Protein AF-A0AA35QZK9-F1 (afdb_monomer_lite)

Secondary structure (DSSP, 8-state):
-HHHHHHHHHHHHHHHHHHHHT-HHHHHHHHHH-HHHHHHHHT--TT-HHHHHHHHHHHHHHHHHT-HHHHHHHHHTT--TT--BTTB-HHHHHHHHT-HHHHHHHHHTT------GGG-HHHHHHHHT-HHHHHHHHHTT--TTS--SS-HHHHHHHHT-HHHHHHHHHHTT--TTB-TTS-BTTSS-STTSHHHHHHHTT-HHHHHHHHHTT--B-HHHHHH-HHHHHHHHGGGEEEESS--SS-EEEEE--SS-BSS--HHHHGGGGGGEEEEE--SS------GGGGG-TT--EEE--SS--SBS--TT-----TT--EEE--SS---B--HHHHT-TT--EEE--SS-----TT-TT-GGGG-SS---S------TT--EEE--SS--S---GGGGG-TT--EEE--SS--S-PPPTTT---TT--EEE--SS----PPTTHHHHTSTT--EEE--SS--SS--HHHHT-TT--EEE-TTS---------S---

Structure (mmCIF, N/CA/C/O backbone):
data_AF-A0AA35QZK9-F1
#
_entry.id   AF-A0AA35QZK9-F1
#
loop_
_atom_site.group_PDB
_atom_site.id
_atom_site.type_symbol
_atom_site.label_atom_id
_atom_site.label_alt_id
_atom_site.label_comp_id
_atom_site.label_asym_id
_atom_site.label_entity_id
_atom_site.label_seq_id
_atom_site.pdbx_PDB_ins_code
_atom_site.Cartn_x
_atom_site.Cartn_y
_atom_site.Cartn_z
_atom_site.occupancy
_atom_site.B_iso_or_equiv
_atom_site.auth_seq_id
_atom_site.auth_comp_id
_atom_site.auth_asym_id
_atom_site.auth_atom_id
_atom_site.pdbx_PDB_model_num
ATOM 1 N N . MET A 1 1 ? -34.628 12.213 67.372 1.00 40.22 1 MET A N 1
ATOM 2 C CA . MET A 1 1 ? -34.391 12.246 65.917 1.00 40.22 1 MET A CA 1
ATOM 3 C C . MET A 1 1 ? -33.050 11.589 65.581 1.00 40.22 1 MET A C 1
ATOM 5 O O . MET A 1 1 ? -33.020 10.824 64.638 1.00 40.22 1 MET A O 1
ATOM 9 N N . ASP A 1 2 ? -32.044 11.666 66.455 1.00 34.19 2 ASP A N 1
ATOM 10 C CA . ASP A 1 2 ? -30.686 11.111 66.240 1.00 34.19 2 ASP A CA 1
ATOM 11 C C . ASP A 1 2 ? -30.519 9.571 66.215 1.00 34.19 2 ASP A C 1
ATOM 13 O O . ASP A 1 2 ? -29.446 9.079 65.889 1.00 34.19 2 ASP A O 1
ATOM 17 N N . ARG A 1 3 ? -31.536 8.763 66.566 1.00 34.34 3 ARG A N 1
ATOM 18 C CA . ARG A 1 3 ? -31.438 7.280 66.511 1.00 34.34 3 ARG A CA 1
ATOM 19 C C . ARG A 1 3 ? -31.816 6.667 65.158 1.00 34.34 3 ARG A C 1
ATOM 21 O O . ARG A 1 3 ? -31.554 5.487 64.962 1.00 34.34 3 ARG A O 1
ATOM 28 N N . MET A 1 4 ? -32.455 7.428 64.268 1.00 43.56 4 MET A N 1
ATOM 29 C CA . MET A 1 4 ? -32.778 6.960 62.910 1.00 43.56 4 MET A CA 1
ATOM 30 C C . MET A 1 4 ? -31.578 7.124 61.963 1.00 43.56 4 MET A C 1
ATOM 32 O O . MET A 1 4 ? -31.347 6.254 61.132 1.00 43.56 4 MET A O 1
ATOM 36 N N . GLU A 1 5 ? -30.744 8.149 62.174 1.00 49.31 5 GLU A N 1
ATOM 37 C CA . GLU A 1 5 ? -29.619 8.488 61.286 1.00 49.31 5 GLU A CA 1
ATOM 38 C C . GLU A 1 5 ? -28.526 7.405 61.213 1.00 49.31 5 GLU A C 1
ATOM 40 O O . GLU A 1 5 ? -27.978 7.167 60.142 1.00 49.31 5 GLU A O 1
ATOM 45 N N . SER A 1 6 ? -28.224 6.691 62.307 1.00 56.25 6 SER A N 1
ATOM 46 C CA . SER A 1 6 ? -27.197 5.632 62.273 1.00 56.25 6 SER A CA 1
ATOM 47 C C . SER A 1 6 ? -27.682 4.327 61.632 1.00 56.25 6 SER A C 1
ATOM 49 O O . SER A 1 6 ? -26.875 3.562 61.118 1.00 56.25 6 SER A O 1
ATOM 51 N N . GLY A 1 7 ? -28.987 4.043 61.694 1.00 60.66 7 GLY A N 1
ATOM 52 C CA . GLY A 1 7 ? -29.567 2.812 61.147 1.00 60.66 7 GLY A CA 1
ATOM 53 C C . GLY A 1 7 ? -29.734 2.863 59.628 1.00 60.66 7 GLY A C 1
ATOM 54 O O . GLY A 1 7 ? -29.505 1.864 58.948 1.00 60.66 7 GLY A O 1
ATOM 55 N N . ASP A 1 8 ? -30.069 4.035 59.093 1.00 67.62 8 ASP A N 1
ATOM 56 C CA . ASP A 1 8 ? -30.299 4.235 57.660 1.00 67.62 8 ASP A CA 1
ATOM 57 C C . ASP A 1 8 ? -28.996 4.125 56.839 1.00 67.62 8 ASP A C 1
ATOM 59 O O . ASP A 1 8 ? -28.987 3.509 55.766 1.00 67.62 8 ASP A O 1
ATOM 63 N N . ASP A 1 9 ? -27.865 4.601 57.376 1.00 71.31 9 ASP A N 1
ATOM 64 C CA . ASP A 1 9 ? -26.536 4.446 56.759 1.00 71.31 9 ASP A CA 1
ATOM 65 C C . ASP A 1 9 ? -26.040 2.982 56.768 1.00 71.31 9 ASP A C 1
ATOM 67 O O . ASP A 1 9 ? -25.416 2.523 55.798 1.00 71.31 9 ASP A O 1
ATOM 71 N N . ASP A 1 10 ? -26.369 2.208 57.809 1.00 79.56 10 ASP A N 1
ATOM 72 C CA . ASP A 1 10 ? -26.064 0.771 57.895 1.00 79.56 10 ASP A CA 1
ATOM 73 C C . ASP A 1 10 ? -26.893 -0.048 56.891 1.00 79.56 10 ASP A C 1
ATOM 75 O O . ASP A 1 10 ? -26.375 -0.963 56.232 1.00 79.56 10 ASP A O 1
ATOM 79 N N . VAL A 1 11 ? -28.173 0.300 56.710 1.00 82.88 11 VAL A N 1
ATOM 80 C CA . VAL A 1 11 ? -29.045 -0.323 55.701 1.00 82.88 11 VAL A CA 1
ATOM 81 C C . VAL A 1 11 ? -28.548 0.009 54.296 1.00 82.88 11 VAL A C 1
ATOM 83 O O . VAL A 1 11 ? -28.400 -0.896 53.471 1.00 82.88 11 VAL A O 1
ATOM 86 N N . ALA A 1 12 ? -28.216 1.270 54.017 1.00 79.62 12 ALA A N 1
ATOM 87 C CA . ALA A 1 12 ? -27.690 1.683 52.719 1.00 79.62 12 ALA A CA 1
ATOM 88 C C . ALA A 1 12 ? -26.350 0.994 52.389 1.00 79.62 12 ALA A C 1
ATOM 90 O O . ALA A 1 12 ? -26.149 0.511 51.268 1.00 79.62 12 ALA A O 1
ATOM 91 N N . SER A 1 13 ? -25.462 0.860 53.378 1.00 83.25 13 SER A N 1
ATOM 92 C CA . SER A 1 13 ? -24.200 0.119 53.254 1.00 83.25 13 SER A CA 1
ATOM 93 C C . SER A 1 13 ? -24.423 -1.375 53.015 1.00 83.25 13 SER A C 1
ATOM 95 O O . SER A 1 13 ? -23.745 -1.983 52.180 1.00 83.25 13 SER A O 1
ATOM 97 N N . SER A 1 14 ? -25.415 -1.967 53.682 1.00 87.81 14 SER A N 1
ATOM 98 C CA . SER A 1 14 ? -25.808 -3.366 53.487 1.00 87.81 14 SER A CA 1
ATOM 99 C C . SER A 1 14 ? -26.350 -3.610 52.078 1.00 87.81 14 SER A C 1
ATOM 101 O O . SER A 1 14 ? -25.913 -4.548 51.410 1.00 87.81 14 SER A O 1
ATOM 103 N N . VAL A 1 15 ? -27.225 -2.730 51.575 1.00 86.88 15 VAL A N 1
ATOM 104 C CA . VAL A 1 15 ? -27.720 -2.775 50.189 1.00 86.88 15 VAL A CA 1
ATOM 105 C C . VAL A 1 15 ? -26.552 -2.662 49.207 1.00 86.88 15 VAL A C 1
ATOM 107 O O . VAL A 1 15 ? -26.469 -3.451 48.262 1.00 86.88 15 VAL A O 1
ATOM 110 N N . PHE A 1 16 ? -25.604 -1.748 49.447 1.00 87.38 16 PHE A N 1
ATOM 111 C CA . PHE A 1 16 ? -24.401 -1.623 48.623 1.00 87.38 16 PHE A CA 1
ATOM 112 C C . PHE A 1 16 ? -23.548 -2.888 48.606 1.00 87.38 16 PHE A C 1
ATOM 114 O O . PHE A 1 16 ? -23.165 -3.356 47.530 1.00 87.38 16 PHE A O 1
ATOM 121 N N . SER A 1 17 ? -23.303 -3.476 49.774 1.00 89.81 17 SER A N 1
ATOM 122 C CA . SER A 1 17 ? -22.554 -4.722 49.917 1.00 89.81 17 SER A CA 1
ATOM 123 C C . SER A 1 17 ? -23.228 -5.877 49.171 1.00 89.81 17 SER A C 1
ATOM 125 O O . SER A 1 17 ? -22.582 -6.520 48.346 1.00 89.81 17 SER A O 1
ATOM 127 N N . MET A 1 18 ? -24.539 -6.074 49.357 1.00 91.50 18 MET A N 1
ATOM 128 C CA . MET A 1 18 ? -25.313 -7.129 48.684 1.00 91.50 18 MET A CA 1
ATOM 129 C C . MET A 1 18 ? -25.338 -6.951 47.161 1.00 91.50 18 MET A C 1
ATOM 131 O O . MET A 1 18 ? -25.179 -7.918 46.416 1.00 91.50 18 MET A O 1
ATOM 135 N N . CYS A 1 19 ? -25.475 -5.712 46.677 1.00 89.38 19 CYS A N 1
ATOM 136 C CA . CYS A 1 19 ? -25.428 -5.433 45.241 1.00 89.38 19 CYS A CA 1
ATOM 137 C C . CYS A 1 19 ? -24.038 -5.683 44.646 1.00 89.38 19 CYS A C 1
ATOM 139 O O . CYS A 1 19 ? -23.912 -6.103 43.497 1.00 89.38 19 CYS A O 1
ATOM 141 N N . THR A 1 20 ? -22.993 -5.431 45.434 1.00 89.75 20 THR A N 1
ATOM 142 C CA . THR A 1 20 ? -21.595 -5.636 45.048 1.00 89.75 20 THR A CA 1
ATOM 143 C C . THR A 1 20 ? -21.213 -7.119 45.078 1.00 89.75 20 THR A C 1
ATOM 145 O O . THR A 1 20 ? -20.460 -7.574 44.216 1.00 89.75 20 THR A O 1
ATOM 148 N N . SER A 1 21 ? -21.732 -7.894 46.031 1.00 92.88 21 SER A N 1
ATOM 149 C CA . SER A 1 21 ? -21.484 -9.337 46.143 1.00 92.88 21 SER A CA 1
ATOM 150 C C . SER A 1 21 ? -22.364 -10.181 45.219 1.00 92.88 21 SER A C 1
ATOM 152 O O . SER A 1 21 ? -22.016 -11.327 44.951 1.00 92.88 21 SER A O 1
ATOM 154 N N . GLY A 1 22 ? -23.461 -9.620 44.702 1.00 90.81 22 GLY A N 1
ATOM 155 C CA . GLY A 1 22 ? -24.409 -10.340 43.851 1.00 90.81 22 GLY A CA 1
ATOM 156 C C . GLY A 1 22 ? -25.434 -11.158 44.640 1.00 90.81 22 GLY A C 1
ATOM 157 O O . GLY A 1 22 ? -26.096 -12.021 44.069 1.00 90.81 22 GLY A O 1
ATOM 158 N N . ASP A 1 23 ? -25.598 -10.896 45.940 1.00 94.06 23 ASP A N 1
ATOM 159 C CA . ASP A 1 23 ? -26.541 -11.618 46.795 1.00 94.06 23 ASP A CA 1
ATOM 160 C C . ASP A 1 23 ? -27.988 -11.129 46.601 1.00 94.06 23 ASP A C 1
ATOM 162 O O . ASP A 1 23 ? -28.584 -10.445 47.440 1.00 94.06 23 ASP A O 1
ATOM 166 N N . ALA A 1 24 ? -28.575 -11.512 45.466 1.00 92.31 24 ALA A N 1
ATOM 167 C CA . ALA A 1 24 ? -29.956 -11.186 45.126 1.00 92.31 24 ALA A CA 1
ATOM 168 C C . ALA A 1 24 ? -30.965 -11.753 46.140 1.00 92.31 24 ALA A C 1
ATOM 170 O O . ALA A 1 24 ? -32.050 -11.193 46.301 1.00 92.31 24 ALA A O 1
ATOM 171 N N . LYS A 1 25 ? -30.646 -12.866 46.822 1.00 92.88 25 LYS A N 1
ATOM 172 C CA . LYS A 1 25 ? -31.546 -13.492 47.804 1.00 92.88 25 LYS A CA 1
ATOM 173 C C . LYS A 1 25 ? -31.657 -12.630 49.055 1.00 92.88 25 LYS A C 1
ATOM 175 O O . LYS A 1 25 ? -32.773 -12.294 49.451 1.00 92.88 25 LYS A O 1
ATOM 180 N N . SER A 1 26 ? -30.524 -12.240 49.636 1.00 92.38 26 SER A N 1
ATOM 181 C CA . SER A 1 26 ? -30.512 -11.372 50.816 1.00 92.38 26 SER A CA 1
ATOM 182 C C . SER A 1 26 ? -31.036 -9.979 50.491 1.00 92.38 26 SER A C 1
ATOM 184 O O . SER A 1 26 ? -31.798 -9.433 51.283 1.00 92.38 26 SER A O 1
ATOM 186 N N . LEU A 1 27 ? -30.743 -9.445 49.299 1.00 91.62 27 LEU A N 1
ATOM 187 C CA . LEU A 1 27 ? -31.293 -8.162 48.856 1.00 91.62 27 LEU A CA 1
ATOM 188 C C . LEU A 1 27 ? -32.828 -8.194 48.777 1.00 91.62 27 LEU A C 1
ATOM 190 O O . LEU A 1 27 ? -33.492 -7.288 49.278 1.00 91.62 27 LEU A O 1
ATOM 194 N N . LYS A 1 28 ? -33.406 -9.260 48.204 1.00 92.88 28 LYS A N 1
ATOM 195 C CA . LYS A 1 28 ? -34.865 -9.467 48.158 1.00 92.88 28 LYS A CA 1
ATOM 196 C C . LYS A 1 28 ? -35.468 -9.606 49.555 1.00 92.88 28 LYS A C 1
ATOM 198 O O . LYS A 1 28 ? -36.536 -9.059 49.813 1.00 92.88 28 LYS A O 1
ATOM 203 N N . ALA A 1 29 ? -34.792 -10.322 50.454 1.00 92.06 29 ALA A N 1
ATOM 204 C CA . ALA A 1 29 ? -35.240 -10.481 51.833 1.00 92.06 29 ALA A CA 1
ATOM 205 C C . ALA A 1 29 ? -35.202 -9.154 52.610 1.00 92.06 29 ALA A C 1
ATOM 207 O O . ALA A 1 29 ? -36.149 -8.853 53.333 1.00 92.06 29 ALA A O 1
ATOM 208 N N . LEU A 1 30 ? -34.147 -8.353 52.432 1.00 90.19 30 LEU A N 1
ATOM 209 C CA . LEU A 1 30 ? -34.002 -7.038 53.056 1.00 90.19 30 LEU A CA 1
ATOM 210 C C . LEU A 1 30 ? -35.055 -6.057 52.525 1.00 90.19 30 LEU A C 1
ATOM 212 O O . LEU A 1 30 ? -35.702 -5.377 53.312 1.00 90.19 30 LEU A O 1
ATOM 216 N N . TYR A 1 31 ? -35.306 -6.066 51.212 1.00 88.94 31 TYR A N 1
ATOM 217 C CA . TYR A 1 31 ? -36.340 -5.247 50.572 1.00 88.94 31 TYR A CA 1
ATOM 218 C C . TYR A 1 31 ? -37.746 -5.473 51.154 1.00 88.94 31 TYR A C 1
ATOM 220 O O . TYR A 1 31 ? -38.525 -4.533 51.267 1.00 88.94 31 TYR A O 1
ATOM 228 N N . LEU A 1 32 ? -38.084 -6.712 51.532 1.00 89.44 32 LEU A N 1
ATOM 229 C CA . LEU A 1 32 ? -39.383 -7.039 52.137 1.00 89.44 32 LEU A CA 1
ATOM 230 C C . LEU A 1 32 ? -39.493 -6.627 53.611 1.00 89.44 32 LEU A C 1
ATOM 232 O O . LEU A 1 32 ? -40.605 -6.496 54.117 1.00 89.44 32 LEU A O 1
ATOM 236 N N . ARG A 1 33 ? -38.361 -6.486 54.309 1.00 91.12 33 ARG A N 1
ATOM 237 C CA . ARG A 1 33 ? -38.312 -6.197 55.749 1.00 91.12 33 ARG A CA 1
ATOM 238 C C . ARG A 1 33 ? -38.172 -4.708 56.045 1.00 91.12 33 ARG A C 1
ATOM 240 O O . ARG A 1 33 ? -38.749 -4.248 57.020 1.00 91.12 33 ARG A O 1
ATOM 247 N N . GLU A 1 34 ? -37.447 -3.980 55.199 1.00 87.12 34 GLU A N 1
ATOM 248 C CA . GLU A 1 34 ? -37.050 -2.591 55.438 1.00 87.12 34 GLU A CA 1
ATOM 249 C C . GLU A 1 34 ? -37.643 -1.645 54.374 1.00 87.12 34 GLU A C 1
ATOM 251 O O . GLU A 1 34 ? -37.147 -1.597 53.242 1.00 87.12 34 GLU A O 1
ATOM 256 N N . PRO A 1 35 ? -38.676 -0.841 54.706 1.00 82.38 35 PRO A N 1
ATOM 257 C CA . PRO A 1 35 ? -39.305 0.092 53.764 1.00 82.38 35 PRO A CA 1
ATOM 258 C C . PRO A 1 35 ? -38.329 1.115 53.168 1.00 82.38 35 PRO A C 1
ATOM 260 O O . PRO A 1 35 ? -38.471 1.499 52.005 1.00 82.38 35 PRO A O 1
ATOM 263 N N . TYR A 1 36 ? -37.306 1.509 53.937 1.00 81.81 36 TYR A N 1
ATOM 264 C CA . TYR A 1 36 ? -36.271 2.460 53.523 1.00 81.81 36 TYR A CA 1
ATOM 265 C C . TYR A 1 36 ? -35.498 1.996 52.274 1.00 81.81 36 TYR A C 1
ATOM 267 O O . TYR A 1 36 ? -35.119 2.816 51.437 1.00 81.81 36 TYR A O 1
ATOM 275 N N . VAL A 1 37 ? -35.360 0.680 52.058 1.00 84.25 37 VAL A N 1
ATOM 276 C CA . VAL A 1 37 ? -34.708 0.112 50.862 1.00 84.25 37 VAL A CA 1
ATOM 277 C C . VAL A 1 37 ? -35.442 0.507 49.582 1.00 84.25 37 VAL A C 1
ATOM 279 O O . VAL A 1 37 ? -34.801 0.762 48.563 1.00 84.25 37 VAL A O 1
ATOM 282 N N . THR A 1 38 ? -36.774 0.614 49.619 1.00 83.81 38 THR A N 1
ATOM 283 C CA . THR A 1 38 ? -37.551 1.082 48.461 1.00 83.81 38 THR A CA 1
ATOM 284 C C . THR A 1 38 ? -37.190 2.521 48.118 1.00 83.81 38 THR A C 1
ATOM 286 O O . THR A 1 38 ? -36.958 2.829 46.949 1.00 83.81 38 THR A O 1
ATOM 289 N N . SER A 1 39 ? -37.069 3.382 49.129 1.00 80.81 39 SER A N 1
ATOM 290 C CA . SER A 1 39 ? -36.683 4.778 48.935 1.00 80.81 39 SER A CA 1
ATOM 291 C C . SER A 1 39 ? -35.250 4.930 48.419 1.00 80.81 39 SER A C 1
ATOM 293 O O . SER A 1 39 ? -35.008 5.800 47.579 1.00 80.81 39 SER A O 1
ATOM 295 N N . ILE A 1 40 ? -34.319 4.069 48.861 1.00 79.62 40 ILE A N 1
ATOM 296 C CA . ILE A 1 40 ? -32.956 3.995 48.309 1.00 79.62 40 ILE A CA 1
ATOM 297 C C . ILE A 1 40 ? -33.023 3.624 46.823 1.00 79.62 40 ILE A C 1
ATOM 299 O O . ILE A 1 40 ? -32.491 4.348 45.988 1.00 79.62 40 ILE A O 1
ATOM 303 N N . ILE A 1 41 ? -33.698 2.522 46.475 1.00 83.06 41 ILE A N 1
ATOM 304 C CA . ILE A 1 41 ? -33.740 2.011 45.096 1.00 83.06 41 ILE A CA 1
ATOM 305 C C . ILE A 1 41 ? -34.400 3.016 44.142 1.00 83.06 41 ILE A C 1
ATOM 307 O O . ILE A 1 41 ? -33.854 3.296 43.077 1.00 83.06 41 ILE A O 1
ATOM 311 N N . GLN A 1 42 ? -35.554 3.570 44.518 1.00 81.19 42 GLN A N 1
ATOM 312 C CA . GLN A 1 42 ? -36.356 4.443 43.652 1.00 81.19 42 GLN A CA 1
ATOM 313 C C . GLN A 1 42 ? -35.887 5.899 43.634 1.00 81.19 42 GLN A C 1
ATOM 315 O O . GLN A 1 42 ? -36.418 6.700 42.867 1.00 81.19 42 GLN A O 1
ATOM 320 N N . GLN A 1 43 ? -34.915 6.265 44.474 1.00 69.94 43 GLN A N 1
ATOM 321 C CA . GLN A 1 43 ? -34.415 7.639 44.587 1.00 69.94 43 GLN A CA 1
ATOM 322 C C . GLN A 1 43 ? -35.525 8.663 44.924 1.00 69.94 43 GLN A C 1
ATOM 324 O O . GLN A 1 43 ? -35.475 9.818 44.500 1.00 69.94 43 GLN A O 1
ATOM 329 N N . THR A 1 44 ? -36.548 8.253 45.683 1.00 55.28 44 THR A N 1
ATOM 330 C CA . THR A 1 44 ? -37.736 9.075 45.992 1.00 55.28 44 THR A CA 1
ATOM 331 C C . THR A 1 44 ? -37.546 10.008 47.192 1.00 55.28 44 THR A C 1
ATOM 333 O O . THR A 1 44 ? -38.278 10.993 47.319 1.00 55.28 44 THR A O 1
ATOM 336 N N . HIS A 1 45 ? -36.536 9.781 48.041 1.00 51.78 45 HIS A N 1
ATOM 337 C CA . HIS A 1 45 ? -36.171 10.731 49.095 1.00 51.78 45 HIS A CA 1
ATOM 338 C C . HIS A 1 45 ? -35.387 11.917 48.515 1.00 51.78 45 HIS A C 1
ATOM 340 O O . HIS A 1 45 ? -34.189 11.843 48.259 1.00 51.78 45 HIS A O 1
ATOM 346 N N . LYS A 1 46 ? -36.064 13.061 48.369 1.00 44.28 46 LYS A N 1
ATOM 347 C CA . LYS A 1 46 ? -35.475 14.352 47.956 1.00 44.28 46 LYS A CA 1
ATOM 348 C C . LYS A 1 46 ? -34.518 14.988 48.993 1.00 44.28 46 LYS A C 1
ATOM 350 O O . LYS A 1 46 ? -34.107 16.125 48.788 1.00 44.28 46 LYS A O 1
ATOM 355 N N . GLY A 1 47 ? -34.194 14.308 50.098 1.00 42.06 47 GLY A N 1
ATOM 356 C CA . GLY A 1 47 ? -33.590 14.924 51.289 1.00 42.06 47 GLY A CA 1
ATOM 357 C C . GLY A 1 47 ? -32.087 14.722 51.505 1.00 42.06 47 GLY A C 1
ATOM 358 O O . GLY A 1 47 ? -31.460 15.613 52.068 1.00 42.06 47 GLY A O 1
ATOM 359 N N . GLU A 1 48 ? -31.480 13.615 51.057 1.00 52.09 48 GLU A N 1
ATOM 360 C CA . GLU A 1 48 ? -30.118 13.256 51.494 1.00 52.09 48 GLU A CA 1
ATOM 361 C C . GLU A 1 48 ? -29.131 12.991 50.339 1.00 52.09 48 GLU A C 1
ATOM 363 O O . GLU A 1 48 ? -29.356 12.114 49.499 1.00 52.09 48 GLU A O 1
ATOM 368 N N . PRO A 1 49 ? -27.989 13.708 50.287 1.00 55.06 49 PRO A N 1
ATOM 369 C CA . PRO A 1 49 ? -26.941 13.489 49.285 1.00 55.06 49 PRO A CA 1
ATOM 370 C C . PRO A 1 49 ? -26.271 12.103 49.351 1.00 55.06 49 PRO A C 1
ATOM 372 O O . PRO A 1 49 ? -25.732 11.638 48.344 1.00 55.06 49 PRO A O 1
ATOM 375 N N . SER A 1 50 ? -26.265 11.454 50.520 1.00 62.09 50 SER A N 1
ATOM 376 C CA . SER A 1 50 ? -25.627 10.154 50.780 1.00 62.09 50 SER A CA 1
ATOM 377 C C . SER A 1 50 ? -26.398 8.996 50.139 1.00 62.09 50 SER A C 1
ATOM 379 O O . SER A 1 50 ? -25.828 8.252 49.336 1.00 62.09 50 SER A O 1
ATOM 381 N N . SER A 1 51 ? -27.701 8.891 50.407 1.00 59.81 51 SER A N 1
ATOM 382 C CA . SER A 1 51 ? -28.573 7.811 49.918 1.00 59.81 51 SER A CA 1
ATOM 383 C C . SER A 1 51 ? -28.722 7.807 48.391 1.00 59.81 51 SER A C 1
ATOM 385 O O . SER A 1 51 ? -28.586 6.754 47.760 1.00 59.81 51 SER A O 1
ATOM 387 N N . LYS A 1 52 ? -28.856 8.985 47.761 1.00 62.09 52 LYS A N 1
ATOM 388 C CA . LYS A 1 52 ? -28.834 9.129 46.291 1.00 62.09 52 LYS A CA 1
ATOM 389 C C . LYS A 1 52 ? -27.545 8.566 45.683 1.00 62.09 52 LYS A C 1
ATOM 391 O O . LYS A 1 52 ? -27.577 7.794 44.725 1.00 62.09 52 LYS A O 1
ATOM 396 N N . ARG A 1 53 ? -26.399 8.908 46.275 1.00 69.19 53 ARG A N 1
ATOM 397 C CA . ARG A 1 53 ? -25.078 8.482 45.798 1.00 69.19 53 ARG A CA 1
ATOM 398 C C . ARG A 1 53 ? -24.865 6.976 45.966 1.00 69.19 53 ARG A C 1
ATOM 400 O O . ARG A 1 53 ? -24.134 6.381 45.177 1.00 69.19 53 ARG A O 1
ATOM 407 N N . ILE A 1 54 ? -25.482 6.355 46.970 1.00 74.06 54 ILE A N 1
ATOM 408 C CA . ILE A 1 54 ? -25.428 4.904 47.201 1.00 74.06 54 ILE A CA 1
ATOM 409 C C . ILE A 1 54 ? -26.305 4.153 46.189 1.00 74.06 54 ILE A C 1
ATOM 411 O O . ILE A 1 54 ? -25.862 3.147 45.631 1.00 74.06 54 ILE A O 1
ATOM 415 N N . ALA A 1 55 ? -27.499 4.661 45.880 1.00 70.50 55 ALA A N 1
ATOM 416 C CA . ALA A 1 55 ? -28.402 4.086 44.879 1.00 70.50 55 ALA A CA 1
ATOM 417 C C . ALA A 1 55 ? -27.803 4.086 43.456 1.00 70.50 55 ALA A C 1
ATOM 419 O O . ALA A 1 55 ? -27.838 3.092 42.734 1.00 70.50 55 ALA A O 1
ATOM 420 N N . GLU A 1 56 ? -27.181 5.193 43.046 1.00 76.56 56 GLU A N 1
ATOM 421 C CA . GLU A 1 56 ? -26.513 5.278 41.738 1.00 76.56 56 GLU A CA 1
ATOM 422 C C . GLU A 1 56 ? -25.299 4.332 41.671 1.00 76.56 56 GLU A C 1
ATOM 424 O O . GLU A 1 56 ? -25.076 3.644 40.671 1.00 76.56 56 GLU A O 1
ATOM 429 N N . LYS A 1 57 ? -24.535 4.233 42.769 1.00 83.75 57 LYS A N 1
ATOM 430 C CA . LYS A 1 57 ? -23.384 3.325 42.882 1.00 83.75 57 LYS A CA 1
ATOM 431 C C . LYS A 1 57 ? -23.776 1.848 42.932 1.00 83.75 57 LYS A C 1
ATOM 433 O O . LYS A 1 57 ? -23.001 1.026 42.455 1.00 83.75 57 LYS A O 1
ATOM 438 N N . THR A 1 58 ? -24.928 1.493 43.500 1.00 88.44 58 THR A N 1
ATOM 439 C CA . THR A 1 58 ? -25.382 0.095 43.623 1.00 88.44 58 THR A CA 1
ATOM 440 C C . THR A 1 58 ? -25.730 -0.513 42.279 1.00 88.44 58 THR A C 1
ATOM 442 O O . THR A 1 58 ? -25.222 -1.588 41.942 1.00 88.44 58 THR A O 1
ATOM 445 N N . LEU A 1 59 ? -26.539 0.189 41.480 1.00 91.06 59 LEU A N 1
ATOM 446 C CA . LEU A 1 59 ? -26.883 -0.277 40.140 1.00 91.06 59 LEU A CA 1
ATOM 447 C C . LEU A 1 59 ? -25.630 -0.364 39.259 1.00 91.06 59 LEU A C 1
ATOM 449 O O . LEU A 1 59 ? -25.393 -1.395 38.633 1.00 91.06 59 LEU A O 1
ATOM 453 N N . TYR A 1 60 ? -24.772 0.661 39.300 1.00 92.25 60 TYR A N 1
ATOM 454 C CA . TYR A 1 60 ? -23.483 0.649 38.605 1.00 92.25 60 TYR A CA 1
ATOM 455 C C . TYR A 1 60 ? -22.596 -0.538 39.031 1.00 92.25 60 TYR A C 1
ATOM 457 O O . TYR A 1 60 ? -22.064 -1.247 38.179 1.00 92.25 60 TYR A O 1
ATOM 465 N N . ALA A 1 61 ? -22.440 -0.789 40.336 1.00 91.38 61 ALA A N 1
ATOM 466 C CA . ALA A 1 61 ? -21.579 -1.855 40.854 1.00 91.38 61 ALA A CA 1
ATOM 467 C C . ALA A 1 61 ? -22.084 -3.256 40.483 1.00 91.38 61 ALA A C 1
ATOM 469 O O . ALA A 1 61 ? -21.278 -4.103 40.094 1.00 91.38 61 ALA A O 1
ATOM 470 N N . SER A 1 62 ? -23.399 -3.491 40.567 1.00 93.88 62 SER A N 1
ATOM 471 C CA . SER A 1 62 ? -23.999 -4.768 40.156 1.00 93.88 62 SER A CA 1
ATOM 472 C C . SER A 1 62 ? -23.815 -5.022 38.652 1.00 93.88 62 SER A C 1
ATOM 474 O O . SER A 1 62 ? -23.366 -6.104 38.269 1.00 93.88 62 SER A O 1
ATOM 476 N N . ALA A 1 63 ? -24.025 -4.000 37.810 1.00 94.81 63 ALA A N 1
ATOM 477 C CA . ALA A 1 63 ? -23.814 -4.082 36.364 1.00 94.81 63 ALA A CA 1
ATOM 478 C C . ALA A 1 63 ? -22.336 -4.317 35.994 1.00 94.81 63 ALA A C 1
ATOM 4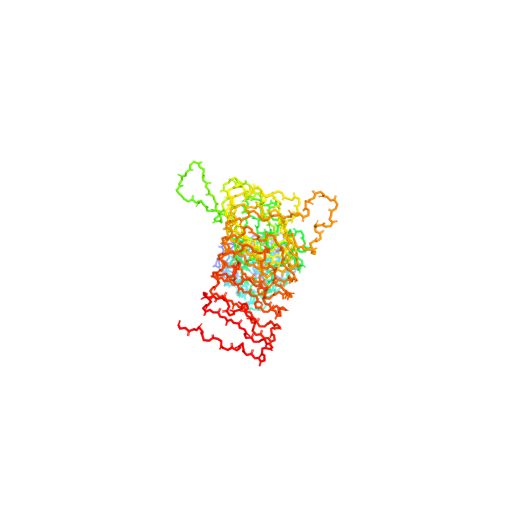80 O O . ALA A 1 63 ? -22.029 -5.160 35.147 1.00 94.81 63 ALA A O 1
ATOM 481 N N . LEU A 1 64 ? -21.407 -3.624 36.667 1.00 94.19 64 LEU A N 1
ATOM 482 C CA . LEU A 1 64 ? -19.961 -3.756 36.441 1.00 94.19 64 LEU A CA 1
ATOM 483 C C . LEU A 1 64 ? -19.444 -5.155 36.791 1.00 94.19 64 LEU A C 1
ATOM 485 O O . LEU A 1 64 ? -18.498 -5.640 36.178 1.00 94.19 64 LEU A O 1
ATOM 489 N N . ARG A 1 65 ? -20.043 -5.798 37.794 1.00 92.81 65 ARG A N 1
ATOM 490 C CA . ARG A 1 65 ? -19.663 -7.147 38.231 1.00 92.81 65 ARG A CA 1
ATOM 491 C C . ARG A 1 65 ? -20.432 -8.254 37.510 1.00 92.81 65 ARG A C 1
ATOM 493 O O . ARG A 1 65 ? -20.126 -9.419 37.723 1.00 92.81 65 ARG A O 1
ATOM 500 N N . GLY A 1 66 ? -21.383 -7.896 36.645 1.00 91.94 66 GLY A N 1
ATOM 501 C CA . GLY A 1 66 ? -22.166 -8.852 35.864 1.00 91.94 66 GLY A CA 1
ATOM 502 C C . GLY A 1 66 ? -23.256 -9.576 36.661 1.00 91.94 66 GLY A C 1
ATOM 503 O O . GLY A 1 66 ? -23.719 -10.622 36.216 1.00 91.94 66 GLY A O 1
ATOM 504 N N . HIS A 1 67 ? -23.686 -9.037 37.806 1.00 95.12 67 HIS A N 1
ATOM 505 C CA . HIS A 1 67 ? -24.675 -9.663 38.695 1.00 95.12 67 HIS A CA 1
ATOM 506 C C . HIS A 1 67 ? -26.104 -9.499 38.164 1.00 95.12 67 HIS A C 1
ATOM 508 O O . HIS A 1 67 ? -26.865 -8.660 38.649 1.00 95.12 67 HIS A O 1
ATOM 514 N N . TYR A 1 68 ? -26.455 -10.282 37.143 1.00 95.19 68 TYR A N 1
ATOM 515 C CA . TYR A 1 68 ? -27.688 -10.136 36.364 1.00 95.19 68 TYR A CA 1
ATOM 516 C C . TYR A 1 68 ? -28.958 -10.136 37.222 1.00 95.19 68 TYR A C 1
ATOM 518 O O . TYR A 1 68 ? -29.762 -9.214 37.111 1.00 95.19 68 TYR A O 1
ATOM 526 N N . GLU A 1 69 ? -29.133 -11.109 38.118 1.00 95.69 69 GLU A N 1
ATOM 527 C CA . GLU A 1 69 ? -30.343 -11.244 38.940 1.00 95.69 69 GLU A CA 1
ATOM 528 C C . GLU A 1 69 ? -30.525 -10.065 39.900 1.00 95.69 69 GLU A C 1
ATOM 530 O O . GLU A 1 69 ? -31.647 -9.618 40.150 1.00 95.69 69 GLU A O 1
ATOM 535 N N . THR A 1 70 ? -29.417 -9.556 40.438 1.00 94.25 70 THR A N 1
ATOM 536 C CA . THR A 1 70 ? -29.393 -8.388 41.319 1.00 94.25 70 THR A CA 1
ATOM 537 C C . THR A 1 70 ? -29.745 -7.127 40.539 1.00 94.25 70 THR A C 1
ATOM 539 O O . THR A 1 70 ? -30.622 -6.376 40.959 1.00 94.25 70 THR A O 1
ATOM 542 N N . THR A 1 71 ? -29.107 -6.901 39.387 1.00 95.38 71 THR A N 1
ATOM 543 C CA . THR A 1 71 ? -29.394 -5.745 38.529 1.00 95.38 71 THR A CA 1
ATOM 544 C C . THR A 1 71 ? -30.835 -5.776 38.026 1.00 95.38 71 THR A C 1
ATOM 546 O O . THR A 1 71 ? -31.526 -4.762 38.095 1.00 95.38 71 THR A O 1
ATOM 549 N N . GLN A 1 72 ? -31.323 -6.941 37.593 1.00 96.44 72 GLN A N 1
ATOM 550 C CA . GLN A 1 72 ? -32.710 -7.134 37.180 1.00 96.44 72 GLN A CA 1
ATOM 551 C C . GLN A 1 72 ? -33.672 -6.773 38.312 1.00 96.44 72 GLN A C 1
ATOM 553 O O . GLN A 1 72 ? -34.612 -6.017 38.085 1.00 96.44 72 GLN A O 1
ATOM 558 N N . PHE A 1 73 ? -33.417 -7.259 39.529 1.00 94.75 73 PHE A N 1
ATOM 559 C CA . PHE A 1 73 ? -34.252 -6.935 40.680 1.00 94.75 73 PHE A CA 1
ATOM 560 C C . PHE A 1 73 ? -34.280 -5.429 40.971 1.00 94.75 73 PHE A C 1
ATOM 562 O O . PHE A 1 73 ? -35.352 -4.873 41.188 1.00 94.75 73 PHE A O 1
ATOM 569 N N . LEU A 1 74 ? -33.128 -4.750 40.937 1.00 92.62 74 LEU A N 1
ATOM 570 C CA . LEU A 1 74 ? -33.062 -3.298 41.135 1.00 92.62 74 LEU A CA 1
ATOM 571 C C . LEU A 1 74 ? -33.903 -2.545 40.089 1.00 92.62 74 LEU A C 1
ATOM 573 O O . LEU A 1 74 ? -34.683 -1.665 40.454 1.00 92.62 74 LEU A O 1
ATOM 577 N N . LEU A 1 75 ? -33.790 -2.914 38.808 1.00 94.31 75 LEU A N 1
ATOM 578 C CA . LEU A 1 75 ? -34.551 -2.302 37.710 1.00 94.31 75 LEU A CA 1
ATOM 579 C C . LEU A 1 75 ? -36.060 -2.558 37.843 1.00 94.31 75 LEU A C 1
ATOM 581 O O . LEU A 1 75 ? -36.851 -1.624 37.740 1.00 94.31 75 LEU A O 1
ATOM 585 N N . GLU A 1 76 ? -36.465 -3.790 38.171 1.00 94.94 76 GLU A N 1
ATOM 586 C CA . GLU A 1 76 ? -37.867 -4.155 38.437 1.00 94.94 76 GLU A CA 1
ATOM 587 C C . GLU A 1 76 ? -38.479 -3.355 39.595 1.00 94.94 76 GLU A C 1
ATOM 589 O O . GLU A 1 76 ? -39.691 -3.139 39.634 1.00 94.94 76 GLU A O 1
ATOM 594 N N . LYS A 1 77 ? -37.654 -2.918 40.555 1.00 92.38 77 LYS A N 1
ATOM 595 C CA . LYS A 1 77 ? -38.076 -2.092 41.695 1.00 92.38 77 LYS A CA 1
ATOM 596 C C . LYS A 1 77 ? -37.996 -0.587 41.444 1.00 92.38 77 LYS A C 1
ATOM 598 O O . LYS A 1 77 ? -38.335 0.179 42.347 1.00 92.38 77 LYS A O 1
ATOM 603 N N . GLY A 1 78 ? -37.650 -0.166 40.228 1.00 89.75 78 GLY A N 1
ATOM 604 C CA . GLY A 1 78 ? -37.663 1.234 39.809 1.00 89.75 78 GLY A CA 1
ATOM 605 C C . GLY A 1 78 ? -36.328 1.958 39.973 1.00 89.75 78 GLY A C 1
ATOM 606 O O . GLY A 1 78 ? -36.322 3.185 40.034 1.00 89.75 78 GLY A O 1
ATOM 607 N N . ALA A 1 79 ? -35.202 1.236 40.050 1.00 90.06 79 ALA A N 1
ATOM 608 C CA . ALA A 1 79 ? -33.887 1.869 39.969 1.00 90.06 79 ALA A CA 1
ATOM 609 C C . ALA A 1 79 ? -33.728 2.609 38.635 1.00 90.06 79 ALA A C 1
ATOM 611 O O . ALA A 1 79 ? -34.043 2.064 37.578 1.00 90.06 79 ALA A O 1
ATOM 612 N N . ASN A 1 80 ? -33.192 3.832 38.676 1.00 90.19 80 ASN A N 1
ATOM 613 C CA . ASN A 1 80 ? -32.968 4.622 37.470 1.00 90.19 80 ASN A CA 1
ATOM 614 C C . ASN A 1 80 ? -31.872 3.974 36.584 1.00 90.19 80 ASN A C 1
ATOM 616 O O . ASN A 1 80 ? -30.694 4.035 36.950 1.00 90.19 80 ASN A O 1
ATOM 620 N N . PRO A 1 81 ? -32.208 3.427 35.399 1.00 92.25 81 PRO A N 1
ATOM 621 C CA . PRO A 1 81 ? -31.259 2.791 34.468 1.00 92.25 81 PRO A CA 1
ATOM 622 C C . PRO A 1 81 ? -30.195 3.770 33.937 1.00 92.25 81 PRO A C 1
ATOM 624 O O . PRO A 1 81 ? -29.116 3.363 33.506 1.00 92.25 81 PRO A O 1
ATOM 627 N N . ASN A 1 82 ? -30.500 5.070 33.993 1.00 92.19 82 ASN A N 1
ATOM 628 C CA . ASN A 1 82 ? -29.686 6.185 33.522 1.00 92.19 82 ASN A CA 1
ATOM 629 C C . ASN A 1 82 ? -28.986 6.931 34.663 1.00 92.19 82 ASN A C 1
ATOM 631 O O . ASN A 1 82 ? -28.483 8.037 34.458 1.00 92.19 82 ASN A O 1
ATOM 635 N N . ALA A 1 83 ? -28.949 6.346 35.865 1.00 87.44 83 ALA A N 1
ATOM 636 C CA . ALA A 1 83 ? -28.135 6.845 36.965 1.00 87.44 83 ALA A CA 1
ATOM 637 C C . ALA A 1 83 ? -26.696 7.092 36.481 1.00 87.44 83 ALA A C 1
ATOM 639 O O . ALA A 1 83 ? -26.099 6.235 35.836 1.00 87.44 83 ALA A O 1
ATOM 640 N N . SER A 1 84 ? -26.127 8.259 36.770 1.00 83.88 84 SER A N 1
ATOM 641 C CA . SER A 1 84 ? -24.763 8.588 36.352 1.00 83.88 84 SER A CA 1
ATOM 642 C C . SER A 1 84 ? -23.889 8.782 37.576 1.00 83.88 84 SER A C 1
ATOM 644 O O . SER A 1 84 ? -24.220 9.552 38.472 1.00 83.88 84 SER A O 1
ATOM 646 N N . THR A 1 85 ? -22.766 8.076 37.614 1.00 84.75 85 THR A N 1
ATOM 647 C CA . THR A 1 85 ? -21.743 8.240 38.646 1.00 84.75 85 THR A CA 1
ATOM 648 C C . THR A 1 85 ? -20.528 8.959 38.063 1.00 84.75 85 THR A C 1
ATOM 650 O O . THR A 1 85 ? -20.390 9.086 36.849 1.00 84.75 85 THR A O 1
ATOM 653 N N . ALA A 1 86 ? -19.569 9.340 38.912 1.00 84.44 86 ALA A N 1
ATOM 654 C CA . ALA A 1 86 ? -18.267 9.833 38.448 1.00 84.44 86 ALA A CA 1
ATOM 655 C C . ALA A 1 86 ? -17.496 8.820 37.568 1.00 84.44 86 ALA A C 1
ATOM 657 O O . ALA A 1 86 ? -16.529 9.196 36.913 1.00 84.44 86 ALA A O 1
ATOM 658 N N . LEU A 1 87 ? -17.902 7.544 37.565 1.00 83.69 87 LEU A N 1
ATOM 659 C CA . LEU A 1 87 ? -17.304 6.475 36.764 1.00 83.69 87 LEU A CA 1
ATOM 660 C C . LEU A 1 87 ? -18.094 6.163 35.479 1.00 83.69 87 LEU A C 1
ATOM 662 O O . LEU A 1 87 ? -17.618 5.371 34.669 1.00 83.69 87 LEU A O 1
ATOM 666 N N . GLY A 1 88 ? -19.281 6.752 35.298 1.00 87.38 88 GLY A N 1
ATOM 667 C CA . GLY A 1 88 ? -20.180 6.501 34.169 1.00 87.38 88 GLY A CA 1
ATOM 668 C C . GLY A 1 88 ? -21.548 5.943 34.579 1.00 87.38 88 GLY A C 1
ATOM 669 O O . GLY A 1 88 ? -21.921 5.947 35.758 1.00 87.38 88 GLY A O 1
ATOM 670 N N . THR A 1 89 ? -22.299 5.473 33.583 1.00 92.75 89 THR A N 1
ATOM 671 C CA . THR A 1 89 ? -23.661 4.925 33.714 1.00 92.75 89 THR A CA 1
ATOM 672 C C . THR A 1 89 ? -23.667 3.399 33.909 1.00 92.75 89 THR A C 1
ATOM 674 O O . THR A 1 89 ? -22.673 2.733 33.610 1.00 92.75 89 THR A O 1
ATOM 677 N N . PRO A 1 90 ? -24.779 2.794 34.373 1.00 94.75 90 PRO A N 1
ATOM 678 C CA . PRO A 1 90 ? -24.937 1.343 34.438 1.00 94.75 90 PRO A CA 1
ATOM 679 C C . PRO A 1 90 ? -24.650 0.635 33.113 1.00 94.75 90 PRO A C 1
ATOM 681 O O . PRO A 1 90 ? -23.995 -0.405 33.109 1.00 94.75 90 PRO A O 1
ATOM 684 N N . ILE A 1 91 ? -25.077 1.204 31.978 1.00 96.00 91 ILE A N 1
ATOM 685 C CA . ILE A 1 91 ? -24.795 0.610 30.665 1.00 96.00 91 ILE A CA 1
ATOM 686 C C . ILE A 1 91 ? -23.301 0.661 30.337 1.00 96.00 91 ILE A C 1
ATOM 688 O O . ILE A 1 91 ? -22.758 -0.334 29.873 1.00 96.00 91 ILE A O 1
ATOM 692 N N . TYR A 1 92 ? -22.602 1.750 30.673 1.00 94.69 92 TYR A N 1
ATOM 693 C CA . TYR A 1 92 ? -21.145 1.825 30.548 1.00 94.69 92 TYR A CA 1
ATOM 694 C C . TYR A 1 92 ? -20.450 0.732 31.379 1.00 94.69 92 TYR A C 1
ATOM 696 O O . TYR A 1 92 ? -19.568 0.032 30.881 1.00 94.69 92 TYR A O 1
ATOM 704 N N . ALA A 1 93 ? -20.895 0.522 32.623 1.00 94.81 93 ALA A N 1
ATOM 705 C CA . ALA A 1 93 ? -20.416 -0.560 33.482 1.00 94.81 93 ALA A CA 1
ATOM 706 C C . ALA A 1 93 ? -20.675 -1.960 32.893 1.00 94.81 93 ALA A C 1
ATOM 708 O O . ALA A 1 93 ? -19.783 -2.808 32.926 1.00 94.81 93 ALA A O 1
ATOM 709 N N . ALA A 1 94 ? -21.860 -2.194 32.325 1.00 96.75 94 ALA A N 1
ATOM 710 C CA . ALA A 1 94 ? -22.219 -3.458 31.684 1.00 96.75 94 ALA A CA 1
ATOM 711 C C . ALA A 1 94 ? -21.376 -3.750 30.432 1.00 96.75 94 ALA A C 1
ATOM 713 O O . ALA A 1 94 ? -20.946 -4.883 30.214 1.00 96.75 94 ALA A O 1
ATOM 714 N N . VAL A 1 95 ? -21.083 -2.728 29.621 1.00 96.75 95 VAL A N 1
ATOM 715 C CA . VAL A 1 95 ? -20.171 -2.888 28.482 1.00 96.75 95 VAL A CA 1
ATOM 716 C C . VAL A 1 95 ? -18.760 -3.191 28.979 1.00 96.75 95 VAL A C 1
ATOM 718 O O . VAL A 1 95 ? -18.135 -4.136 28.499 1.00 96.75 95 VAL A O 1
ATOM 721 N N . LYS A 1 96 ? -18.272 -2.452 29.983 1.00 94.88 96 LYS A N 1
ATOM 722 C CA . LYS A 1 96 ? -16.945 -2.672 30.572 1.00 94.88 96 LYS A CA 1
ATOM 723 C C . LYS A 1 96 ? -16.783 -4.089 31.133 1.00 94.88 96 LYS A C 1
ATOM 725 O O . LYS A 1 96 ? -15.740 -4.711 30.934 1.00 94.88 96 LYS A O 1
ATOM 730 N N . SER A 1 97 ? -17.821 -4.632 31.770 1.00 94.12 97 SER A N 1
ATOM 731 C CA . SER A 1 97 ? -17.827 -6.017 32.263 1.00 94.12 97 SER A CA 1
ATOM 732 C C . SER A 1 97 ? -17.844 -7.057 31.137 1.00 94.12 97 SER A C 1
ATOM 734 O O . SER A 1 97 ? -17.398 -8.186 31.325 1.00 94.12 97 SER A O 1
ATOM 736 N N . GLY A 1 98 ? -18.286 -6.673 29.936 1.00 95.44 98 GLY A N 1
ATOM 737 C CA . GLY A 1 98 ? -18.392 -7.553 28.775 1.00 95.44 98 GLY A CA 1
ATOM 738 C C . GLY A 1 98 ? -19.663 -8.402 28.755 1.00 95.44 98 GLY A C 1
ATOM 739 O O . GLY A 1 98 ? -19.736 -9.345 27.970 1.00 95.44 98 GLY A O 1
ATOM 740 N N . SER A 1 99 ? -20.664 -8.079 29.580 1.00 96.00 99 SER A N 1
ATOM 741 C CA . SER A 1 99 ? -21.923 -8.824 29.631 1.00 96.00 99 SER A CA 1
ATOM 742 C C . SER A 1 99 ? -22.946 -8.270 28.636 1.00 96.00 99 SER A C 1
ATOM 744 O O . SER A 1 99 ? -23.654 -7.301 28.913 1.00 96.00 99 SER A O 1
ATOM 746 N N . LEU A 1 100 ? -23.054 -8.912 27.467 1.00 97.62 100 LEU A N 1
ATOM 747 C CA . LEU A 1 100 ? -24.050 -8.556 26.447 1.00 97.62 100 LEU A CA 1
ATOM 748 C C . LEU A 1 100 ? -25.486 -8.672 26.980 1.00 97.62 100 LEU A C 1
ATOM 750 O O . LEU A 1 100 ? -26.317 -7.810 26.702 1.00 97.62 100 LEU A O 1
ATOM 754 N N . GLU A 1 101 ? -25.774 -9.699 27.776 1.00 97.88 101 GLU A N 1
ATOM 755 C CA . GLU A 1 101 ? -27.102 -9.883 28.368 1.00 97.88 101 GLU A CA 1
ATOM 756 C C . GLU A 1 101 ? -27.433 -8.780 29.380 1.00 97.88 101 GLU A C 1
ATOM 758 O O . GLU A 1 101 ? -28.563 -8.300 29.412 1.00 97.88 101 GLU A O 1
ATOM 763 N N . MET A 1 102 ? -26.442 -8.285 30.131 1.00 97.62 102 MET A N 1
ATOM 764 C CA . MET A 1 102 ? -26.625 -7.119 31.002 1.00 97.62 102 MET A CA 1
ATOM 765 C C . MET A 1 102 ? -26.912 -5.844 30.197 1.00 97.62 102 MET A C 1
ATOM 767 O O . MET A 1 102 ? -27.773 -5.052 30.576 1.00 97.62 102 MET A O 1
ATOM 771 N N . VAL A 1 103 ? -26.226 -5.646 29.066 1.00 98.06 103 VAL A N 1
ATOM 772 C CA . VAL A 1 103 ? -26.484 -4.513 28.160 1.00 98.06 103 VAL A CA 1
ATOM 773 C C . VAL A 1 103 ? -27.910 -4.579 27.604 1.00 98.06 103 VAL A C 1
ATOM 775 O O . VAL A 1 103 ? -28.632 -3.582 27.655 1.00 98.06 103 VAL A O 1
ATOM 778 N N . LYS A 1 104 ? -28.352 -5.754 27.137 1.00 98.31 104 LYS A N 1
ATOM 779 C CA . LYS A 1 104 ? -29.729 -5.982 26.669 1.00 98.31 104 LYS A CA 1
ATOM 780 C C . LYS A 1 104 ? -30.758 -5.733 27.770 1.00 98.31 104 LYS A C 1
ATOM 782 O O . LYS A 1 104 ? -31.768 -5.084 27.510 1.00 98.31 104 LYS A O 1
ATOM 787 N N . LEU A 1 105 ? -30.498 -6.209 28.990 1.00 98.19 105 LEU A N 1
ATOM 788 C CA . LEU A 1 105 ? -31.356 -5.979 30.152 1.00 98.19 105 LEU A CA 1
ATOM 789 C C . LEU A 1 105 ? -31.511 -4.483 30.430 1.00 98.19 105 LEU A C 1
ATOM 791 O O . LEU A 1 105 ? -32.630 -4.001 30.541 1.00 98.19 105 LEU A O 1
ATOM 795 N N . LEU A 1 106 ? -30.411 -3.737 30.503 1.00 97.50 106 LEU A N 1
ATOM 796 C CA . LEU A 1 106 ? -30.458 -2.299 30.764 1.00 97.50 106 LEU A CA 1
ATOM 797 C C . LEU A 1 106 ? -31.219 -1.543 29.668 1.00 97.50 106 LEU A C 1
ATOM 799 O O . LEU A 1 106 ? -32.041 -0.690 29.982 1.00 97.50 106 LEU A O 1
ATOM 803 N N . ILE A 1 107 ? -31.012 -1.890 28.395 1.00 97.69 107 ILE A N 1
ATOM 804 C CA . ILE A 1 107 ? -31.741 -1.280 27.270 1.00 97.69 107 ILE A CA 1
ATOM 805 C C . ILE A 1 107 ? -33.233 -1.627 27.300 1.00 97.69 107 ILE A C 1
ATOM 807 O O . ILE A 1 107 ? -34.054 -0.771 26.990 1.00 97.69 107 ILE A O 1
ATOM 811 N N . LYS A 1 108 ? -33.603 -2.847 27.715 1.00 97.88 108 LYS A N 1
ATOM 812 C CA . LYS A 1 108 ? -35.008 -3.238 27.926 1.00 97.88 108 LYS A CA 1
ATOM 813 C C . LYS A 1 108 ? -35.707 -2.340 28.954 1.00 97.88 108 LYS A C 1
ATOM 815 O O . LYS A 1 108 ? -36.912 -2.145 28.858 1.00 97.88 108 LYS A O 1
ATOM 820 N N . TYR A 1 109 ? -34.956 -1.820 29.921 1.00 97.25 109 TYR A N 1
ATOM 821 C CA . TYR A 1 109 ? -35.419 -0.845 30.904 1.00 97.25 109 TYR A CA 1
ATOM 822 C C . TYR A 1 109 ? -35.015 0.588 30.518 1.00 97.25 109 TYR A C 1
ATOM 824 O O . TYR A 1 109 ? -34.711 1.376 31.396 1.00 97.25 109 TYR A O 1
ATOM 832 N N . ASP A 1 110 ? -34.971 0.939 29.230 1.00 96.44 110 ASP A N 1
ATOM 833 C CA . ASP A 1 110 ? -34.762 2.312 28.736 1.00 96.44 110 ASP A CA 1
ATOM 834 C C . ASP A 1 110 ? -33.422 2.977 29.132 1.00 96.44 110 ASP A C 1
ATOM 836 O O . ASP A 1 110 ? -33.313 4.206 29.249 1.00 96.44 110 ASP A O 1
ATOM 840 N N . ALA A 1 111 ? -32.354 2.190 29.313 1.00 96.06 111 ALA A N 1
ATOM 841 C CA . ALA A 1 111 ? -31.008 2.751 29.425 1.00 96.06 111 ALA A CA 1
ATOM 842 C C . ALA A 1 111 ? -30.590 3.450 28.119 1.00 96.06 111 ALA A C 1
ATOM 844 O O . ALA A 1 111 ? -30.619 2.877 27.027 1.00 96.06 111 ALA A O 1
ATOM 845 N N . ASN A 1 112 ? -30.132 4.693 28.241 1.00 94.38 112 ASN A N 1
ATOM 846 C CA . ASN A 1 112 ? -29.648 5.509 27.145 1.00 94.38 112 ASN A CA 1
ATOM 847 C C . ASN A 1 112 ? -28.291 4.989 26.664 1.00 94.38 112 ASN A C 1
ATOM 849 O O . ASN A 1 112 ? -27.275 5.128 27.347 1.00 94.38 112 ASN A O 1
ATOM 853 N N . TYR A 1 113 ? -28.271 4.430 25.457 1.00 93.94 113 TYR A N 1
ATOM 854 C CA . TYR A 1 113 ? -27.058 3.935 24.814 1.00 93.94 113 TYR A CA 1
ATOM 855 C C . TYR A 1 113 ? -26.410 4.936 23.843 1.00 93.94 113 TYR A C 1
ATOM 857 O O . TYR A 1 113 ? -25.319 4.678 23.343 1.00 93.94 113 TYR A O 1
ATOM 865 N N . ARG A 1 114 ? -27.046 6.089 23.589 1.00 91.88 114 ARG A N 1
ATOM 866 C CA . ARG A 1 114 ? -26.561 7.157 22.692 1.00 91.88 114 ARG A CA 1
ATOM 867 C C . ARG A 1 114 ? -25.857 8.281 23.460 1.00 91.88 114 ARG A C 1
ATOM 869 O O . ARG A 1 114 ? -25.962 9.458 23.116 1.00 91.88 114 ARG A O 1
ATOM 876 N N . ILE A 1 115 ? -25.171 7.923 24.543 1.00 89.12 115 ILE A N 1
ATOM 877 C CA . ILE A 1 115 ? -24.375 8.863 25.337 1.00 89.12 115 ILE A CA 1
ATOM 878 C C . ILE A 1 115 ? -23.182 9.309 24.483 1.00 89.12 115 ILE A C 1
ATOM 880 O O . ILE A 1 115 ? -22.497 8.471 23.907 1.00 89.12 115 ILE A O 1
ATOM 884 N N . LYS A 1 116 ? -22.933 10.620 24.405 1.00 85.94 116 LYS A N 1
ATOM 885 C CA . LYS A 1 116 ? -21.788 11.194 23.681 1.00 85.94 116 LYS A CA 1
ATOM 886 C C . LYS A 1 116 ? -20.548 11.293 24.577 1.00 85.94 116 LYS A C 1
ATOM 888 O O . LYS A 1 116 ? -20.662 11.350 25.802 1.00 85.94 116 LYS A O 1
ATOM 893 N N . GLY A 1 117 ? -19.364 11.381 23.971 1.00 82.88 117 GLY A N 1
ATOM 894 C CA . GLY A 1 117 ? -18.107 11.580 24.702 1.00 82.88 117 GLY A CA 1
ATOM 895 C C . GLY A 1 117 ? -17.555 10.308 25.367 1.00 82.88 117 GLY A C 1
ATOM 896 O O . GLY A 1 117 ? -17.947 9.192 25.038 1.00 82.88 117 GLY A O 1
ATOM 897 N N . GLY A 1 118 ? -16.628 10.472 26.317 1.00 82.62 118 GLY A N 1
ATOM 898 C CA . GLY A 1 118 ? -15.850 9.365 26.907 1.00 82.62 118 GLY A CA 1
ATOM 899 C C . GLY A 1 118 ? -16.635 8.351 27.755 1.00 82.62 118 GLY A C 1
ATOM 900 O O . GLY A 1 118 ? -16.085 7.325 28.140 1.00 82.62 118 GLY A O 1
ATOM 901 N N . PHE A 1 119 ? -17.919 8.601 28.031 1.00 86.12 119 PHE A N 1
ATOM 902 C CA . PHE A 1 119 ? -18.822 7.647 28.694 1.00 86.12 119 PHE A CA 1
ATOM 903 C C . PHE A 1 119 ? -19.769 6.936 27.714 1.00 86.12 119 PHE A C 1
ATOM 905 O O . PHE A 1 119 ? -20.723 6.278 28.134 1.00 86.12 119 PHE A O 1
ATOM 912 N N . SER A 1 120 ? -19.522 7.065 26.410 1.00 90.19 120 SER A N 1
ATOM 913 C CA . SER A 1 120 ? -20.289 6.387 25.370 1.00 90.19 120 SER A CA 1
ATOM 914 C C . SER A 1 120 ? -20.136 4.856 25.455 1.00 90.19 120 SER A C 1
ATOM 916 O O . SER A 1 120 ? -19.009 4.358 25.542 1.00 90.19 120 SER A O 1
ATOM 918 N N . PRO A 1 121 ? -21.236 4.078 25.390 1.00 94.00 121 PRO A N 1
ATOM 919 C CA . PRO A 1 121 ? -21.193 2.618 25.307 1.00 94.00 121 PRO A CA 1
ATOM 920 C C . PRO A 1 121 ? -20.388 2.085 24.118 1.00 94.00 121 PRO A C 1
ATOM 922 O O . PRO A 1 121 ? -19.670 1.099 24.275 1.00 94.00 121 PRO A O 1
ATOM 925 N N . VAL A 1 122 ? -20.462 2.738 22.950 1.00 95.00 122 VAL A N 1
ATOM 926 C CA . VAL A 1 122 ? -19.666 2.325 21.780 1.00 95.00 122 VAL A CA 1
ATOM 927 C C . VAL A 1 122 ? -18.180 2.603 22.002 1.00 95.00 122 VAL A C 1
ATOM 929 O O . VAL A 1 122 ? -17.358 1.733 21.736 1.00 95.00 122 VAL A O 1
ATOM 932 N N . TYR A 1 123 ? -17.831 3.743 22.605 1.00 93.69 123 TYR A N 1
ATOM 933 C CA . TYR A 1 123 ? -16.446 4.086 22.943 1.00 93.69 123 TYR A CA 1
ATOM 934 C C . TYR A 1 123 ? -15.796 3.050 23.869 1.00 93.69 123 TYR A C 1
ATOM 936 O O . TYR A 1 123 ? -14.719 2.530 23.568 1.00 93.69 123 TYR A O 1
ATOM 944 N N . ILE A 1 124 ? -16.462 2.692 24.972 1.00 93.62 124 ILE A N 1
ATOM 945 C CA . ILE A 1 124 ? -15.914 1.703 25.907 1.00 93.62 124 ILE A CA 1
ATOM 946 C C . ILE A 1 124 ? -15.898 0.291 25.308 1.00 93.62 124 ILE A C 1
ATOM 948 O O . ILE A 1 124 ? -14.958 -0.459 25.566 1.00 93.62 124 ILE A O 1
ATOM 952 N N . ALA A 1 125 ? -16.866 -0.062 24.451 1.00 95.94 125 ALA A N 1
ATOM 953 C CA . ALA A 1 125 ? -16.816 -1.316 23.701 1.00 95.94 125 ALA A CA 1
ATOM 954 C C . ALA A 1 125 ? -15.564 -1.383 22.812 1.00 95.94 125 ALA A C 1
ATOM 956 O O . ALA A 1 125 ? -14.930 -2.438 22.740 1.00 95.94 125 ALA A O 1
ATOM 957 N N . CYS A 1 126 ? -15.172 -0.261 22.199 1.00 95.00 126 CYS A N 1
ATOM 958 C CA . CYS A 1 126 ? -13.973 -0.186 21.374 1.00 95.00 126 CYS A CA 1
ATOM 959 C C . CYS A 1 126 ? -12.683 -0.343 22.185 1.00 95.00 126 CYS A C 1
ATOM 961 O O . CYS A 1 126 ? -11.815 -1.122 21.801 1.00 95.00 126 CYS A O 1
ATOM 963 N N . ILE A 1 127 ? -12.566 0.345 23.326 1.00 93.50 127 ILE A N 1
ATOM 964 C CA . ILE A 1 127 ? -11.374 0.270 24.192 1.00 93.50 127 ILE A CA 1
ATOM 965 C C . ILE A 1 127 ? -11.208 -1.118 24.802 1.00 93.50 127 ILE A C 1
ATOM 967 O O . ILE A 1 127 ? -10.107 -1.670 24.830 1.00 93.50 127 ILE A O 1
ATOM 971 N N . GLU A 1 128 ? -12.299 -1.695 25.298 1.00 95.62 128 GLU A N 1
ATOM 972 C CA . GLU A 1 128 ? -12.277 -2.976 26.003 1.00 95.62 128 GLU A CA 1
ATOM 973 C C . GLU A 1 128 ? -12.310 -4.175 25.038 1.00 95.62 128 GLU A C 1
ATOM 975 O O . GLU A 1 128 ? -12.135 -5.321 25.459 1.00 95.62 128 GLU A O 1
ATOM 980 N N . GLY A 1 129 ? -12.487 -3.935 23.733 1.00 96.56 129 GLY A N 1
ATOM 981 C CA . GLY A 1 129 ? -12.501 -4.977 22.705 1.00 96.56 129 GLY A CA 1
ATOM 982 C C . GLY A 1 129 ? -13.776 -5.822 22.702 1.00 96.56 129 GLY A C 1
ATOM 983 O O . GLY A 1 129 ? -13.731 -7.010 22.393 1.00 96.56 129 GLY A O 1
ATOM 984 N N . LYS A 1 130 ? -14.919 -5.257 23.103 1.00 97.44 130 LYS A N 1
ATOM 985 C CA . LYS A 1 130 ? -16.188 -5.987 23.255 1.00 97.44 130 LYS A CA 1
ATOM 986 C C . LYS A 1 130 ? -16.964 -6.046 21.938 1.00 97.44 130 LYS A C 1
ATOM 988 O O . LYS A 1 130 ? -18.073 -5.521 21.847 1.00 97.44 130 LYS A O 1
ATOM 993 N N . LEU A 1 131 ? -16.401 -6.710 20.925 1.00 98.06 131 LEU A N 1
ATOM 994 C CA . LEU A 1 131 ? -16.986 -6.772 19.578 1.00 98.06 131 LEU A CA 1
ATOM 995 C C . LEU A 1 131 ? -18.465 -7.226 19.544 1.00 98.06 131 LEU A C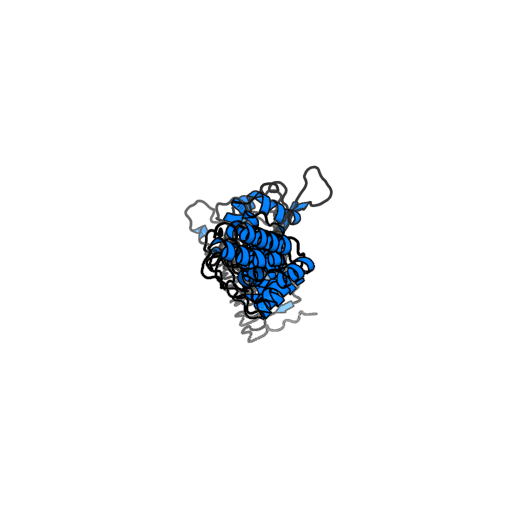 1
ATOM 997 O O . LEU A 1 131 ? -19.249 -6.561 18.869 1.00 98.06 131 LEU A O 1
ATOM 1001 N N . PRO A 1 132 ? -18.910 -8.276 20.272 1.00 98.44 132 PRO A N 1
ATOM 1002 C CA . PRO A 1 132 ? -20.322 -8.676 20.252 1.00 98.44 132 PRO A CA 1
ATOM 1003 C C . PRO A 1 132 ? -21.270 -7.589 20.773 1.00 98.44 132 PRO A C 1
ATOM 1005 O O . PRO A 1 132 ? -22.381 -7.434 20.271 1.00 98.44 132 PRO A O 1
ATOM 1008 N N . ILE A 1 133 ? -20.821 -6.819 21.768 1.00 98.38 133 ILE A N 1
ATOM 1009 C CA . ILE A 1 133 ? -21.585 -5.700 22.323 1.00 98.38 133 ILE A CA 1
ATOM 1010 C C . ILE A 1 133 ? -21.594 -4.532 21.343 1.00 98.38 133 ILE A C 1
ATOM 1012 O O . ILE A 1 133 ? -22.654 -3.962 21.109 1.00 98.38 133 ILE A O 1
ATOM 1016 N N . LEU A 1 134 ? -20.450 -4.211 20.734 1.00 97.94 134 LEU A N 1
ATOM 1017 C CA . LEU A 1 134 ? -20.363 -3.164 19.719 1.00 97.94 134 LEU A CA 1
ATOM 1018 C C . LEU A 1 134 ? -21.312 -3.446 18.545 1.00 97.94 134 LEU A C 1
ATOM 1020 O O . LEU A 1 134 ? -22.125 -2.589 18.219 1.00 97.94 134 LEU A O 1
ATOM 1024 N N . LYS A 1 135 ? -21.288 -4.666 17.990 1.00 98.31 135 LYS A N 1
ATOM 1025 C CA . LYS A 1 135 ? -22.206 -5.094 16.919 1.00 98.31 135 LYS A CA 1
ATOM 1026 C C . LYS A 1 135 ? -23.671 -4.940 17.316 1.00 98.31 135 LYS A C 1
ATOM 1028 O O . LYS A 1 135 ? -24.478 -4.441 16.539 1.00 98.31 135 LYS A O 1
ATOM 1033 N N . TYR A 1 136 ? -24.021 -5.346 18.538 1.00 98.44 136 TYR A N 1
ATOM 1034 C CA . TYR A 1 136 ? -25.381 -5.183 19.044 1.00 98.44 136 TYR A CA 1
ATOM 1035 C C . TYR A 1 136 ? -25.785 -3.704 19.144 1.00 98.44 136 TYR A C 1
ATOM 1037 O O . TYR A 1 136 ? -26.871 -3.348 18.695 1.00 98.44 136 TYR A O 1
ATOM 1045 N N . LEU A 1 137 ? -24.912 -2.847 19.686 1.00 97.25 137 LEU A N 1
ATOM 1046 C CA . LEU A 1 137 ? -25.149 -1.407 19.804 1.00 97.25 137 LEU A CA 1
ATOM 1047 C C . LEU A 1 137 ? -25.331 -0.744 18.429 1.00 97.25 137 LEU A C 1
ATOM 1049 O O . LEU A 1 137 ? -26.274 0.022 18.250 1.00 97.25 137 LEU A O 1
ATOM 1053 N N . VAL A 1 138 ? -24.480 -1.064 17.451 1.00 96.50 138 VAL A N 1
ATOM 1054 C CA . VAL A 1 138 ? -24.606 -0.556 16.073 1.00 96.50 138 VAL A CA 1
ATOM 1055 C C . VAL A 1 138 ? -25.927 -1.008 15.449 1.00 96.50 138 VAL A C 1
ATOM 1057 O O . VAL A 1 138 ? -26.668 -0.180 14.927 1.00 96.50 138 VAL A O 1
ATOM 1060 N N . ASN A 1 139 ? -26.296 -2.283 15.604 1.00 97.25 139 ASN A N 1
ATOM 1061 C CA . ASN A 1 139 ? -27.541 -2.832 15.059 1.00 97.25 139 ASN A CA 1
ATOM 1062 C C . ASN A 1 139 ? -28.813 -2.170 15.626 1.00 97.25 139 ASN A C 1
ATOM 1064 O O . ASN A 1 139 ? -29.821 -2.075 14.932 1.00 97.25 139 ASN A O 1
ATOM 1068 N N . ILE A 1 140 ? -28.789 -1.694 16.876 1.00 96.62 140 ILE A N 1
ATOM 1069 C CA . ILE A 1 140 ? -29.907 -0.925 17.459 1.00 96.62 140 ILE A CA 1
ATOM 1070 C C . ILE A 1 140 ? -29.823 0.586 17.161 1.00 96.62 140 ILE A C 1
ATOM 1072 O O . ILE A 1 140 ? -30.640 1.364 17.656 1.00 96.62 140 ILE A O 1
ATOM 1076 N N . GLY A 1 141 ? -28.853 1.019 16.351 1.00 94.06 141 GLY A N 1
ATOM 1077 C CA . GLY A 1 141 ? -28.691 2.399 15.902 1.00 94.06 141 GLY A CA 1
ATOM 1078 C C . GLY A 1 141 ? -27.901 3.284 16.866 1.00 94.06 141 GLY A C 1
ATOM 1079 O O . GLY A 1 141 ? -28.273 4.447 17.069 1.00 94.06 141 GLY A O 1
ATOM 1080 N N . ALA A 1 142 ? -26.867 2.748 17.520 1.00 93.69 142 ALA A N 1
ATOM 1081 C CA . ALA A 1 142 ? -25.861 3.567 18.192 1.00 93.69 142 ALA A CA 1
ATOM 1082 C C . ALA A 1 142 ? -25.007 4.324 17.163 1.00 93.69 142 ALA A C 1
ATOM 1084 O O . ALA A 1 142 ? -24.666 3.794 16.111 1.00 93.69 142 ALA A O 1
ATOM 1085 N N . ASP A 1 143 ? -24.658 5.566 17.488 1.00 88.94 143 ASP A N 1
ATOM 1086 C CA . ASP A 1 143 ? -23.911 6.452 16.599 1.00 88.94 143 ASP A CA 1
ATOM 1087 C C . ASP A 1 143 ? -22.394 6.262 16.772 1.00 88.94 143 ASP A C 1
ATOM 1089 O O . ASP A 1 143 ? -21.833 6.581 17.828 1.00 88.94 143 ASP A O 1
ATOM 1093 N N . LEU A 1 144 ? -21.729 5.753 15.731 1.00 91.12 144 LEU A N 1
ATOM 1094 C CA . LEU A 1 144 ? -20.273 5.568 15.688 1.00 91.12 144 LEU A CA 1
ATOM 1095 C C . LEU A 1 144 ? -19.499 6.894 15.582 1.00 91.12 144 LEU A C 1
ATOM 1097 O O . LEU A 1 144 ? -18.314 6.932 15.909 1.00 91.12 144 LEU A O 1
ATOM 1101 N N . PHE A 1 145 ? -20.170 7.986 15.213 1.00 85.75 145 PHE A N 1
ATOM 1102 C CA . PHE A 1 145 ? -19.614 9.340 15.152 1.00 85.75 145 PHE A CA 1
ATOM 1103 C C . PHE A 1 145 ? -19.913 10.146 16.425 1.00 85.75 145 PHE A C 1
ATOM 1105 O O . PHE A 1 145 ? -19.642 11.335 16.508 1.00 85.75 145 PHE A O 1
ATOM 1112 N N . SER A 1 146 ? -20.431 9.506 17.480 1.00 76.25 146 SER A N 1
ATOM 1113 C CA . SER A 1 146 ? -20.694 10.174 18.767 1.00 76.25 146 SER A CA 1
ATOM 1114 C C . SER A 1 146 ? -19.430 10.610 19.530 1.00 76.25 146 SER A C 1
ATOM 1116 O O . SER A 1 146 ? -19.534 11.217 20.607 1.00 76.25 146 SER A O 1
ATOM 1118 N N . PHE A 1 147 ? -18.246 10.287 19.003 1.00 76.06 147 PHE A N 1
ATOM 1119 C CA . PHE A 1 147 ? -16.945 10.567 19.592 1.00 76.06 147 PHE A CA 1
ATOM 1120 C C . PHE A 1 147 ? -15.948 11.005 18.506 1.00 76.06 147 PHE A C 1
ATOM 1122 O O . PHE A 1 147 ? -15.377 10.172 17.803 1.00 76.06 147 PHE A O 1
ATOM 1129 N N . ASP A 1 148 ? -15.744 12.319 18.388 1.00 69.94 148 ASP A N 1
ATOM 1130 C CA . ASP A 1 148 ? -15.024 12.918 17.254 1.00 69.94 148 ASP A CA 1
ATOM 1131 C C . ASP A 1 148 ? -13.500 13.025 17.439 1.00 69.94 148 ASP A C 1
ATOM 1133 O O . ASP A 1 148 ? -12.787 13.258 16.466 1.00 69.94 148 ASP A O 1
ATOM 1137 N N . ASN A 1 149 ? -12.959 12.884 18.659 1.00 78.00 149 ASN A N 1
ATOM 1138 C CA . ASN A 1 149 ? -11.532 13.140 18.889 1.00 78.00 149 ASN A CA 1
ATOM 1139 C C . ASN A 1 149 ? -10.903 12.269 20.001 1.00 78.00 149 ASN A C 1
ATOM 1141 O O . ASN A 1 149 ? -11.066 12.589 21.185 1.00 78.00 149 ASN A O 1
ATOM 1145 N N . PRO A 1 150 ? -10.138 11.212 19.655 1.00 84.69 150 PRO A N 1
ATOM 1146 C CA . PRO A 1 150 ? -9.924 10.661 18.305 1.00 84.69 150 PRO A CA 1
ATOM 1147 C C . PRO A 1 150 ? -11.116 9.806 17.812 1.00 84.69 150 PRO A C 1
ATOM 1149 O O . PRO A 1 150 ? -11.779 9.197 18.651 1.00 84.69 150 PRO A O 1
ATOM 1152 N N . PRO A 1 151 ? -11.357 9.658 16.490 1.00 89.88 151 PRO A N 1
ATOM 1153 C CA . PRO A 1 151 ? -12.388 8.762 15.949 1.00 89.88 151 PRO A CA 1
ATOM 1154 C C . PRO A 1 151 ? -12.312 7.333 16.515 1.00 89.88 151 PRO A C 1
ATOM 1156 O O . PRO A 1 151 ? -11.238 6.851 16.899 1.00 89.88 151 PRO A O 1
ATOM 1159 N N . LEU A 1 152 ? -13.436 6.606 16.538 1.00 92.81 152 LEU A N 1
ATOM 1160 C CA . LEU A 1 152 ? -13.494 5.266 17.146 1.00 92.81 152 LEU A CA 1
ATOM 1161 C C . LEU A 1 152 ? -12.497 4.269 16.530 1.00 92.81 152 LEU A C 1
ATOM 1163 O O . LEU A 1 152 ? -11.933 3.461 17.269 1.00 92.81 152 LEU A O 1
ATOM 1167 N N . VAL A 1 153 ? -12.212 4.365 15.226 1.00 94.62 153 VAL A N 1
ATOM 1168 C CA . VAL A 1 153 ? -11.174 3.557 14.555 1.00 94.62 153 VAL A CA 1
ATOM 1169 C C . VAL A 1 153 ? -9.789 3.764 15.182 1.00 94.62 153 VAL A C 1
ATOM 1171 O O . VAL A 1 153 ? -9.104 2.796 15.512 1.00 94.62 153 VAL A O 1
ATOM 1174 N N . PHE A 1 154 ? -9.403 5.010 15.476 1.00 94.19 154 PHE A N 1
ATOM 1175 C CA . PHE A 1 154 ? -8.148 5.324 16.170 1.00 94.19 154 PHE A CA 1
ATOM 1176 C C . PHE A 1 154 ? -8.165 4.855 17.618 1.00 94.19 154 PHE A C 1
ATOM 1178 O O . PHE A 1 154 ? -7.139 4.413 18.137 1.00 94.19 154 PHE A O 1
ATOM 1185 N N . THR A 1 155 ? -9.325 4.910 18.270 1.00 93.75 155 THR A N 1
ATOM 1186 C CA . THR A 1 155 ? -9.489 4.390 19.630 1.00 93.75 155 THR A CA 1
ATOM 1187 C C . THR A 1 155 ? -9.244 2.878 19.670 1.00 93.75 155 THR A C 1
ATOM 1189 O O . THR A 1 155 ? -8.445 2.410 20.483 1.00 93.75 155 THR A O 1
ATOM 1192 N N . ALA A 1 156 ? -9.859 2.115 18.760 1.00 96.00 156 ALA A N 1
ATOM 1193 C CA . ALA A 1 156 ? -9.656 0.670 18.645 1.00 96.00 156 ALA A CA 1
ATOM 1194 C C . ALA A 1 156 ? -8.201 0.320 18.291 1.00 96.00 156 ALA A C 1
ATOM 1196 O O . ALA A 1 156 ? -7.603 -0.562 18.914 1.00 96.00 156 ALA A O 1
ATOM 1197 N N . CYS A 1 157 ? -7.603 1.070 17.359 1.00 97.00 157 CYS A N 1
ATOM 1198 C CA . CYS A 1 157 ? -6.196 0.948 16.982 1.00 97.00 157 CYS A CA 1
ATOM 1199 C C . CYS A 1 157 ? -5.262 1.189 18.178 1.00 97.00 157 CYS A C 1
ATOM 1201 O O . CYS A 1 157 ? -4.424 0.348 18.501 1.00 97.00 157 CYS A O 1
ATOM 1203 N N . SER A 1 158 ? -5.440 2.300 18.899 1.00 95.88 158 SER A N 1
ATOM 1204 C CA . SER A 1 158 ? -4.631 2.644 20.074 1.00 95.88 158 SER A CA 1
ATOM 1205 C C . SER A 1 158 ? -4.785 1.623 21.206 1.00 95.88 158 SER A C 1
ATOM 1207 O O . SER A 1 158 ? -3.828 1.349 21.937 1.00 95.88 158 SER A O 1
ATOM 1209 N N . ALA A 1 159 ? -5.982 1.055 21.369 1.00 95.81 159 ALA A N 1
ATOM 1210 C CA . ALA A 1 159 ? -6.259 0.013 22.352 1.00 95.81 159 ALA A CA 1
ATOM 1211 C C . ALA A 1 159 ? -5.706 -1.367 21.941 1.00 95.81 159 ALA A C 1
ATOM 1213 O O . ALA A 1 159 ? -5.582 -2.252 22.792 1.00 95.81 159 ALA A O 1
ATOM 1214 N N . GLY A 1 160 ? -5.315 -1.551 20.674 1.00 97.31 160 GLY A N 1
ATOM 1215 C CA . GLY A 1 160 ? -4.842 -2.830 20.144 1.00 97.31 160 GLY A CA 1
ATOM 1216 C C . GLY A 1 160 ? -5.962 -3.854 19.975 1.00 97.31 160 GLY A C 1
ATOM 1217 O O . GLY A 1 160 ? -5.754 -5.034 20.235 1.00 97.31 160 GLY A O 1
ATOM 1218 N N . LYS A 1 161 ? -7.181 -3.411 19.652 1.00 97.44 161 LYS A N 1
ATOM 1219 C CA . LYS A 1 161 ? -8.347 -4.291 19.490 1.00 97.44 161 LYS A CA 1
ATOM 1220 C C . LYS A 1 161 ? -8.582 -4.557 18.008 1.00 97.44 161 LYS A C 1
ATOM 1222 O O . LYS A 1 161 ? -9.436 -3.917 17.406 1.00 97.44 161 LYS A O 1
ATOM 1227 N N . LEU A 1 162 ? -7.814 -5.485 17.433 1.00 97.75 162 LEU A N 1
ATOM 1228 C CA . LEU A 1 162 ? -7.823 -5.765 15.993 1.00 97.75 162 LEU A CA 1
ATOM 1229 C C . LEU A 1 162 ? -9.222 -6.113 15.454 1.00 97.75 162 LEU A C 1
ATOM 1231 O O . LEU A 1 162 ? -9.678 -5.487 14.507 1.00 97.75 162 LEU A O 1
ATOM 1235 N N . ASP A 1 163 ? -9.951 -7.025 16.101 1.00 97.81 163 ASP A N 1
ATOM 1236 C CA . ASP A 1 163 ? -11.282 -7.438 15.624 1.00 97.81 163 ASP A CA 1
ATOM 1237 C C . ASP A 1 163 ? -12.299 -6.283 15.621 1.00 97.81 163 ASP A C 1
ATOM 1239 O O . ASP A 1 163 ? -13.192 -6.217 14.777 1.00 97.81 163 ASP A O 1
ATOM 1243 N N . VAL A 1 164 ? -12.163 -5.361 16.580 1.00 97.94 164 VAL A N 1
ATOM 1244 C CA . VAL A 1 164 ? -12.967 -4.135 16.648 1.00 97.94 164 VAL A CA 1
ATOM 1245 C C . VAL A 1 164 ? -12.530 -3.152 15.572 1.00 97.94 164 VAL A C 1
ATOM 1247 O O . VAL A 1 164 ? -13.389 -2.566 14.925 1.00 97.94 164 VAL A O 1
ATOM 1250 N N . LEU A 1 165 ? -11.221 -2.960 15.389 1.00 97.62 165 LEU A N 1
ATOM 1251 C CA . LEU A 1 165 ? -10.682 -2.086 14.352 1.00 97.62 165 LEU A CA 1
ATOM 1252 C C . LEU A 1 165 ? -11.204 -2.508 12.977 1.00 97.62 165 LEU A C 1
ATOM 1254 O O . LEU A 1 165 ? -11.741 -1.665 12.273 1.00 97.62 165 LEU A O 1
ATOM 1258 N N . ASN A 1 166 ? -11.120 -3.798 12.646 1.00 96.62 166 ASN A N 1
ATOM 1259 C CA . ASN A 1 166 ? -11.596 -4.334 11.369 1.00 96.62 166 ASN A CA 1
ATOM 1260 C C . ASN A 1 166 ? -13.090 -4.071 11.186 1.00 96.62 166 ASN A C 1
ATOM 1262 O O . ASN A 1 166 ? -13.498 -3.505 10.182 1.00 96.62 166 ASN A O 1
ATOM 1266 N N . TYR A 1 167 ? -13.892 -4.391 12.205 1.00 97.56 167 TYR A N 1
ATOM 1267 C CA . TYR A 1 167 ? -15.328 -4.128 12.172 1.00 97.56 167 TYR A CA 1
ATOM 1268 C C . TYR A 1 167 ? -15.656 -2.643 11.955 1.00 97.56 167 TYR A C 1
ATOM 1270 O O . TYR A 1 167 ? -16.542 -2.320 11.176 1.00 97.56 167 TYR A O 1
ATOM 1278 N N . LEU A 1 168 ? -14.943 -1.732 12.623 1.00 95.75 168 LEU A N 1
ATOM 1279 C CA . LEU A 1 168 ? -15.159 -0.296 12.451 1.00 95.75 168 LEU A CA 1
ATOM 1280 C C . LEU A 1 168 ? -14.689 0.211 11.087 1.00 95.75 168 LEU A C 1
ATOM 1282 O O . LEU A 1 168 ? -15.336 1.093 10.537 1.00 95.75 168 LEU A O 1
ATOM 1286 N N . MET A 1 169 ? -13.580 -0.309 10.555 1.00 94.38 169 MET A N 1
ATOM 1287 C CA . MET A 1 169 ? -13.119 0.052 9.213 1.00 94.38 169 MET A CA 1
ATOM 1288 C C . MET A 1 169 ? -14.176 -0.298 8.163 1.00 94.38 169 MET A C 1
ATOM 1290 O O . MET A 1 169 ? -14.461 0.540 7.313 1.00 94.38 169 MET A O 1
ATOM 1294 N N . ASP A 1 170 ? -14.804 -1.470 8.287 1.00 94.69 170 ASP A N 1
ATOM 1295 C CA . ASP A 1 170 ? -15.859 -1.921 7.376 1.00 94.69 170 ASP A CA 1
ATOM 1296 C C . ASP A 1 170 ? -17.155 -1.105 7.541 1.00 94.69 170 ASP A C 1
ATOM 1298 O O . ASP A 1 170 ? -17.691 -0.578 6.570 1.00 94.69 170 ASP A O 1
ATOM 1302 N N . GLU A 1 171 ? -17.664 -0.961 8.769 1.00 95.06 171 GLU A N 1
ATOM 1303 C CA . GLU A 1 171 ? -18.944 -0.274 9.026 1.00 95.06 171 GLU A CA 1
ATOM 1304 C C . GLU A 1 171 ? -18.891 1.234 8.763 1.00 95.06 171 GLU A C 1
ATOM 1306 O O . GLU A 1 171 ? -19.917 1.852 8.480 1.00 95.06 171 GLU A O 1
ATOM 1311 N N . MET A 1 172 ? -17.712 1.847 8.895 1.00 91.00 172 MET A N 1
ATOM 1312 C CA . MET A 1 172 ? -17.523 3.280 8.666 1.00 91.00 172 MET A CA 1
ATOM 1313 C C . MET A 1 172 ? -17.015 3.603 7.254 1.00 91.00 172 MET A C 1
ATOM 1315 O O . MET A 1 172 ? -16.838 4.786 6.970 1.00 91.00 172 MET A O 1
ATOM 1319 N N . ASP A 1 173 ? -16.758 2.595 6.407 1.00 91.19 173 ASP A N 1
ATOM 1320 C CA . ASP A 1 173 ? -16.060 2.746 5.117 1.00 91.19 173 ASP A CA 1
ATOM 1321 C C . ASP A 1 173 ? -14.777 3.591 5.269 1.00 91.19 173 ASP A C 1
ATOM 1323 O O . ASP A 1 173 ? -14.551 4.599 4.593 1.00 91.19 173 ASP A O 1
ATOM 1327 N N . TYR A 1 174 ? -13.975 3.252 6.286 1.00 91.25 174 TYR A N 1
ATOM 1328 C CA . TYR A 1 174 ? -12.857 4.092 6.700 1.00 91.25 174 TYR A CA 1
ATOM 1329 C C . TYR A 1 174 ? -11.654 3.923 5.768 1.00 91.25 174 TYR A C 1
ATOM 1331 O O . TYR A 1 174 ? -11.031 2.862 5.707 1.00 91.25 174 TYR A O 1
ATOM 1339 N N . ASP A 1 175 ? -11.265 5.015 5.115 1.00 92.00 175 ASP A N 1
ATOM 1340 C CA . ASP A 1 175 ? -10.077 5.078 4.268 1.00 92.00 175 ASP A CA 1
ATOM 1341 C C . ASP A 1 175 ? -8.785 5.013 5.104 1.00 92.00 175 ASP A C 1
ATOM 1343 O O . ASP A 1 175 ? -8.437 5.947 5.831 1.00 92.00 175 ASP A O 1
ATOM 1347 N N . ILE A 1 176 ? -8.044 3.906 4.977 1.00 92.19 176 ILE A N 1
ATOM 1348 C CA . ILE A 1 176 ? -6.791 3.643 5.705 1.00 92.19 176 ILE A CA 1
ATOM 1349 C C . ILE A 1 176 ? -5.689 4.675 5.421 1.00 92.19 176 ILE A C 1
ATOM 1351 O O . ILE A 1 176 ? -4.756 4.824 6.215 1.00 92.19 176 ILE A O 1
ATOM 1355 N N . HIS A 1 177 ? -5.784 5.387 4.298 1.00 90.25 177 HIS A N 1
ATOM 1356 C CA . HIS A 1 177 ? -4.828 6.412 3.896 1.00 90.25 177 HIS A CA 1
ATOM 1357 C C . HIS A 1 177 ? -5.134 7.778 4.503 1.00 90.25 177 HIS A C 1
ATOM 1359 O O . HIS A 1 177 ? -4.365 8.721 4.300 1.00 90.25 177 HIS A O 1
ATOM 1365 N N . ARG A 1 178 ? -6.231 7.899 5.258 1.00 89.50 178 ARG A N 1
ATOM 1366 C CA . ARG A 1 178 ? -6.573 9.135 5.945 1.00 89.50 178 ARG A CA 1
ATOM 1367 C C . ARG A 1 178 ? -5.952 9.237 7.319 1.00 89.50 178 ARG A C 1
ATOM 1369 O O . ARG A 1 178 ? -5.734 8.260 8.038 1.00 89.50 178 ARG A O 1
ATOM 1376 N N . THR A 1 179 ? -5.695 10.477 7.689 1.00 90.00 179 THR A N 1
ATOM 1377 C CA . THR A 1 179 ? -5.286 10.827 9.034 1.00 90.00 179 THR A CA 1
ATOM 1378 C C . THR A 1 179 ? -6.478 10.942 9.982 1.00 90.00 179 THR A C 1
ATOM 1380 O O . THR A 1 179 ? -7.643 10.940 9.575 1.00 90.00 179 THR A O 1
ATOM 1383 N N . MET A 1 180 ? -6.188 11.103 11.272 1.00 87.56 180 MET A N 1
ATOM 1384 C CA . MET A 1 180 ? -7.181 11.373 12.315 1.00 87.56 180 MET A CA 1
ATOM 1385 C C . MET A 1 180 ? -8.056 12.595 12.010 1.00 87.56 180 MET A C 1
ATOM 1387 O O . MET A 1 180 ? -9.209 12.640 12.433 1.00 87.56 180 MET A O 1
ATOM 1391 N N . HIS A 1 181 ? -7.524 13.556 11.252 1.00 86.25 181 HIS A N 1
ATOM 1392 C CA . HIS A 1 181 ? -8.217 14.770 10.823 1.00 86.25 181 HIS A CA 1
ATOM 1393 C C . HIS A 1 181 ? -8.827 14.664 9.413 1.00 86.25 181 HIS A C 1
ATOM 1395 O O . HIS A 1 181 ? -9.434 15.618 8.932 1.00 86.25 181 HIS A O 1
ATOM 1401 N N . GLY A 1 182 ? -8.719 13.500 8.764 1.00 85.38 182 GLY A N 1
ATOM 1402 C CA . GLY A 1 182 ? -9.328 13.217 7.464 1.00 85.38 182 GLY A CA 1
ATOM 1403 C C . GLY A 1 182 ? -8.516 13.679 6.252 1.00 85.38 182 GLY A C 1
ATOM 1404 O O . GLY A 1 182 ? -9.047 13.640 5.138 1.00 85.38 182 GLY A O 1
ATOM 1405 N N . GLU A 1 183 ? -7.265 14.098 6.454 1.00 88.31 183 GLU A N 1
ATOM 1406 C CA . GLU A 1 183 ? -6.326 14.487 5.396 1.00 88.31 183 GLU A CA 1
ATOM 1407 C C . GLU A 1 183 ? -5.659 13.251 4.771 1.00 88.31 183 GLU A C 1
ATOM 1409 O O . GLU A 1 183 ? -5.614 12.191 5.389 1.00 88.31 183 GLU A O 1
ATOM 1414 N N . ASP A 1 184 ? -5.136 13.368 3.548 1.00 86.56 184 ASP A N 1
ATOM 1415 C CA . ASP A 1 184 ? -4.318 12.310 2.934 1.00 86.56 184 ASP A CA 1
ATOM 1416 C C . ASP A 1 184 ? -2.960 12.235 3.643 1.00 86.56 184 ASP A C 1
ATOM 1418 O O . ASP A 1 184 ? -2.220 13.221 3.689 1.00 86.56 184 ASP A O 1
ATOM 1422 N N . ALA A 1 185 ? -2.617 11.060 4.165 1.00 86.00 185 ALA A N 1
ATOM 1423 C CA . ALA A 1 185 ? -1.395 10.822 4.920 1.00 86.00 185 ALA A CA 1
ATOM 1424 C C . ALA A 1 185 ? -0.094 11.094 4.140 1.00 86.00 185 ALA A C 1
ATOM 1426 O O . ALA A 1 185 ? 0.932 11.350 4.767 1.00 86.00 185 ALA A O 1
ATOM 1427 N N . LEU A 1 186 ? -0.103 11.072 2.799 1.00 83.44 186 LEU A N 1
ATOM 1428 C CA . LEU A 1 186 ? 1.068 11.473 1.997 1.00 83.44 186 LEU A CA 1
ATOM 1429 C C . LEU A 1 186 ? 1.260 12.995 1.928 1.00 83.44 186 LEU A C 1
ATOM 1431 O O . LEU A 1 186 ? 2.304 13.458 1.472 1.00 83.44 186 LEU A O 1
ATOM 1435 N N . ARG A 1 187 ? 0.262 13.781 2.346 1.00 85.50 187 ARG A N 1
ATOM 1436 C CA . ARG A 1 187 ? 0.292 15.253 2.327 1.00 85.50 187 ARG A CA 1
ATOM 1437 C C . ARG A 1 187 ? 0.599 15.867 3.693 1.00 85.50 187 ARG A C 1
ATOM 1439 O O . ARG A 1 187 ? 0.744 17.085 3.774 1.00 85.50 187 ARG A O 1
ATOM 1446 N N . THR A 1 188 ? 0.691 15.049 4.739 1.00 86.38 188 THR A N 1
ATOM 1447 C CA . THR A 1 188 ? 0.983 15.471 6.115 1.00 86.38 188 THR A CA 1
ATOM 1448 C C . THR A 1 188 ? 2.317 14.889 6.587 1.00 86.38 188 THR A C 1
ATOM 1450 O O . THR A 1 188 ? 3.016 14.199 5.845 1.00 86.38 188 THR A O 1
ATOM 1453 N N . ASP A 1 189 ? 2.697 15.151 7.841 1.00 83.44 189 ASP A N 1
ATOM 1454 C CA . ASP A 1 189 ? 3.862 14.502 8.452 1.00 83.44 189 ASP A CA 1
ATOM 1455 C C . ASP A 1 189 ? 3.608 13.021 8.814 1.00 83.44 189 ASP A C 1
ATOM 1457 O O . ASP A 1 189 ? 4.525 12.321 9.250 1.00 83.44 189 ASP A O 1
ATOM 1461 N N . GLY A 1 190 ? 2.379 12.525 8.638 1.00 82.88 190 GLY A N 1
ATOM 1462 C CA . GLY A 1 190 ? 1.977 11.143 8.875 1.00 82.88 190 GLY A CA 1
ATOM 1463 C C . GLY A 1 190 ? 1.916 10.714 10.348 1.00 82.88 190 GLY A C 1
ATOM 1464 O O . GLY A 1 190 ? 1.749 9.516 10.611 1.00 82.88 190 GLY A O 1
ATOM 1465 N N . ARG A 1 191 ? 2.057 11.635 11.318 1.00 90.19 191 ARG A N 1
ATOM 1466 C CA . ARG A 1 191 ? 2.020 11.324 12.768 1.00 90.19 191 ARG A CA 1
ATOM 1467 C C . ARG A 1 191 ? 0.637 10.960 13.289 1.00 90.19 191 ARG A C 1
ATOM 1469 O O . ARG A 1 191 ? 0.500 10.381 14.361 1.00 90.19 191 ARG A O 1
ATOM 1476 N N . ASP A 1 192 ? -0.388 11.301 12.543 1.00 90.06 192 ASP A N 1
ATOM 1477 C CA . ASP A 1 192 ? -1.792 11.120 12.876 1.00 90.06 192 ASP A CA 1
ATOM 1478 C C . ASP A 1 192 ? -2.439 10.004 12.040 1.00 90.06 192 ASP A C 1
ATOM 1480 O O . ASP A 1 192 ? -3.658 9.935 11.918 1.00 90.06 192 ASP A O 1
ATOM 1484 N N . THR A 1 193 ? -1.631 9.094 11.488 1.00 94.00 193 THR A N 1
ATOM 1485 C CA . THR A 1 193 ? -2.097 7.894 10.776 1.00 94.00 193 THR A CA 1
ATOM 1486 C C . THR A 1 193 ? -2.389 6.733 11.729 1.00 94.00 193 THR A C 1
ATOM 1488 O O . THR A 1 193 ? -1.838 6.643 12.836 1.00 94.00 193 THR A O 1
ATOM 1491 N N . LEU A 1 194 ? -3.234 5.791 11.294 1.00 95.75 194 LEU A N 1
ATOM 1492 C CA . LEU A 1 194 ? -3.493 4.555 12.043 1.00 95.75 194 LEU A CA 1
ATOM 1493 C C . LEU A 1 194 ? -2.202 3.759 12.271 1.00 95.75 194 LEU A C 1
ATOM 1495 O O . LEU A 1 194 ? -1.947 3.310 13.389 1.00 95.75 194 LEU A O 1
ATOM 1499 N N . LEU A 1 195 ? -1.348 3.636 11.247 1.00 95.81 195 LEU A N 1
ATOM 1500 C CA . LEU A 1 195 ? -0.094 2.890 11.369 1.00 95.81 195 LEU A CA 1
ATOM 1501 C C . LEU A 1 195 ? 0.863 3.555 12.365 1.00 95.81 195 LEU A C 1
ATOM 1503 O O . LEU A 1 195 ? 1.441 2.862 13.206 1.00 95.81 195 LEU A O 1
ATOM 1507 N N . TYR A 1 196 ? 0.985 4.887 12.341 1.00 95.38 196 TYR A N 1
ATOM 1508 C CA . TYR A 1 196 ? 1.759 5.607 13.353 1.00 95.38 196 TYR A CA 1
ATOM 1509 C C . TYR A 1 196 ? 1.205 5.352 14.759 1.00 95.38 196 TYR A C 1
ATOM 1511 O O . TYR A 1 196 ? 1.968 5.037 15.670 1.00 95.38 196 TYR A O 1
ATOM 1519 N N . THR A 1 197 ? -0.118 5.424 14.935 1.00 95.88 197 THR A N 1
ATOM 1520 C CA . THR A 1 197 ? -0.786 5.193 16.227 1.00 95.88 197 THR A CA 1
ATOM 1521 C C . THR A 1 197 ? -0.529 3.777 16.750 1.00 95.88 197 THR A C 1
ATOM 1523 O O . THR A 1 197 ? -0.193 3.600 17.924 1.00 95.88 197 THR A O 1
ATOM 1526 N N . ALA A 1 198 ? -0.639 2.762 15.889 1.00 97.00 198 ALA A N 1
ATOM 1527 C CA . ALA A 1 198 ? -0.347 1.374 16.236 1.00 97.00 198 ALA A CA 1
ATOM 1528 C C . ALA A 1 198 ? 1.112 1.204 16.688 1.00 97.00 198 ALA A C 1
ATOM 1530 O O . ALA A 1 198 ? 1.368 0.637 17.754 1.00 97.00 198 ALA A O 1
ATOM 1531 N N . CYS A 1 199 ? 2.062 1.764 15.933 1.00 96.19 199 CYS A N 1
ATOM 1532 C CA . CYS A 1 199 ? 3.485 1.741 16.270 1.00 96.19 199 CYS A CA 1
ATOM 1533 C C . CYS A 1 199 ? 3.781 2.480 17.586 1.00 96.19 199 CYS A C 1
ATOM 1535 O O . CYS A 1 199 ? 4.440 1.922 18.462 1.00 96.19 199 CYS A O 1
ATOM 1537 N N . GLN A 1 200 ? 3.234 3.684 17.780 1.00 96.38 200 GLN A N 1
ATOM 1538 C CA . GLN A 1 200 ? 3.408 4.484 18.999 1.00 96.38 200 GLN A CA 1
ATOM 1539 C C . GLN A 1 200 ? 2.935 3.737 20.252 1.00 96.38 200 GLN A C 1
ATOM 1541 O O . GLN A 1 200 ? 3.532 3.852 21.322 1.00 96.38 200 GLN A O 1
ATOM 1546 N N . ARG A 1 201 ? 1.856 2.959 20.128 1.00 96.00 201 ARG A N 1
ATOM 1547 C CA . ARG A 1 201 ? 1.271 2.171 21.220 1.00 96.00 201 ARG A CA 1
ATOM 1548 C C . ARG A 1 201 ? 1.848 0.757 21.334 1.00 96.00 201 ARG A C 1
ATOM 1550 O O . ARG A 1 201 ? 1.391 -0.003 22.189 1.00 96.00 201 ARG A O 1
ATOM 1557 N N . GLY A 1 202 ? 2.818 0.399 20.490 1.00 95.44 202 GLY A N 1
ATOM 1558 C CA . GLY A 1 202 ? 3.440 -0.926 20.463 1.00 95.44 202 GLY A CA 1
ATOM 1559 C C . GLY A 1 202 ? 2.479 -2.055 20.073 1.00 95.44 202 GLY A C 1
ATOM 1560 O O . GLY A 1 202 ? 2.652 -3.183 20.526 1.00 95.44 202 GLY A O 1
ATOM 1561 N N . LYS A 1 203 ? 1.438 -1.764 19.284 1.00 96.31 203 LYS A N 1
ATOM 1562 C CA . LYS A 1 203 ? 0.431 -2.736 18.826 1.00 96.31 203 LYS A CA 1
ATOM 1563 C C . LYS A 1 203 ? 0.876 -3.363 17.508 1.00 96.31 203 LYS A C 1
ATOM 1565 O O . LYS A 1 203 ? 0.489 -2.918 16.431 1.00 96.31 203 LYS A O 1
ATOM 1570 N N . THR A 1 204 ? 1.768 -4.347 17.592 1.00 93.75 204 THR A N 1
ATOM 1571 C CA . THR A 1 204 ? 2.426 -4.945 16.419 1.00 93.75 204 THR A CA 1
ATOM 1572 C C . THR A 1 204 ? 1.481 -5.751 15.536 1.00 93.75 204 THR A C 1
ATOM 1574 O O . THR A 1 204 ? 1.635 -5.730 14.323 1.00 93.75 204 THR A O 1
ATOM 1577 N N . ASP A 1 205 ? 0.501 -6.433 16.127 1.00 95.12 205 ASP A N 1
ATOM 1578 C CA . ASP A 1 205 ? -0.562 -7.163 15.428 1.00 95.12 205 ASP A CA 1
ATOM 1579 C C . ASP A 1 205 ? -1.430 -6.222 14.582 1.00 95.12 205 ASP A C 1
ATOM 1581 O O . ASP A 1 205 ? -1.646 -6.462 13.395 1.00 95.12 205 ASP A O 1
ATOM 1585 N N . VAL A 1 206 ? -1.841 -5.097 15.169 1.00 97.19 206 VAL A N 1
ATOM 1586 C CA . VAL A 1 206 ? -2.565 -4.035 14.467 1.00 97.19 206 VAL A CA 1
ATOM 1587 C C . VAL A 1 206 ? -1.692 -3.399 13.387 1.00 97.19 206 VAL A C 1
ATOM 1589 O O . VAL A 1 206 ? -2.150 -3.234 12.262 1.00 97.19 206 VAL A O 1
ATOM 1592 N N . ALA A 1 207 ? -0.429 -3.079 13.681 1.00 96.12 207 ALA A N 1
ATOM 1593 C CA . ALA A 1 207 ? 0.484 -2.510 12.689 1.00 96.12 207 ALA A CA 1
ATOM 1594 C C . ALA A 1 207 ? 0.700 -3.457 11.495 1.00 96.12 207 ALA A C 1
ATOM 1596 O O . ALA A 1 207 ? 0.660 -3.023 10.346 1.00 96.12 207 ALA A O 1
ATOM 1597 N N . GLN A 1 208 ? 0.872 -4.756 11.755 1.00 93.50 208 GLN A N 1
ATOM 1598 C CA . GLN A 1 208 ? 1.025 -5.774 10.719 1.00 93.50 208 GLN A CA 1
ATOM 1599 C C . GLN A 1 208 ? -0.240 -5.909 9.868 1.00 93.50 208 GLN A C 1
ATOM 1601 O O . GLN A 1 208 ? -0.143 -5.997 8.642 1.00 93.50 208 GLN A O 1
ATOM 1606 N N . TYR A 1 209 ? -1.417 -5.876 10.499 1.00 94.69 209 TYR A N 1
ATOM 1607 C CA . TYR A 1 209 ? -2.686 -5.832 9.783 1.00 94.69 209 TYR A CA 1
ATOM 1608 C C . TYR A 1 209 ? -2.779 -4.591 8.889 1.00 94.69 209 TYR A C 1
ATOM 1610 O O . TYR A 1 209 ? -2.993 -4.732 7.689 1.00 94.69 209 TYR A O 1
ATOM 1618 N N . LEU A 1 210 ? -2.534 -3.394 9.425 1.00 95.56 210 LEU A N 1
ATOM 1619 C CA . LEU A 1 210 ? -2.598 -2.143 8.664 1.00 95.56 210 LEU A CA 1
ATOM 1620 C C . LEU A 1 210 ? -1.643 -2.155 7.460 1.00 95.56 210 LEU A C 1
ATOM 1622 O O . LEU A 1 210 ? -2.037 -1.779 6.360 1.00 95.56 210 LEU A O 1
ATOM 1626 N N . MET A 1 211 ? -0.419 -2.664 7.630 1.00 92.38 211 MET A N 1
ATOM 1627 C CA . MET A 1 211 ? 0.525 -2.850 6.520 1.00 92.38 211 MET A CA 1
ATOM 1628 C C . MET A 1 211 ? 0.004 -3.838 5.470 1.00 92.38 211 MET A C 1
ATOM 1630 O O . MET A 1 211 ? 0.185 -3.611 4.278 1.00 92.38 211 MET A O 1
ATOM 1634 N N . SER A 1 212 ? -0.661 -4.922 5.884 1.00 90.19 212 SER A N 1
ATOM 1635 C CA . SER A 1 212 ? -1.276 -5.878 4.948 1.00 90.19 212 SER A CA 1
ATOM 1636 C C . SER A 1 212 ? -2.444 -5.286 4.155 1.00 90.19 212 SER A C 1
ATOM 1638 O O . SER A 1 212 ? -2.724 -5.749 3.055 1.00 90.19 212 SER A O 1
ATOM 1640 N N . GLN A 1 213 ? -3.090 -4.254 4.703 1.00 91.38 213 GLN A N 1
ATOM 1641 C CA . GLN A 1 213 ? -4.149 -3.487 4.049 1.00 91.38 213 GLN A CA 1
ATOM 1642 C C . GLN A 1 213 ? -3.604 -2.311 3.215 1.00 91.38 213 GLN A C 1
ATOM 1644 O O . GLN A 1 213 ? -4.378 -1.510 2.705 1.00 91.38 213 GLN A O 1
ATOM 1649 N N . GLY A 1 214 ? -2.279 -2.184 3.071 1.00 90.06 214 GLY A N 1
ATOM 1650 C CA . GLY A 1 214 ? -1.656 -1.149 2.244 1.00 90.06 214 GLY A CA 1
ATOM 1651 C C . GLY A 1 214 ? -1.481 0.210 2.925 1.00 90.06 214 GLY A C 1
ATOM 1652 O O . GLY A 1 214 ? -1.225 1.191 2.229 1.00 90.06 214 GLY A O 1
ATOM 1653 N N . ALA A 1 215 ? -1.583 0.299 4.260 1.00 93.12 215 ALA A N 1
ATOM 1654 C CA . ALA A 1 215 ? -1.309 1.545 4.980 1.00 93.12 215 ALA A CA 1
ATOM 1655 C C . ALA A 1 215 ? 0.061 2.124 4.597 1.00 93.12 215 ALA A C 1
ATOM 1657 O O . ALA A 1 215 ? 1.058 1.399 4.532 1.00 93.12 215 ALA A O 1
ATOM 1658 N N . TYR A 1 216 ? 0.122 3.441 4.395 1.00 92.44 216 TYR A N 1
ATOM 1659 C CA . TYR A 1 216 ? 1.371 4.090 4.018 1.00 92.44 216 TYR A CA 1
ATOM 1660 C C . TYR A 1 216 ? 2.407 4.016 5.138 1.00 92.44 216 TYR A C 1
ATOM 1662 O O . TYR A 1 216 ? 2.159 4.400 6.283 1.00 92.44 216 TYR A O 1
ATOM 1670 N N . ILE A 1 217 ? 3.607 3.579 4.777 1.00 91.88 217 ILE A N 1
ATOM 1671 C CA . ILE A 1 217 ? 4.786 3.592 5.632 1.00 91.88 217 ILE A CA 1
ATOM 1672 C C . ILE A 1 217 ? 5.560 4.865 5.293 1.00 91.88 217 ILE A C 1
ATOM 1674 O O . ILE A 1 217 ? 6.362 4.902 4.356 1.00 91.88 217 ILE A O 1
ATOM 1678 N N . THR A 1 218 ? 5.262 5.932 6.031 1.00 89.56 218 THR A N 1
ATOM 1679 C CA . THR A 1 218 ? 5.881 7.247 5.838 1.00 89.56 218 THR A CA 1
ATOM 1680 C C . THR A 1 218 ? 7.272 7.317 6.467 1.00 89.56 218 THR A C 1
ATOM 1682 O O . THR A 1 218 ? 7.597 6.568 7.394 1.00 89.56 218 THR A O 1
ATOM 1685 N N . GLN A 1 219 ? 8.077 8.281 6.015 1.00 85.44 219 GLN A N 1
ATOM 1686 C CA . GLN A 1 219 ? 9.402 8.566 6.573 1.00 85.44 219 GLN A CA 1
ATOM 1687 C C . GLN A 1 219 ? 9.358 8.813 8.091 1.00 85.44 219 GLN A C 1
ATOM 1689 O O . GLN A 1 219 ? 10.218 8.367 8.853 1.00 85.44 219 GLN A O 1
ATOM 1694 N N . THR A 1 220 ? 8.319 9.500 8.564 1.00 89.81 220 THR A N 1
ATOM 1695 C CA . THR A 1 220 ? 8.133 9.760 9.991 1.00 89.81 220 THR A CA 1
ATOM 1696 C C . THR A 1 220 ? 7.992 8.465 10.782 1.00 89.81 220 THR A C 1
ATOM 1698 O O . THR A 1 220 ? 8.594 8.338 11.849 1.00 89.81 220 THR A O 1
ATOM 1701 N N . ILE A 1 221 ? 7.258 7.476 10.266 1.00 91.19 221 ILE A N 1
ATOM 1702 C CA . ILE A 1 221 ? 7.104 6.168 10.915 1.00 91.19 221 ILE A CA 1
ATOM 1703 C C . ILE A 1 221 ? 8.441 5.420 10.929 1.00 91.19 221 ILE A C 1
ATOM 1705 O O . ILE A 1 221 ? 8.842 4.919 11.983 1.00 91.19 221 ILE A O 1
ATOM 1709 N N . THR A 1 222 ? 9.159 5.376 9.801 1.00 87.94 222 THR A N 1
ATOM 1710 C CA . THR A 1 222 ? 10.449 4.671 9.708 1.00 87.94 222 THR A CA 1
ATOM 1711 C C . THR A 1 222 ? 11.507 5.278 10.626 1.00 87.94 222 THR A C 1
ATOM 1713 O O . THR A 1 222 ? 12.266 4.538 11.250 1.00 87.94 222 THR A O 1
ATOM 1716 N N . ASN A 1 223 ? 11.529 6.606 10.759 1.00 88.00 223 ASN A N 1
ATOM 1717 C CA . ASN A 1 223 ? 12.506 7.323 11.578 1.00 88.00 223 ASN A CA 1
ATOM 1718 C C . ASN A 1 223 ? 12.151 7.306 13.070 1.00 88.00 223 ASN A C 1
ATOM 1720 O O . ASN A 1 223 ? 13.044 7.213 13.910 1.00 88.00 223 ASN A O 1
ATOM 1724 N N . THR A 1 224 ? 10.861 7.375 13.412 1.00 92.94 224 THR A N 1
ATOM 1725 C CA . THR A 1 224 ? 10.410 7.385 14.814 1.00 92.94 224 THR A CA 1
ATOM 1726 C C . THR A 1 224 ? 10.425 5.982 15.422 1.00 92.94 224 THR A C 1
ATOM 1728 O O . THR A 1 224 ? 10.769 5.818 16.592 1.00 92.94 224 THR A O 1
ATOM 1731 N N . PHE A 1 225 ? 10.083 4.953 14.637 1.00 92.12 225 PHE A N 1
ATOM 1732 C CA . PHE A 1 225 ? 9.926 3.574 15.114 1.00 92.12 225 PHE A CA 1
ATOM 1733 C C . PHE A 1 225 ? 10.794 2.557 14.348 1.00 92.12 225 PHE A C 1
ATOM 1735 O O . PHE A 1 225 ? 10.288 1.507 13.934 1.00 92.12 225 PHE A O 1
ATOM 1742 N N . PRO A 1 226 ? 12.111 2.790 14.187 1.00 89.19 226 PRO A N 1
ATOM 1743 C CA . PRO A 1 226 ? 12.959 1.966 13.327 1.00 89.19 226 PRO A CA 1
ATOM 1744 C C . PRO A 1 226 ? 13.004 0.501 13.770 1.00 89.19 226 PRO A C 1
ATOM 1746 O O . PRO A 1 226 ? 13.013 -0.390 12.929 1.00 89.19 226 PRO A O 1
ATOM 1749 N N . GLN A 1 227 ? 12.969 0.225 15.079 1.00 89.81 227 GLN A N 1
ATOM 1750 C CA . GLN A 1 227 ? 12.991 -1.148 15.599 1.00 89.81 227 GLN A CA 1
ATOM 1751 C C . GLN A 1 227 ? 11.678 -1.898 15.348 1.00 89.81 227 GLN A C 1
ATOM 1753 O O . GLN A 1 227 ? 11.708 -3.083 15.024 1.00 89.81 227 GLN A O 1
ATOM 1758 N N . ILE A 1 228 ? 10.533 -1.212 15.455 1.00 91.12 228 ILE A N 1
ATOM 1759 C CA . ILE A 1 228 ? 9.220 -1.808 15.170 1.00 91.12 228 ILE A CA 1
ATOM 1760 C C . ILE A 1 228 ? 9.128 -2.123 13.680 1.00 91.12 228 ILE A C 1
ATOM 1762 O O . ILE A 1 228 ? 8.825 -3.254 13.316 1.00 91.12 228 ILE A O 1
ATOM 1766 N N . ILE A 1 229 ? 9.474 -1.162 12.817 1.00 89.75 229 ILE A N 1
ATOM 1767 C CA . ILE A 1 229 ? 9.479 -1.378 11.367 1.00 89.75 229 ILE A CA 1
ATOM 1768 C C . ILE A 1 229 ? 10.476 -2.471 10.983 1.00 89.75 229 ILE A C 1
ATOM 1770 O O . ILE A 1 229 ? 10.127 -3.372 10.231 1.00 89.75 229 ILE A O 1
ATOM 1774 N N . LYS A 1 230 ? 11.680 -2.489 11.561 1.00 88.25 230 LYS A N 1
ATOM 1775 C CA . LYS A 1 230 ? 12.649 -3.571 11.342 1.00 88.25 230 LYS A CA 1
ATOM 1776 C C . LYS A 1 230 ? 12.092 -4.943 11.732 1.00 88.25 230 LYS A C 1
ATOM 1778 O O . LYS A 1 230 ? 12.306 -5.905 10.998 1.00 88.25 230 LYS A O 1
ATOM 1783 N N . ALA A 1 231 ? 11.368 -5.045 12.847 1.00 89.38 231 ALA A N 1
ATOM 1784 C CA . ALA A 1 231 ? 10.716 -6.287 13.252 1.00 89.38 231 ALA A CA 1
ATOM 1785 C C . ALA A 1 231 ? 9.603 -6.697 12.271 1.00 89.38 231 ALA A C 1
ATOM 1787 O O . ALA A 1 231 ? 9.571 -7.850 11.849 1.00 89.38 231 ALA A O 1
ATOM 1788 N N . LEU A 1 232 ? 8.752 -5.754 11.852 1.00 89.38 232 LEU A N 1
ATOM 1789 C CA . LEU A 1 232 ? 7.660 -5.990 10.897 1.00 89.38 232 LEU A CA 1
ATOM 1790 C C . LEU A 1 232 ? 8.163 -6.350 9.489 1.00 89.38 232 LEU A C 1
ATOM 1792 O O . LEU A 1 232 ? 7.514 -7.105 8.768 1.00 89.38 232 LEU A O 1
ATOM 1796 N N . LEU A 1 233 ? 9.334 -5.841 9.097 1.00 88.69 233 LEU A N 1
ATOM 1797 C CA . LEU A 1 233 ? 9.961 -6.116 7.803 1.00 88.69 233 LEU A CA 1
ATOM 1798 C C . LEU A 1 233 ? 10.897 -7.328 7.821 1.00 88.69 233 LEU A C 1
ATOM 1800 O O . LEU A 1 233 ? 11.375 -7.724 6.761 1.00 88.69 233 LEU A O 1
ATOM 1804 N N . ARG A 1 234 ? 11.170 -7.937 8.981 1.00 87.00 234 ARG A N 1
ATOM 1805 C CA . ARG A 1 234 ? 12.204 -8.974 9.130 1.00 87.00 234 ARG A CA 1
ATOM 1806 C C . ARG A 1 234 ? 12.048 -10.122 8.132 1.00 87.00 234 ARG A C 1
ATOM 1808 O O . ARG A 1 234 ? 13.012 -10.488 7.468 1.00 87.00 234 ARG A O 1
ATOM 1815 N N . ASP A 1 235 ? 10.829 -10.621 7.961 1.00 87.62 235 ASP A N 1
ATOM 1816 C CA . ASP A 1 235 ? 10.532 -11.765 7.084 1.00 87.62 235 ASP A CA 1
ATOM 1817 C C . ASP A 1 235 ? 10.635 -11.432 5.584 1.00 87.62 235 ASP A C 1
ATOM 1819 O O . ASP A 1 235 ? 10.575 -12.315 4.717 1.00 87.62 235 ASP A O 1
ATOM 1823 N N . LYS A 1 236 ? 10.797 -10.144 5.255 1.00 90.94 236 LYS A N 1
ATOM 1824 C CA . LYS A 1 236 ? 11.040 -9.658 3.894 1.00 90.94 236 LYS A CA 1
ATOM 1825 C C . LYS A 1 236 ? 12.512 -9.760 3.493 1.00 90.94 236 LYS A C 1
ATOM 1827 O O . LYS A 1 236 ? 12.806 -9.681 2.301 1.00 90.94 236 LYS A O 1
ATOM 1832 N N . PHE A 1 237 ? 13.413 -9.985 4.450 1.00 91.31 237 PHE A N 1
ATOM 1833 C CA . PHE A 1 237 ? 14.836 -10.211 4.216 1.00 91.31 237 PHE A CA 1
ATOM 1834 C C . PHE A 1 237 ? 15.139 -11.707 4.249 1.00 91.31 237 PHE A C 1
ATOM 1836 O O . PHE A 1 237 ? 14.956 -12.375 5.264 1.00 91.31 237 PHE A O 1
ATOM 1843 N N . ARG A 1 238 ? 15.603 -12.254 3.123 1.00 90.88 238 ARG A N 1
ATOM 1844 C CA . ARG A 1 238 ? 15.875 -13.690 2.977 1.00 90.88 238 ARG A CA 1
ATOM 1845 C C . ARG A 1 238 ? 17.338 -13.942 2.670 1.00 90.88 238 ARG A C 1
ATOM 1847 O O . ARG A 1 238 ? 17.870 -13.375 1.720 1.00 90.88 238 ARG A O 1
ATOM 1854 N N . ALA A 1 239 ? 17.948 -14.829 3.447 1.00 88.88 239 ALA A N 1
ATOM 1855 C CA . ALA A 1 239 ? 19.270 -15.370 3.172 1.00 88.88 239 ALA A CA 1
ATOM 1856 C C . ALA A 1 239 ? 19.268 -16.168 1.854 1.00 88.88 239 ALA A C 1
ATOM 1858 O O . ALA A 1 239 ? 18.317 -16.895 1.553 1.00 88.88 239 ALA A O 1
ATOM 1859 N N . VAL A 1 240 ? 20.330 -16.025 1.064 1.00 84.88 240 VAL A N 1
ATOM 1860 C CA . VAL A 1 240 ? 20.544 -16.749 -0.195 1.00 84.88 240 VAL A CA 1
ATOM 1861 C C . VAL A 1 240 ? 21.561 -17.864 0.023 1.00 84.88 240 VAL A C 1
ATOM 1863 O O . VAL A 1 240 ? 22.647 -17.615 0.537 1.00 84.88 240 VAL A O 1
ATOM 1866 N N . GLY A 1 241 ? 21.237 -19.072 -0.441 1.00 76.38 241 GLY A N 1
ATOM 1867 C CA . GLY A 1 241 ? 22.162 -20.207 -0.434 1.00 76.38 241 GLY A CA 1
ATOM 1868 C C . GLY A 1 241 ? 22.319 -20.887 0.929 1.00 76.38 241 GLY A C 1
ATOM 1869 O O . GLY A 1 241 ? 21.518 -20.692 1.842 1.00 76.38 241 GLY A O 1
ATOM 1870 N N . LYS A 1 242 ? 23.336 -21.750 1.032 1.00 72.12 242 LYS A N 1
ATOM 1871 C CA . LYS A 1 242 ? 23.747 -22.373 2.299 1.00 72.12 242 LYS A CA 1
ATOM 1872 C C . LYS A 1 242 ? 24.514 -21.349 3.155 1.00 72.12 242 LYS A C 1
ATOM 1874 O O . LYS A 1 242 ? 25.031 -20.395 2.580 1.00 72.12 242 LYS A O 1
ATOM 1879 N N . PRO A 1 243 ? 24.619 -21.549 4.483 1.00 72.19 243 PRO A N 1
ATOM 1880 C CA . PRO A 1 243 ? 25.416 -20.676 5.341 1.00 72.19 243 PRO A CA 1
ATOM 1881 C C . PRO A 1 243 ? 26.873 -20.671 4.859 1.00 72.19 243 PRO A C 1
ATOM 1883 O O . PRO A 1 243 ? 27.550 -21.695 4.925 1.00 72.19 243 PRO A O 1
ATOM 1886 N N . ASP A 1 244 ? 27.310 -19.531 4.334 1.00 67.38 244 ASP A N 1
ATOM 1887 C CA . ASP A 1 244 ? 28.648 -19.257 3.798 1.00 67.38 244 ASP A CA 1
ATOM 1888 C C . ASP A 1 244 ? 29.265 -18.118 4.643 1.00 67.38 244 ASP A C 1
ATOM 1890 O O . ASP A 1 244 ? 28.507 -17.379 5.285 1.00 67.38 244 ASP A O 1
ATOM 1894 N N . PRO A 1 245 ? 30.597 -17.911 4.681 1.00 68.94 245 PRO A N 1
ATOM 1895 C CA . PRO A 1 245 ? 31.215 -16.851 5.482 1.00 68.94 245 PRO A CA 1
ATOM 1896 C C . PRO A 1 245 ? 30.684 -15.446 5.163 1.00 68.94 245 PRO A C 1
ATOM 1898 O O . PRO A 1 245 ? 30.705 -14.573 6.027 1.00 68.94 245 PRO A O 1
ATOM 1901 N N . ILE A 1 246 ? 30.190 -15.229 3.938 1.00 73.88 246 ILE A N 1
ATOM 1902 C CA . ILE A 1 246 ? 29.552 -13.986 3.494 1.00 73.88 246 ILE A CA 1
ATOM 1903 C C . ILE A 1 246 ? 28.095 -14.303 3.139 1.00 73.88 246 ILE A C 1
ATOM 1905 O O . ILE A 1 246 ? 27.772 -14.679 2.012 1.00 73.88 246 ILE A O 1
ATOM 1909 N N . GLN A 1 247 ? 27.196 -14.169 4.114 1.00 86.44 247 GLN A N 1
ATOM 1910 C CA . GLN A 1 247 ? 25.773 -14.425 3.906 1.00 86.44 247 GLN A CA 1
ATOM 1911 C C . GLN A 1 247 ? 25.155 -13.341 3.010 1.00 86.44 247 GLN A C 1
ATOM 1913 O O . GLN A 1 247 ? 25.040 -12.183 3.407 1.00 86.44 247 GLN A O 1
ATOM 1918 N N . LEU A 1 248 ? 24.717 -13.732 1.812 1.00 86.75 248 LEU A N 1
ATOM 1919 C CA . LEU A 1 248 ? 24.001 -12.862 0.876 1.00 86.75 248 LEU A CA 1
ATOM 1920 C C . LEU A 1 248 ? 22.512 -12.791 1.216 1.00 86.75 248 LEU A C 1
ATOM 1922 O O . LEU A 1 248 ? 21.938 -13.775 1.694 1.00 86.75 248 LEU A O 1
ATOM 1926 N N . TYR A 1 249 ? 21.884 -11.652 0.919 1.00 91.94 249 TYR A N 1
ATOM 1927 C CA . TYR A 1 249 ? 20.470 -11.404 1.209 1.00 91.94 249 TYR A CA 1
ATOM 1928 C C . TYR A 1 249 ? 19.683 -10.910 -0.008 1.00 91.94 249 TYR A C 1
ATOM 1930 O O . TYR A 1 249 ? 20.228 -10.327 -0.949 1.00 91.94 249 TYR A O 1
ATOM 1938 N N . GLN A 1 250 ? 18.371 -11.139 0.031 1.00 94.44 250 GLN A N 1
ATOM 1939 C CA . GLN A 1 250 ? 17.368 -10.519 -0.835 1.00 94.44 250 GLN A CA 1
ATOM 1940 C C . GLN A 1 250 ? 16.366 -9.766 0.035 1.00 94.44 250 GLN A C 1
ATOM 1942 O O . GLN A 1 250 ? 15.841 -10.344 0.987 1.00 94.44 250 GLN A O 1
ATOM 1947 N N . ALA A 1 251 ? 16.063 -8.522 -0.320 1.00 95.69 251 ALA A N 1
ATOM 1948 C CA . ALA A 1 251 ? 15.006 -7.726 0.289 1.00 95.69 251 ALA A CA 1
ATOM 1949 C C . ALA A 1 251 ? 13.797 -7.695 -0.652 1.00 95.69 251 ALA A C 1
ATOM 1951 O O . ALA A 1 251 ? 13.890 -7.213 -1.781 1.00 95.69 251 ALA A O 1
ATOM 1952 N N . ARG A 1 252 ? 12.664 -8.234 -0.191 1.00 94.94 252 ARG A N 1
ATOM 1953 C CA . ARG A 1 252 ? 11.401 -8.277 -0.941 1.00 94.94 252 ARG A CA 1
ATOM 1954 C C . ARG A 1 252 ? 10.385 -7.334 -0.316 1.00 94.94 252 ARG A C 1
ATOM 1956 O O . ARG A 1 252 ? 9.523 -7.762 0.447 1.00 94.94 252 ARG A O 1
ATOM 1963 N N . LEU A 1 253 ? 10.513 -6.055 -0.635 1.00 93.81 253 LEU A N 1
ATOM 1964 C CA . LEU A 1 253 ? 9.741 -4.948 -0.075 1.00 93.81 253 LEU A CA 1
ATOM 1965 C C . LEU A 1 253 ? 8.642 -4.463 -1.036 1.00 93.81 253 LEU A C 1
ATOM 1967 O O . LEU A 1 253 ? 8.362 -3.273 -1.125 1.00 93.81 253 LEU A O 1
ATOM 1971 N N . LYS A 1 254 ? 8.022 -5.387 -1.771 1.00 93.75 254 LYS A N 1
ATOM 1972 C CA . LYS A 1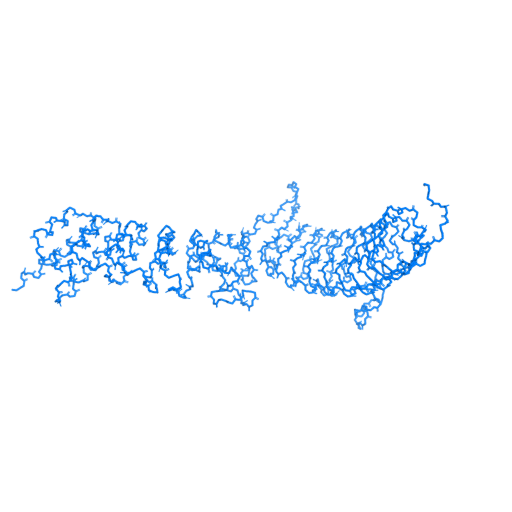 254 ? 6.952 -5.102 -2.735 1.00 93.75 254 LYS A CA 1
ATOM 1973 C C . LYS A 1 254 ? 5.582 -4.957 -2.076 1.00 93.75 254 LYS A C 1
ATOM 1975 O O . LYS A 1 254 ? 5.306 -5.689 -1.124 1.00 93.75 254 LYS A O 1
ATOM 1980 N N . GLU A 1 255 ? 4.729 -4.099 -2.636 1.00 92.50 255 GLU A N 1
ATOM 1981 C CA . GLU A 1 255 ? 3.308 -3.986 -2.251 1.00 92.50 255 GLU A CA 1
ATOM 1982 C C . GLU A 1 255 ? 3.139 -3.674 -0.748 1.00 92.50 255 GLU A C 1
ATOM 1984 O O . GLU A 1 255 ? 2.302 -4.251 -0.061 1.00 92.50 255 GLU A O 1
ATOM 1989 N N . MET A 1 256 ? 4.006 -2.808 -0.206 1.00 90.00 256 MET A N 1
ATOM 1990 C CA . MET A 1 256 ? 4.115 -2.560 1.238 1.00 90.00 256 MET A CA 1
ATOM 1991 C C . MET A 1 256 ? 3.592 -1.195 1.680 1.00 90.00 256 MET A C 1
ATOM 1993 O O . MET A 1 256 ? 3.612 -0.903 2.872 1.00 90.00 256 MET A O 1
ATOM 1997 N N . GLY A 1 257 ? 3.180 -0.340 0.746 1.00 90.62 257 GLY A N 1
ATOM 1998 C CA . GLY A 1 257 ? 2.797 1.028 1.079 1.00 90.62 257 GLY A CA 1
ATOM 1999 C C . GLY A 1 257 ? 3.988 1.946 1.373 1.00 90.62 257 GLY A C 1
ATOM 2000 O O . GLY A 1 257 ? 3.809 2.968 2.027 1.00 90.62 257 GLY A O 1
ATOM 2001 N N . LEU A 1 258 ? 5.207 1.608 0.935 1.00 91.88 258 LEU A N 1
ATOM 2002 C CA . LEU A 1 258 ? 6.388 2.440 1.198 1.00 91.88 258 LEU A CA 1
ATOM 2003 C C . LEU A 1 258 ? 6.274 3.787 0.477 1.00 91.88 258 LEU A C 1
ATOM 2005 O O . LEU A 1 258 ? 6.206 3.819 -0.751 1.00 91.88 258 LEU A O 1
ATOM 2009 N N . ALA A 1 259 ? 6.294 4.885 1.233 1.00 89.88 259 ALA A N 1
ATOM 2010 C CA . ALA A 1 259 ? 6.442 6.232 0.674 1.00 89.88 259 ALA A CA 1
ATOM 2011 C C . ALA A 1 259 ? 7.924 6.589 0.450 1.00 89.88 259 ALA A C 1
ATOM 2013 O O . ALA A 1 259 ? 8.263 7.340 -0.458 1.00 89.88 259 ALA A O 1
ATOM 2014 N N . GLU A 1 260 ? 8.814 6.000 1.252 1.00 88.88 260 GLU A N 1
ATOM 2015 C CA . GLU A 1 260 ? 10.264 6.093 1.105 1.00 88.88 260 GLU A CA 1
ATOM 2016 C C . GLU A 1 260 ? 10.901 4.737 1.422 1.00 88.88 260 GLU A C 1
ATOM 2018 O O . GLU A 1 260 ? 10.332 3.880 2.104 1.00 88.88 260 GLU A O 1
ATOM 2023 N N . ILE A 1 261 ? 12.117 4.542 0.931 1.00 89.38 261 ILE A N 1
ATOM 2024 C CA . ILE A 1 261 ? 12.924 3.368 1.218 1.00 89.38 261 ILE A CA 1
ATOM 2025 C C . ILE A 1 261 ? 13.415 3.436 2.674 1.00 89.38 261 ILE A C 1
ATOM 2027 O O . ILE A 1 261 ? 14.079 4.404 3.049 1.00 89.38 261 ILE A O 1
ATOM 2031 N N . PRO A 1 262 ? 13.166 2.407 3.509 1.00 87.69 262 PRO A N 1
ATOM 2032 C CA . PRO A 1 262 ? 13.545 2.414 4.919 1.00 87.69 262 PRO A CA 1
ATOM 2033 C C . PRO A 1 262 ? 15.051 2.152 5.070 1.00 87.69 262 PRO A C 1
ATOM 2035 O O . PRO A 1 262 ? 15.476 1.069 5.480 1.00 87.69 262 PRO A O 1
ATOM 2038 N N . TRP A 1 263 ? 15.884 3.140 4.727 1.00 86.81 263 TRP A N 1
ATOM 2039 C CA . TRP A 1 263 ? 17.337 2.968 4.638 1.00 86.81 263 TRP A CA 1
ATOM 2040 C C . TRP A 1 263 ? 17.964 2.513 5.957 1.00 86.81 263 TRP A C 1
ATOM 2042 O O . TRP A 1 263 ? 18.853 1.670 5.950 1.00 86.81 263 TRP A O 1
ATOM 2052 N N . GLY A 1 264 ? 17.456 2.990 7.099 1.00 82.44 264 GLY A N 1
ATOM 2053 C CA . GLY A 1 264 ? 17.910 2.536 8.419 1.00 82.44 264 GLY A CA 1
ATOM 2054 C C . GLY A 1 264 ? 17.715 1.032 8.660 1.00 82.44 264 GLY A C 1
ATOM 2055 O O . GLY A 1 264 ? 18.477 0.435 9.410 1.00 82.44 264 GLY A O 1
ATOM 2056 N N . VAL A 1 265 ? 16.734 0.406 8.000 1.00 83.19 265 VAL A N 1
ATOM 2057 C CA . VAL A 1 265 ? 16.504 -1.048 8.050 1.00 83.19 265 VAL A CA 1
ATOM 2058 C C . VAL A 1 265 ? 17.390 -1.779 7.039 1.00 83.19 265 VAL A C 1
ATOM 2060 O O . VAL A 1 265 ? 17.897 -2.860 7.328 1.00 83.19 265 VAL A O 1
ATOM 2063 N N . LEU A 1 266 ? 17.593 -1.190 5.857 1.00 86.50 266 LEU A N 1
ATOM 2064 C CA . LEU A 1 266 ? 18.429 -1.761 4.797 1.00 86.50 266 LEU A CA 1
ATOM 2065 C C . LEU A 1 266 ? 19.927 -1.687 5.103 1.00 86.50 266 LEU A C 1
ATOM 2067 O O . LEU A 1 266 ? 20.667 -2.536 4.613 1.00 86.50 266 LEU A O 1
ATOM 2071 N N . ALA A 1 267 ? 20.358 -0.712 5.911 1.00 86.19 267 ALA A N 1
ATOM 2072 C CA . ALA A 1 267 ? 21.755 -0.435 6.240 1.00 86.19 267 ALA A CA 1
ATOM 2073 C C . ALA A 1 267 ? 22.529 -1.684 6.692 1.00 86.19 267 ALA A C 1
ATOM 2075 O O . ALA A 1 267 ? 23.673 -1.863 6.281 1.00 86.19 267 ALA A O 1
ATOM 2076 N N . ASP A 1 268 ? 21.884 -2.576 7.448 1.00 84.38 268 ASP A N 1
ATOM 2077 C CA . ASP A 1 268 ? 22.490 -3.812 7.961 1.00 84.38 268 ASP A CA 1
ATOM 2078 C C . ASP A 1 268 ? 22.822 -4.842 6.865 1.00 84.38 268 ASP A C 1
ATOM 2080 O O . ASP A 1 268 ? 23.629 -5.743 7.081 1.00 84.38 268 ASP A O 1
ATOM 2084 N N . TYR A 1 269 ? 22.193 -4.725 5.694 1.00 87.19 269 TYR A N 1
ATOM 2085 C CA . TYR A 1 269 ? 22.291 -5.686 4.594 1.00 87.19 269 TYR A CA 1
ATOM 2086 C C . TYR A 1 269 ? 23.023 -5.124 3.372 1.00 87.19 269 TYR A C 1
ATOM 2088 O O . TYR A 1 269 ? 23.291 -5.873 2.435 1.00 87.19 269 TYR A O 1
ATOM 2096 N N . THR A 1 270 ? 23.354 -3.828 3.347 1.00 87.31 270 THR A N 1
ATOM 2097 C CA . THR A 1 270 ? 23.894 -3.151 2.153 1.00 87.31 270 THR A CA 1
ATOM 2098 C C . THR A 1 270 ? 25.124 -3.824 1.527 1.00 87.31 270 THR A C 1
ATOM 2100 O O . THR A 1 270 ? 25.145 -3.924 0.299 1.00 87.31 270 THR A O 1
ATOM 2103 N N . PRO A 1 271 ? 26.107 -4.379 2.275 1.00 88.44 271 PRO A N 1
ATOM 2104 C CA . PRO A 1 271 ? 27.290 -4.975 1.649 1.00 88.44 271 PRO A CA 1
ATOM 2105 C C . PRO A 1 271 ? 26.991 -6.299 0.932 1.00 88.44 271 PRO A C 1
ATOM 2107 O O . PRO A 1 271 ? 27.749 -6.721 0.062 1.00 88.44 271 PRO A O 1
ATOM 2110 N N . CYS A 1 272 ? 25.901 -6.975 1.304 1.00 91.50 272 CYS A N 1
ATOM 2111 C CA . CYS A 1 272 ? 25.573 -8.334 0.877 1.00 91.50 272 CYS A CA 1
ATOM 2112 C C . CYS A 1 272 ? 24.192 -8.455 0.207 1.00 91.50 272 CYS A C 1
ATOM 2114 O O . CYS A 1 272 ? 23.727 -9.566 -0.077 1.00 91.50 272 CYS A O 1
ATOM 2116 N N . LEU A 1 273 ? 23.530 -7.327 -0.066 1.00 94.50 273 LEU A N 1
ATOM 2117 C CA . LEU A 1 273 ? 22.222 -7.292 -0.705 1.00 94.50 273 LEU A CA 1
ATOM 2118 C C . LEU A 1 273 ? 22.358 -7.559 -2.206 1.00 94.50 273 LEU A C 1
ATOM 2120 O O . LEU A 1 273 ? 22.942 -6.777 -2.946 1.00 94.50 273 LEU A O 1
ATOM 2124 N N . THR A 1 274 ? 21.782 -8.670 -2.658 1.00 95.62 274 THR A N 1
ATOM 2125 C CA . THR A 1 274 ? 21.841 -9.109 -4.064 1.00 95.62 274 THR A CA 1
ATOM 2126 C C . THR A 1 274 ? 20.596 -8.760 -4.861 1.00 95.62 274 THR A C 1
ATOM 2128 O O . THR A 1 274 ? 20.638 -8.697 -6.087 1.00 95.62 274 THR A O 1
ATOM 2131 N N . ARG A 1 275 ? 19.476 -8.545 -4.176 1.00 97.25 275 ARG A N 1
ATOM 2132 C CA . ARG A 1 275 ? 18.183 -8.268 -4.792 1.00 97.25 275 ARG A CA 1
ATOM 2133 C C . ARG A 1 275 ? 17.399 -7.314 -3.915 1.00 97.25 275 ARG A C 1
ATOM 2135 O O . ARG A 1 275 ? 17.246 -7.586 -2.724 1.00 97.25 275 ARG A O 1
ATOM 2142 N N . LEU A 1 276 ? 16.883 -6.258 -4.525 1.00 97.31 276 LEU A N 1
ATOM 2143 C CA . LEU A 1 276 ? 16.011 -5.279 -3.899 1.00 97.31 276 LEU A CA 1
ATOM 2144 C C . LEU A 1 276 ? 14.748 -5.136 -4.752 1.00 97.31 276 LEU A C 1
ATOM 2146 O O . LEU A 1 276 ? 14.793 -4.579 -5.845 1.00 97.31 276 LEU A O 1
ATOM 2150 N N . GLU A 1 277 ? 13.639 -5.689 -4.262 1.00 97.19 277 GLU A N 1
ATOM 2151 C CA . GLU A 1 277 ? 12.320 -5.572 -4.894 1.00 97.19 277 GLU A CA 1
ATOM 2152 C C . GLU A 1 277 ? 11.503 -4.519 -4.145 1.00 97.19 277 GLU A C 1
ATOM 2154 O O . GLU A 1 277 ? 11.163 -4.711 -2.979 1.00 97.19 277 GLU A O 1
ATOM 2159 N N . LEU A 1 278 ? 11.195 -3.421 -4.821 1.00 97.06 278 LEU A N 1
ATOM 2160 C CA . LEU A 1 278 ? 10.452 -2.256 -4.339 1.00 97.06 278 LEU A CA 1
ATOM 2161 C C . LEU A 1 278 ? 9.209 -1.980 -5.191 1.00 97.06 278 LEU A C 1
ATOM 2163 O O . LEU A 1 278 ? 8.610 -0.907 -5.079 1.00 97.06 278 LEU A O 1
ATOM 2167 N N . ARG A 1 279 ? 8.804 -2.933 -6.035 1.00 97.19 279 ARG A N 1
ATOM 2168 C CA . ARG A 1 279 ? 7.667 -2.750 -6.932 1.00 97.19 279 ARG A CA 1
ATOM 2169 C C . ARG A 1 279 ? 6.353 -2.462 -6.207 1.00 97.19 279 ARG A C 1
ATOM 2171 O O . ARG A 1 279 ? 6.126 -2.980 -5.107 1.00 97.19 279 ARG A O 1
ATOM 2178 N N . SER A 1 280 ? 5.466 -1.722 -6.866 1.00 96.38 280 SER A N 1
ATOM 2179 C CA . SER A 1 280 ? 4.103 -1.446 -6.383 1.00 96.38 280 SER A CA 1
ATOM 2180 C C . SER A 1 280 ? 4.103 -0.796 -4.996 1.00 96.38 280 SER A C 1
ATOM 2182 O O . SER A 1 280 ? 3.427 -1.247 -4.073 1.00 96.38 280 SER A O 1
ATOM 2184 N N . ASN A 1 281 ? 4.909 0.249 -4.842 1.00 95.69 281 ASN A N 1
ATOM 2185 C CA . ASN A 1 281 ? 4.915 1.118 -3.670 1.00 95.69 281 ASN A CA 1
ATOM 2186 C C . ASN A 1 281 ? 4.557 2.554 -4.098 1.00 95.69 281 ASN A C 1
ATOM 2188 O O . ASN A 1 281 ? 4.056 2.791 -5.198 1.00 95.69 281 ASN A O 1
ATOM 2192 N N . TYR A 1 282 ? 4.776 3.519 -3.210 1.00 92.75 282 TYR A N 1
ATOM 2193 C CA . TYR A 1 282 ? 4.444 4.926 -3.413 1.00 92.75 282 TYR A CA 1
ATOM 2194 C C . TYR A 1 282 ? 5.704 5.800 -3.442 1.00 92.75 282 TYR A C 1
ATOM 2196 O O . TYR A 1 282 ? 5.647 6.965 -3.058 1.00 92.75 282 TYR A O 1
ATOM 2204 N N . LEU A 1 283 ? 6.838 5.244 -3.887 1.00 94.38 283 LEU A N 1
ATOM 2205 C CA . LEU A 1 283 ? 8.115 5.955 -3.915 1.00 94.38 283 LEU A CA 1
ATOM 2206 C C . LEU A 1 283 ? 8.067 7.113 -4.916 1.00 94.38 283 LEU A C 1
ATOM 2208 O O . LEU A 1 283 ? 7.700 6.922 -6.078 1.00 94.38 283 LEU A O 1
ATOM 2212 N N . THR A 1 284 ? 8.478 8.296 -4.465 1.00 92.69 284 THR A N 1
ATOM 2213 C CA . THR A 1 284 ? 8.588 9.515 -5.288 1.00 92.69 284 THR A CA 1
ATOM 2214 C C . THR A 1 284 ? 10.032 9.944 -5.535 1.00 92.69 284 THR A C 1
ATOM 2216 O O . THR A 1 284 ? 10.273 10.832 -6.344 1.00 92.69 284 THR A O 1
ATOM 2219 N N . SER A 1 285 ? 10.995 9.333 -4.845 1.00 92.69 285 SER A N 1
ATOM 2220 C CA . SER A 1 285 ? 12.429 9.546 -5.040 1.00 92.69 285 SER A CA 1
ATOM 2221 C C . SER A 1 285 ? 13.219 8.289 -4.674 1.00 92.69 285 SER A C 1
ATOM 2223 O O . SER A 1 285 ? 12.713 7.391 -3.989 1.00 92.69 285 SER A O 1
ATOM 2225 N N . LEU A 1 286 ? 14.470 8.228 -5.131 1.00 92.81 286 LEU A N 1
ATOM 2226 C CA . LEU A 1 286 ? 15.429 7.188 -4.773 1.00 92.81 286 LEU A CA 1
ATOM 2227 C C . LEU A 1 286 ? 16.683 7.820 -4.156 1.00 92.81 286 LEU A C 1
ATOM 2229 O O . LEU A 1 286 ? 17.175 8.815 -4.676 1.00 92.81 286 LEU A O 1
ATOM 2233 N N . PRO A 1 287 ? 17.232 7.256 -3.068 1.00 92.00 287 PRO A N 1
ATOM 2234 C CA . PRO A 1 287 ? 18.527 7.665 -2.553 1.00 92.00 287 PRO A CA 1
ATOM 2235 C C . PRO A 1 287 ? 19.669 7.097 -3.408 1.00 92.00 287 PRO A C 1
ATOM 2237 O O . PRO A 1 287 ? 19.737 5.887 -3.640 1.00 92.00 287 PRO A O 1
ATOM 2240 N N . ASP A 1 288 ? 20.642 7.945 -3.748 1.00 92.00 288 ASP A N 1
ATOM 2241 C CA . ASP A 1 288 ? 21.798 7.594 -4.596 1.00 92.00 288 ASP A CA 1
ATOM 2242 C C . ASP A 1 288 ? 22.610 6.401 -4.078 1.00 92.00 288 ASP A C 1
ATOM 2244 O O . ASP A 1 288 ? 23.203 5.637 -4.839 1.00 92.00 288 ASP A O 1
ATOM 2248 N N . LYS A 1 289 ? 22.591 6.186 -2.757 1.00 92.06 289 LYS A N 1
ATOM 2249 C CA . LYS A 1 289 ? 23.269 5.066 -2.090 1.00 92.06 289 LYS A CA 1
ATOM 2250 C C . LYS A 1 289 ? 22.843 3.693 -2.622 1.00 92.06 289 LYS A C 1
ATOM 2252 O O . LYS A 1 289 ? 23.587 2.731 -2.454 1.00 92.06 289 LYS A O 1
ATOM 2257 N N . ILE A 1 290 ? 21.674 3.569 -3.258 1.00 93.81 290 ILE A N 1
ATOM 2258 C CA . ILE A 1 290 ? 21.230 2.314 -3.890 1.00 93.81 290 ILE A CA 1
ATOM 2259 C C . ILE A 1 290 ? 22.162 1.913 -5.034 1.00 93.81 290 ILE A C 1
ATOM 2261 O O . ILE A 1 290 ? 22.475 0.732 -5.188 1.00 93.81 290 ILE A O 1
ATOM 2265 N N . PHE A 1 291 ? 22.658 2.886 -5.797 1.00 93.25 291 PHE A N 1
ATOM 2266 C CA . PHE A 1 291 ? 23.548 2.642 -6.934 1.00 93.25 291 PHE A CA 1
ATOM 2267 C C . PHE A 1 291 ? 24.987 2.335 -6.500 1.00 93.25 291 PHE A C 1
ATOM 2269 O O . PHE A 1 291 ? 25.801 1.925 -7.327 1.00 93.25 291 PHE A O 1
ATOM 2276 N N . GLN A 1 292 ? 25.280 2.456 -5.201 1.00 92.94 292 GLN A N 1
ATOM 2277 C CA . GLN A 1 292 ? 26.564 2.129 -4.575 1.00 92.94 292 GLN A CA 1
ATOM 2278 C C . GLN A 1 292 ? 26.599 0.710 -3.975 1.00 92.94 292 GLN A C 1
ATOM 2280 O O . GLN A 1 292 ? 27.590 0.308 -3.373 1.00 92.94 292 GLN A O 1
ATOM 2285 N N . LEU A 1 293 ? 25.522 -0.077 -4.108 1.00 94.19 293 LEU A N 1
ATOM 2286 C CA . LEU A 1 293 ? 25.437 -1.423 -3.533 1.00 94.19 293 LEU A CA 1
ATOM 2287 C C . LEU A 1 293 ? 26.268 -2.435 -4.355 1.00 94.19 293 LEU A C 1
ATOM 2289 O O . LEU A 1 293 ? 25.864 -2.801 -5.463 1.00 94.19 293 LEU A O 1
ATOM 2293 N N . PRO A 1 294 ? 27.397 -2.961 -3.836 1.00 92.00 294 PRO A N 1
ATOM 2294 C CA . PRO A 1 294 ? 28.385 -3.670 -4.661 1.00 92.00 294 PRO A CA 1
ATOM 2295 C C . PRO A 1 294 ? 27.926 -5.068 -5.107 1.00 92.00 294 PRO A C 1
ATOM 2297 O O . PRO A 1 294 ? 28.299 -5.553 -6.181 1.00 92.00 294 PRO A O 1
ATOM 2300 N N . ALA A 1 295 ? 27.106 -5.728 -4.286 1.00 93.88 295 ALA A N 1
ATOM 2301 C CA . ALA A 1 295 ? 26.603 -7.078 -4.529 1.00 93.88 295 ALA A CA 1
ATOM 2302 C C . ALA A 1 295 ? 25.254 -7.107 -5.268 1.00 93.88 295 ALA A C 1
ATOM 2304 O O . ALA A 1 295 ? 24.770 -8.199 -5.583 1.00 93.88 295 ALA A O 1
ATOM 2305 N N . LEU A 1 296 ? 24.643 -5.945 -5.535 1.00 96.81 296 LEU A N 1
ATOM 2306 C CA . LEU A 1 296 ? 23.299 -5.853 -6.099 1.00 96.81 296 LEU A CA 1
ATOM 2307 C C . LEU A 1 296 ? 23.286 -6.389 -7.532 1.00 96.81 296 LEU A C 1
ATOM 2309 O O . LEU A 1 296 ? 24.034 -5.921 -8.383 1.00 96.81 296 LEU A O 1
ATOM 2313 N N . LYS A 1 297 ? 22.434 -7.384 -7.784 1.00 97.00 297 LYS A N 1
ATOM 2314 C CA . LYS A 1 297 ? 22.224 -8.021 -9.094 1.00 97.00 297 LYS A CA 1
ATOM 2315 C C . LYS A 1 297 ? 20.867 -7.672 -9.682 1.00 97.00 297 LYS A C 1
ATOM 2317 O O . LYS A 1 297 ? 20.736 -7.546 -10.892 1.00 97.00 297 LYS A O 1
ATOM 2322 N N . ASN A 1 298 ? 19.861 -7.513 -8.827 1.00 98.25 298 ASN A N 1
ATOM 2323 C CA . ASN A 1 298 ? 18.490 -7.249 -9.237 1.00 98.25 298 ASN A CA 1
ATOM 2324 C C . ASN A 1 298 ? 17.943 -6.030 -8.495 1.00 98.25 298 ASN A C 1
ATOM 2326 O O . ASN A 1 298 ? 17.879 -6.046 -7.262 1.00 98.25 298 ASN A O 1
ATOM 2330 N N . LEU A 1 299 ? 17.508 -5.023 -9.245 1.00 98.25 299 LEU A N 1
ATOM 2331 C CA . LEU A 1 299 ? 16.805 -3.859 -8.722 1.00 98.25 299 LEU A CA 1
ATOM 2332 C C . LEU A 1 299 ? 15.474 -3.712 -9.454 1.00 98.25 299 LEU A C 1
ATOM 2334 O O . LEU A 1 299 ? 15.453 -3.502 -10.663 1.00 98.25 299 LEU A O 1
ATOM 2338 N N . ASP A 1 300 ? 14.380 -3.843 -8.713 1.00 98.56 300 ASP A N 1
ATOM 2339 C CA . ASP A 1 300 ? 13.023 -3.673 -9.228 1.00 98.56 300 ASP A CA 1
ATOM 2340 C C . ASP A 1 300 ? 12.352 -2.524 -8.475 1.00 98.56 300 ASP A C 1
ATOM 2342 O O . ASP A 1 300 ? 12.015 -2.655 -7.301 1.00 98.56 300 ASP A O 1
ATOM 2346 N N . ILE A 1 301 ? 12.204 -1.390 -9.150 1.00 98.12 301 ILE A N 1
ATOM 2347 C CA . ILE A 1 301 ? 11.562 -0.154 -8.685 1.00 98.12 301 ILE A CA 1
ATOM 2348 C C . ILE A 1 301 ? 10.290 0.135 -9.506 1.00 98.12 301 ILE A C 1
ATOM 2350 O O . ILE A 1 301 ? 9.795 1.264 -9.522 1.00 98.12 301 ILE A O 1
ATOM 2354 N N . SER A 1 302 ? 9.744 -0.878 -10.188 1.00 98.56 302 SER A N 1
ATOM 2355 C CA . SER A 1 302 ? 8.577 -0.744 -11.067 1.00 98.56 302 SER A CA 1
ATOM 2356 C C . SER A 1 302 ? 7.291 -0.363 -10.322 1.00 98.56 302 SER A C 1
ATOM 2358 O O . SER A 1 302 ? 7.184 -0.545 -9.110 1.00 98.56 302 SER A O 1
ATOM 2360 N N . HIS A 1 303 ? 6.281 0.159 -11.019 1.00 98.25 303 HIS A N 1
ATOM 2361 C CA . HIS A 1 303 ? 4.988 0.524 -10.416 1.00 98.25 303 HIS A CA 1
ATOM 2362 C C . HIS A 1 303 ? 5.132 1.445 -9.188 1.00 98.25 303 HIS A C 1
ATOM 2364 O O . HIS A 1 303 ? 4.583 1.169 -8.119 1.00 98.25 303 HIS A O 1
ATOM 2370 N N . ASN A 1 304 ? 5.899 2.521 -9.329 1.00 97.75 304 ASN A N 1
ATOM 2371 C CA . ASN A 1 304 ? 6.043 3.572 -8.321 1.00 97.75 304 ASN A CA 1
ATOM 2372 C C . ASN A 1 304 ? 5.640 4.929 -8.935 1.00 97.75 304 ASN A C 1
ATOM 2374 O O . ASN A 1 304 ? 4.908 4.991 -9.924 1.00 97.75 304 ASN A O 1
ATOM 2378 N N . ARG A 1 305 ? 6.046 6.043 -8.318 1.00 96.00 305 ARG A N 1
ATOM 2379 C CA . ARG A 1 305 ? 5.746 7.410 -8.773 1.00 96.00 305 ARG A CA 1
ATOM 2380 C C . ARG A 1 305 ? 7.031 8.209 -8.996 1.00 96.00 305 ARG A C 1
ATOM 2382 O O . ARG A 1 305 ? 7.071 9.402 -8.711 1.00 96.00 305 ARG A O 1
ATOM 2389 N N . LEU A 1 306 ? 8.085 7.541 -9.462 1.00 96.88 306 LEU A N 1
ATOM 2390 C CA . LEU A 1 306 ? 9.401 8.147 -9.637 1.00 96.88 306 LEU A CA 1
ATOM 2391 C C . LEU A 1 306 ? 9.412 9.067 -10.869 1.00 96.88 306 LEU A C 1
ATOM 2393 O O . LEU A 1 306 ? 9.107 8.577 -11.959 1.00 96.88 306 LEU A O 1
ATOM 2397 N N . PRO A 1 307 ? 9.754 10.362 -10.728 1.00 95.88 307 PRO A N 1
ATOM 2398 C CA . PRO A 1 307 ? 9.906 11.277 -11.861 1.00 95.88 307 PRO A CA 1
ATOM 2399 C C . PRO A 1 307 ? 11.256 11.116 -12.579 1.00 95.88 307 PRO A C 1
ATOM 2401 O O . PRO A 1 307 ? 11.388 11.466 -13.747 1.00 95.88 307 PRO A O 1
ATOM 2404 N N . GLU A 1 308 ? 12.254 10.566 -11.890 1.00 94.12 308 GLU A N 1
ATOM 2405 C CA . GLU A 1 308 ? 13.598 10.287 -12.395 1.00 94.12 308 GLU A CA 1
ATOM 2406 C C . GLU A 1 308 ? 14.205 9.103 -11.625 1.00 94.12 308 GLU A C 1
ATOM 2408 O O . GLU A 1 308 ? 13.732 8.754 -10.539 1.00 94.12 308 GLU A O 1
ATOM 2413 N N . VAL A 1 309 ? 15.238 8.468 -12.189 1.00 93.62 309 VAL A N 1
ATOM 2414 C CA . VAL A 1 309 ? 15.978 7.390 -11.506 1.00 93.62 309 VAL A CA 1
ATOM 2415 C C . VAL A 1 309 ? 16.968 7.975 -10.496 1.00 93.62 309 VAL A C 1
ATOM 2417 O O . VAL A 1 309 ? 16.939 7.608 -9.323 1.00 93.62 309 VAL A O 1
ATOM 2420 N N . CYS A 1 310 ? 17.837 8.870 -10.965 1.00 92.25 310 CYS A N 1
ATOM 2421 C CA . CYS A 1 310 ? 18.757 9.692 -10.183 1.00 92.25 310 CYS A CA 1
ATOM 2422 C C . CYS A 1 310 ? 19.363 10.785 -11.077 1.00 92.25 310 CYS A C 1
ATOM 2424 O O . CYS A 1 310 ? 19.116 10.807 -12.287 1.00 92.25 310 CYS A O 1
ATOM 2426 N N . GLN A 1 311 ? 20.152 11.676 -10.474 1.00 87.12 311 GLN A N 1
ATOM 2427 C CA . GLN A 1 311 ? 20.889 12.720 -11.188 1.00 87.12 311 GLN A CA 1
ATOM 2428 C C . GLN A 1 311 ? 22.051 12.133 -12.011 1.00 87.12 311 GLN A C 1
ATOM 2430 O O . GLN A 1 311 ? 22.537 11.035 -11.738 1.00 87.12 311 GLN A O 1
ATOM 2435 N N . GLU A 1 312 ? 22.496 12.867 -13.034 1.00 86.38 312 GLU A N 1
ATOM 2436 C CA . GLU A 1 312 ? 23.507 12.396 -13.996 1.00 86.38 312 GLU A CA 1
ATOM 2437 C C . GLU A 1 312 ? 24.908 12.211 -13.392 1.00 86.38 312 GLU A C 1
ATOM 2439 O O . GLU A 1 312 ? 25.671 11.354 -13.831 1.00 86.38 312 GLU A O 1
ATOM 2444 N N . ASP A 1 313 ? 25.250 12.988 -12.366 1.00 83.56 313 ASP A N 1
ATOM 2445 C CA . ASP A 1 313 ? 26.540 12.954 -11.672 1.00 83.56 313 ASP A CA 1
ATOM 2446 C C . ASP A 1 313 ? 26.677 11.782 -10.683 1.00 83.56 313 ASP A C 1
ATOM 2448 O O . ASP A 1 313 ? 27.764 11.531 -10.149 1.00 83.56 313 ASP A O 1
ATOM 2452 N N . VAL A 1 314 ? 25.600 11.023 -10.458 1.00 88.00 314 VAL A N 1
ATOM 2453 C CA . VAL A 1 314 ? 25.596 9.873 -9.553 1.00 88.00 314 VAL A CA 1
ATOM 2454 C C . VAL A 1 314 ? 26.426 8.724 -10.125 1.00 88.00 314 VAL A C 1
ATOM 2456 O O . VAL A 1 314 ? 26.157 8.180 -11.197 1.00 88.00 314 VAL A O 1
ATOM 2459 N N . LEU A 1 315 ? 27.425 8.288 -9.355 1.00 88.62 315 LEU A N 1
ATOM 2460 C CA . LEU A 1 315 ? 28.299 7.176 -9.725 1.00 88.62 315 LEU A CA 1
ATOM 2461 C C . LEU A 1 315 ? 27.630 5.812 -9.492 1.00 88.62 315 LEU A C 1
ATOM 2463 O O . LEU A 1 315 ? 27.242 5.463 -8.375 1.00 88.62 315 LEU A O 1
ATOM 2467 N N . TRP A 1 316 ? 27.579 4.997 -10.547 1.00 91.88 316 TRP A N 1
ATOM 2468 C CA . TRP A 1 316 ? 27.050 3.631 -10.515 1.00 91.88 316 TRP A CA 1
ATOM 2469 C C . TRP A 1 316 ? 28.137 2.608 -10.135 1.00 91.88 316 TRP A C 1
ATOM 2471 O O . TRP A 1 316 ? 28.775 1.989 -10.993 1.00 91.88 316 TRP A O 1
ATOM 2481 N N . GLU A 1 317 ? 28.354 2.400 -8.832 1.00 92.25 317 GLU A N 1
ATOM 2482 C CA . GLU A 1 317 ? 29.311 1.401 -8.318 1.00 92.25 317 GLU A CA 1
ATOM 2483 C C . GLU A 1 317 ? 28.740 -0.025 -8.240 1.00 92.25 317 GLU A C 1
ATOM 2485 O O . GLU A 1 317 ? 29.496 -0.985 -8.070 1.00 92.25 317 GLU A O 1
ATOM 2490 N N . CYS A 1 318 ? 27.427 -0.199 -8.421 1.00 93.62 318 CYS A N 1
ATOM 2491 C CA . CYS A 1 318 ? 26.735 -1.491 -8.495 1.00 93.62 318 CYS A CA 1
ATOM 2492 C C . CYS A 1 318 ? 27.073 -2.282 -9.780 1.00 93.62 318 CYS A C 1
ATOM 2494 O O . CYS A 1 318 ? 26.213 -2.703 -10.551 1.00 93.62 318 CYS A O 1
ATOM 2496 N N . ARG A 1 319 ? 28.365 -2.549 -10.005 1.00 93.00 319 ARG A N 1
ATOM 2497 C CA . ARG A 1 319 ? 28.916 -3.226 -11.193 1.00 93.00 319 ARG A CA 1
ATOM 2498 C C . ARG A 1 319 ? 28.402 -4.658 -11.381 1.00 93.00 319 ARG A C 1
ATOM 2500 O O . ARG A 1 319 ? 28.590 -5.214 -12.459 1.00 93.00 319 ARG A O 1
ATOM 2507 N N . SER A 1 320 ? 27.780 -5.249 -10.359 1.00 94.88 320 SER A N 1
ATOM 2508 C CA . SER A 1 320 ? 27.172 -6.586 -10.394 1.00 94.88 320 SER A CA 1
ATOM 2509 C C . SER A 1 320 ? 25.731 -6.604 -10.920 1.00 94.88 320 SER A C 1
ATOM 2511 O O . SER A 1 320 ? 25.184 -7.696 -11.081 1.00 94.88 320 SER A O 1
ATOM 2513 N N . LEU A 1 321 ? 25.113 -5.442 -11.165 1.00 97.69 321 LEU A N 1
ATOM 2514 C CA . LEU A 1 321 ? 23.702 -5.334 -11.535 1.00 97.69 321 LEU A CA 1
ATOM 2515 C C . LEU A 1 321 ? 23.456 -5.961 -12.916 1.00 97.69 321 LEU A C 1
ATOM 2517 O O . LEU A 1 321 ? 24.087 -5.588 -13.905 1.00 97.69 321 LEU A O 1
ATOM 2521 N N . THR A 1 322 ? 22.543 -6.933 -12.968 1.00 98.06 322 THR A N 1
ATOM 2522 C CA . THR A 1 322 ? 22.175 -7.686 -14.177 1.00 98.06 322 THR A CA 1
ATOM 2523 C C . THR A 1 322 ? 20.775 -7.362 -14.669 1.00 98.06 322 THR A C 1
ATOM 2525 O O . THR A 1 322 ? 20.546 -7.370 -15.880 1.00 98.06 322 THR A O 1
ATOM 2528 N N . ASP A 1 323 ? 19.850 -7.089 -13.751 1.00 98.50 323 ASP A N 1
ATOM 2529 C CA . ASP A 1 323 ? 18.455 -6.799 -14.062 1.00 98.50 323 ASP A CA 1
ATOM 2530 C C . ASP A 1 323 ? 18.031 -5.509 -13.368 1.00 98.50 323 ASP A C 1
ATOM 2532 O O . ASP A 1 323 ? 18.133 -5.390 -12.141 1.00 98.50 323 ASP A O 1
ATOM 2536 N N . PHE A 1 324 ? 17.524 -4.579 -14.168 1.00 98.50 324 PHE A N 1
ATOM 2537 C CA . PHE A 1 324 ? 16.988 -3.306 -13.718 1.00 98.50 324 PHE A CA 1
ATOM 2538 C C . PHE A 1 324 ? 15.580 -3.126 -14.283 1.00 98.50 324 PHE A C 1
ATOM 2540 O O . PHE A 1 324 ? 15.387 -3.134 -15.500 1.00 98.50 324 PHE A O 1
ATOM 2547 N N . ASP A 1 325 ? 14.598 -2.989 -13.399 1.00 98.75 325 ASP A N 1
ATOM 2548 C CA . ASP A 1 325 ? 13.209 -2.738 -13.767 1.00 98.75 325 ASP A CA 1
ATOM 2549 C C . ASP A 1 325 ? 12.725 -1.444 -13.121 1.00 98.75 325 ASP A C 1
ATOM 2551 O O . ASP A 1 325 ? 12.628 -1.350 -11.899 1.00 98.75 325 ASP A O 1
ATOM 2555 N N . ALA A 1 326 ? 12.433 -0.450 -13.952 1.00 98.44 326 ALA A N 1
ATOM 2556 C CA . ALA A 1 326 ? 11.825 0.813 -13.560 1.00 98.44 326 ALA A CA 1
ATOM 2557 C C . ALA A 1 326 ? 10.561 1.113 -14.371 1.00 98.44 326 ALA A C 1
ATOM 2559 O O . ALA A 1 326 ? 10.172 2.273 -14.528 1.00 98.44 326 ALA A O 1
ATOM 2560 N N . SER A 1 327 ? 9.910 0.068 -14.885 1.00 98.62 327 SER A N 1
ATOM 2561 C CA . SER A 1 327 ? 8.672 0.200 -15.647 1.00 98.62 327 SER A CA 1
ATOM 2562 C C . SER A 1 327 ? 7.522 0.775 -14.810 1.00 98.62 327 SER A C 1
ATOM 2564 O O . SER A 1 327 ? 7.538 0.714 -13.580 1.00 98.62 327 SER A O 1
ATOM 2566 N N . HIS A 1 328 ? 6.503 1.341 -15.459 1.00 98.56 328 HIS A N 1
ATOM 2567 C CA . HIS A 1 328 ? 5.325 1.907 -14.789 1.00 98.56 328 HIS A CA 1
ATOM 2568 C C . HIS A 1 328 ? 5.681 2.960 -13.722 1.00 98.56 328 HIS A C 1
ATOM 2570 O O . HIS A 1 328 ? 5.271 2.860 -12.564 1.00 98.56 328 HIS A O 1
ATOM 2576 N N . ASN A 1 329 ? 6.452 3.971 -14.113 1.00 98.62 329 ASN A N 1
ATOM 2577 C CA . ASN A 1 329 ? 6.771 5.134 -13.287 1.00 98.62 329 ASN A CA 1
ATOM 2578 C C . ASN A 1 329 ? 6.417 6.431 -14.046 1.00 98.62 329 ASN A C 1
ATOM 2580 O O . ASN A 1 329 ? 5.621 6.427 -14.985 1.00 98.62 329 ASN A O 1
ATOM 2584 N N . GLN A 1 330 ? 6.951 7.569 -13.604 1.00 97.62 330 GLN A N 1
ATOM 2585 C CA . GLN A 1 330 ? 6.800 8.873 -14.255 1.00 97.62 330 GLN A CA 1
ATOM 2586 C C . GLN A 1 330 ? 8.152 9.373 -14.781 1.00 97.62 330 GLN A C 1
ATOM 2588 O O . GLN A 1 330 ? 8.361 10.579 -14.883 1.00 97.62 330 GLN A O 1
ATOM 2593 N N . ILE A 1 331 ? 9.070 8.448 -15.092 1.00 97.75 331 ILE A N 1
ATOM 2594 C CA . ILE A 1 331 ? 10.469 8.767 -15.373 1.00 97.75 331 ILE A CA 1
ATOM 2595 C C . ILE A 1 331 ? 10.554 9.547 -16.680 1.00 97.75 331 ILE A C 1
ATOM 2597 O O . ILE A 1 331 ? 10.154 9.042 -17.729 1.00 97.75 331 ILE A O 1
ATOM 2601 N N . THR A 1 332 ? 11.080 10.766 -16.618 1.00 94.25 332 THR A N 1
ATOM 2602 C CA . THR A 1 332 ? 11.334 11.611 -17.795 1.00 94.25 332 THR A CA 1
ATOM 2603 C C . THR A 1 332 ? 12.769 11.489 -18.301 1.00 94.25 332 THR A C 1
ATOM 2605 O O . THR A 1 332 ? 13.010 11.729 -19.484 1.00 94.25 332 THR A O 1
ATOM 2608 N N . TYR A 1 333 ? 13.690 11.078 -17.423 1.00 89.19 333 TYR A N 1
ATOM 2609 C CA . TYR A 1 333 ? 15.125 11.004 -17.669 1.00 89.19 333 TYR A CA 1
ATOM 2610 C C . TYR A 1 333 ? 15.764 9.751 -17.054 1.00 89.19 333 TYR A C 1
ATOM 2612 O O . TYR A 1 333 ? 15.450 9.370 -15.923 1.00 89.19 333 TYR A O 1
ATOM 2620 N N . VAL A 1 334 ? 16.700 9.135 -17.782 1.00 90.81 334 VAL A N 1
ATOM 2621 C CA . VAL A 1 334 ? 17.547 8.035 -17.295 1.00 90.81 334 VAL A CA 1
ATOM 2622 C C . VAL A 1 334 ? 19.009 8.423 -17.491 1.00 90.81 334 VAL A C 1
ATOM 2624 O O . VAL A 1 334 ? 19.363 8.790 -18.609 1.00 90.81 334 VAL A O 1
ATOM 2627 N N . PRO A 1 335 ? 19.863 8.302 -16.460 1.00 90.50 335 PRO A N 1
ATOM 2628 C CA . PRO A 1 335 ? 21.237 8.767 -16.542 1.00 90.50 335 PRO A CA 1
ATOM 2629 C C . PRO A 1 335 ? 22.153 7.843 -17.349 1.00 90.50 335 PRO A C 1
ATOM 2631 O O . PRO A 1 335 ? 21.952 6.621 -17.379 1.00 90.50 335 PRO A O 1
ATOM 2634 N N . SER A 1 336 ? 23.218 8.394 -17.945 1.00 87.62 336 SER A N 1
ATOM 2635 C CA . SER A 1 336 ? 24.171 7.605 -18.746 1.00 87.62 336 SER A CA 1
ATOM 2636 C C . SER A 1 336 ? 24.885 6.532 -17.920 1.00 87.62 336 SER A C 1
ATOM 2638 O O . SER A 1 336 ? 25.214 5.460 -18.439 1.00 87.62 336 SER A O 1
ATOM 2640 N N . GLY A 1 337 ? 25.055 6.776 -16.615 1.00 90.19 337 GLY A N 1
ATOM 2641 C CA . GLY A 1 337 ? 25.665 5.848 -15.665 1.00 90.19 337 GLY A CA 1
ATOM 2642 C C . GLY A 1 337 ? 25.016 4.459 -15.645 1.00 90.19 337 GLY A C 1
ATOM 2643 O O . GLY A 1 337 ? 25.737 3.466 -15.516 1.00 90.19 337 GLY A O 1
ATOM 2644 N N . LEU A 1 338 ? 23.698 4.354 -15.882 1.00 93.00 338 LEU A N 1
ATOM 2645 C CA . LEU A 1 338 ? 23.006 3.061 -15.990 1.00 93.00 338 LEU A CA 1
ATOM 2646 C C . LEU A 1 338 ? 23.624 2.206 -17.107 1.00 93.00 338 LEU A C 1
ATOM 2648 O O . LEU A 1 338 ? 23.960 1.043 -16.897 1.00 93.00 338 LEU A O 1
ATOM 2652 N N . PHE A 1 339 ? 23.842 2.788 -18.286 1.00 90.94 339 PHE A N 1
ATOM 2653 C CA . PHE A 1 339 ? 24.342 2.075 -19.467 1.00 90.94 339 PHE A CA 1
ATOM 2654 C C . PHE A 1 339 ? 25.860 1.832 -19.448 1.00 90.94 339 PHE A C 1
ATOM 2656 O O . PHE A 1 339 ? 26.391 1.130 -20.316 1.00 90.94 339 PHE A O 1
ATOM 2663 N N . GLN A 1 340 ? 26.557 2.352 -18.433 1.00 90.25 340 GLN A N 1
ATOM 2664 C CA . GLN A 1 340 ? 27.964 2.057 -18.143 1.00 90.25 340 GLN A CA 1
ATOM 2665 C C . GLN A 1 340 ? 28.145 0.847 -17.208 1.00 90.25 340 GLN A C 1
ATOM 2667 O O . GLN A 1 340 ? 29.278 0.432 -16.930 1.00 90.25 340 GLN A O 1
ATOM 2672 N N . VAL A 1 341 ? 27.053 0.249 -16.718 1.00 93.50 341 VAL A N 1
ATOM 2673 C CA . VAL A 1 341 ? 27.108 -0.966 -15.900 1.00 93.50 341 VAL A CA 1
ATOM 2674 C C . VAL A 1 341 ? 27.352 -2.196 -16.794 1.00 93.50 341 VAL A C 1
ATOM 2676 O O . VAL A 1 341 ? 26.484 -2.587 -17.576 1.00 93.50 341 VAL A O 1
ATOM 2679 N N . PRO A 1 342 ? 28.509 -2.877 -16.672 1.00 92.44 342 PRO A N 1
ATOM 2680 C CA . PRO A 1 342 ? 28.949 -3.867 -17.661 1.00 92.44 342 PRO A CA 1
ATOM 2681 C C . PRO A 1 342 ? 28.207 -5.209 -17.583 1.00 92.44 342 PRO A C 1
ATOM 2683 O O . PRO A 1 342 ? 28.281 -6.018 -18.510 1.00 92.44 342 PRO A O 1
ATOM 2686 N N . GLN A 1 343 ? 27.539 -5.497 -16.462 1.00 95.69 343 GLN A N 1
ATOM 2687 C CA . GLN A 1 343 ? 26.843 -6.768 -16.249 1.00 95.69 343 GLN A CA 1
ATOM 2688 C C . GLN A 1 343 ? 25.358 -6.723 -16.610 1.00 95.69 343 GLN A C 1
ATOM 2690 O O . GLN A 1 343 ? 24.719 -7.772 -16.539 1.00 95.69 343 GLN A O 1
ATOM 2695 N N . LEU A 1 344 ? 24.817 -5.572 -17.028 1.00 96.88 344 LEU A N 1
ATOM 2696 C CA . LEU A 1 344 ? 23.403 -5.459 -17.374 1.00 96.88 344 LEU A CA 1
ATOM 2697 C C . LEU A 1 344 ? 23.031 -6.427 -18.497 1.00 96.88 344 LEU A C 1
ATOM 2699 O O . LEU A 1 344 ? 23.698 -6.516 -19.525 1.00 96.88 344 LEU A O 1
ATOM 2703 N N . THR A 1 345 ? 21.942 -7.154 -18.277 1.00 97.56 345 THR A N 1
ATOM 2704 C CA . THR A 1 345 ? 21.385 -8.136 -19.212 1.00 97.56 345 THR A CA 1
ATOM 2705 C C . THR A 1 345 ? 19.941 -7.827 -19.576 1.00 97.56 345 THR A C 1
ATOM 2707 O O . THR A 1 345 ? 19.531 -8.098 -20.702 1.00 97.56 345 THR A O 1
ATOM 2710 N N . ASN A 1 346 ? 19.178 -7.251 -18.651 1.00 98.38 346 ASN A N 1
ATOM 2711 C CA . ASN A 1 346 ? 17.764 -6.968 -18.828 1.00 98.38 346 ASN A CA 1
ATOM 2712 C C . ASN A 1 346 ? 17.445 -5.592 -18.243 1.00 98.38 346 ASN A C 1
ATOM 2714 O O . ASN A 1 346 ? 17.664 -5.362 -17.052 1.00 98.38 346 ASN A O 1
ATOM 2718 N N . VAL A 1 347 ? 16.941 -4.693 -19.084 1.00 98.31 347 VAL A N 1
ATOM 2719 C CA . VAL A 1 347 ? 16.527 -3.345 -18.691 1.00 98.31 347 VAL A CA 1
ATOM 2720 C C . VAL A 1 347 ? 15.084 -3.126 -19.124 1.00 98.31 347 VAL A C 1
ATOM 2722 O O . VAL A 1 347 ? 14.762 -3.235 -20.307 1.00 98.31 347 VAL A O 1
ATOM 2725 N N . GLN A 1 348 ? 14.221 -2.826 -18.155 1.00 98.62 348 GLN A N 1
ATOM 2726 C CA . GLN A 1 348 ? 12.808 -2.533 -18.373 1.00 98.62 348 GLN A CA 1
ATOM 2727 C C . GLN A 1 348 ? 12.516 -1.097 -17.945 1.00 98.62 348 GLN A C 1
ATOM 2729 O O . GLN A 1 348 ? 12.626 -0.746 -16.773 1.00 98.62 348 GLN A O 1
ATOM 2734 N N . LEU A 1 349 ? 12.157 -0.267 -18.917 1.00 98.56 349 LEU A N 1
ATOM 2735 C CA . LEU A 1 349 ? 11.850 1.155 -18.770 1.00 98.56 349 LEU A CA 1
ATOM 2736 C C . LEU A 1 349 ? 10.479 1.486 -19.384 1.00 98.56 349 LEU A C 1
ATOM 2738 O O . LEU A 1 349 ? 10.184 2.650 -19.662 1.00 98.56 349 LEU A O 1
ATOM 2742 N N . SER A 1 350 ? 9.637 0.474 -19.609 1.00 98.56 350 SER A N 1
ATOM 2743 C CA . SER A 1 350 ? 8.335 0.649 -20.248 1.00 98.56 350 SER A CA 1
ATOM 2744 C C . SER A 1 350 ? 7.350 1.448 -19.391 1.00 98.56 350 SER A C 1
ATOM 2746 O O . SER A 1 350 ? 7.486 1.508 -18.172 1.00 98.56 350 SER A O 1
ATOM 2748 N N . TYR A 1 351 ? 6.333 2.049 -20.011 1.00 98.62 351 TYR A N 1
ATOM 2749 C CA . TYR A 1 351 ? 5.304 2.836 -19.314 1.00 98.62 351 TYR A CA 1
ATOM 2750 C C . TYR A 1 351 ? 5.912 3.947 -18.447 1.00 98.62 351 TYR A C 1
ATOM 2752 O O . TYR A 1 351 ? 5.697 4.010 -17.236 1.00 98.62 351 TYR A O 1
ATOM 2760 N N . ASN A 1 352 ? 6.690 4.809 -19.091 1.00 98.69 352 ASN A N 1
ATOM 2761 C CA . ASN A 1 352 ? 7.312 5.985 -18.495 1.00 98.69 352 ASN A CA 1
ATOM 2762 C C . ASN A 1 352 ? 7.057 7.214 -19.383 1.00 98.69 352 ASN A C 1
ATOM 2764 O O . ASN A 1 352 ? 6.202 7.208 -20.273 1.00 98.69 352 ASN A O 1
ATOM 2768 N N . LEU A 1 353 ? 7.750 8.313 -19.099 1.00 97.62 353 LEU A N 1
ATOM 2769 C CA . LEU A 1 353 ? 7.616 9.590 -19.794 1.00 97.62 353 LEU A CA 1
ATOM 2770 C C . LEU A 1 353 ? 8.913 9.980 -20.522 1.00 97.62 353 LEU A C 1
ATOM 2772 O O . LEU A 1 353 ? 9.119 11.166 -20.786 1.00 97.62 353 LEU A O 1
ATOM 2776 N N . LEU A 1 354 ? 9.770 9.005 -20.850 1.00 95.88 354 LEU A N 1
ATOM 2777 C CA . LEU A 1 354 ? 11.068 9.244 -21.484 1.00 95.88 354 LEU A CA 1
ATOM 2778 C C . LEU A 1 354 ? 10.879 9.894 -22.849 1.00 95.88 354 LEU A C 1
ATOM 2780 O O . LEU A 1 354 ? 10.131 9.378 -23.678 1.00 95.88 354 LEU A O 1
ATOM 2784 N N . SER A 1 355 ? 11.569 11.007 -23.080 1.00 92.19 355 SER A N 1
ATOM 2785 C CA . SER A 1 355 ? 11.544 11.721 -24.367 1.00 92.19 355 SER A CA 1
ATOM 2786 C C . SER A 1 355 ? 12.828 11.543 -25.179 1.00 92.19 355 SER A C 1
ATOM 2788 O O . SER A 1 355 ? 12.777 11.582 -26.407 1.00 92.19 355 SER A O 1
ATOM 2790 N N . HIS A 1 356 ? 13.936 11.267 -24.494 1.00 89.31 356 HIS A N 1
ATOM 2791 C CA . HIS A 1 356 ? 15.251 10.986 -25.056 1.00 89.31 356 HIS A CA 1
ATOM 2792 C C . HIS A 1 356 ? 15.989 9.976 -24.160 1.00 89.31 356 HIS A C 1
ATOM 2794 O O . HIS A 1 356 ? 15.584 9.701 -23.025 1.00 89.31 356 HIS A O 1
ATOM 2800 N N . LEU A 1 357 ? 17.084 9.435 -24.676 1.00 89.62 357 LEU A N 1
ATOM 2801 C CA . LEU A 1 357 ? 18.038 8.567 -24.002 1.00 89.62 357 LEU A CA 1
ATOM 2802 C C . LEU A 1 357 ? 19.433 9.212 -23.999 1.00 89.62 357 LEU A C 1
ATOM 2804 O O . LEU A 1 357 ? 19.718 10.057 -24.847 1.00 89.62 357 LEU A O 1
ATOM 2808 N N . PRO A 1 358 ? 20.330 8.785 -23.093 1.00 87.19 358 PRO A N 1
ATOM 2809 C CA . PRO A 1 358 ? 21.714 9.239 -23.093 1.00 87.19 358 PRO A CA 1
ATOM 2810 C C . PRO A 1 358 ? 22.413 9.017 -24.437 1.00 87.19 358 PRO A C 1
ATOM 2812 O O . PRO A 1 358 ? 22.562 7.872 -24.890 1.00 87.19 358 PRO A O 1
ATOM 2815 N N . GLY A 1 359 ? 22.878 10.117 -25.032 1.00 79.56 359 GLY A N 1
ATOM 2816 C CA . GLY A 1 359 ? 23.536 10.141 -26.342 1.00 79.56 359 GLY A CA 1
ATOM 2817 C C . GLY A 1 359 ? 22.600 10.378 -27.531 1.00 79.56 359 GLY A C 1
ATOM 2818 O O . GLY A 1 359 ? 23.032 10.214 -28.673 1.00 79.56 359 GLY A O 1
ATOM 2819 N N . ASP A 1 360 ? 21.329 10.726 -27.293 1.00 79.44 360 ASP A N 1
ATOM 2820 C CA . ASP A 1 360 ? 20.436 11.204 -28.353 1.00 79.44 360 ASP A CA 1
ATOM 2821 C C . ASP A 1 360 ? 20.899 12.581 -28.877 1.00 79.44 360 ASP A C 1
ATOM 2823 O O . ASP A 1 360 ? 21.407 13.392 -28.101 1.00 79.44 360 ASP A O 1
ATOM 2827 N N . PRO A 1 361 ? 20.674 12.908 -30.166 1.00 69.88 361 PRO A N 1
ATOM 2828 C CA . PRO A 1 361 ? 20.992 14.233 -30.716 1.00 69.88 361 PRO A CA 1
ATOM 2829 C C . PRO A 1 361 ? 20.294 15.386 -29.979 1.00 69.88 361 PRO A C 1
ATOM 2831 O O . PRO A 1 361 ? 20.845 16.480 -29.864 1.00 69.88 361 PRO A O 1
ATOM 2834 N N . ASP A 1 362 ? 19.085 15.118 -29.482 1.00 67.75 362 ASP A N 1
ATOM 2835 C CA . ASP A 1 362 ? 18.240 16.061 -28.751 1.00 67.75 362 ASP A CA 1
ATOM 2836 C C . ASP A 1 362 ? 18.399 15.934 -27.219 1.00 67.75 362 ASP A C 1
ATOM 2838 O O . ASP A 1 362 ? 17.597 16.491 -26.468 1.00 67.75 362 ASP A O 1
ATOM 2842 N N . ASP A 1 363 ? 19.412 15.201 -26.733 1.00 68.56 363 ASP A N 1
ATOM 2843 C CA . ASP A 1 363 ? 19.657 15.018 -25.300 1.00 68.56 363 ASP A CA 1
ATOM 2844 C C . ASP A 1 363 ? 20.091 16.351 -24.639 1.00 68.56 363 ASP A C 1
ATOM 2846 O O . ASP A 1 363 ? 21.155 16.892 -24.960 1.00 68.56 363 ASP A O 1
ATOM 2850 N N . PRO A 1 364 ? 19.314 16.908 -23.690 1.00 64.44 364 PRO A N 1
ATOM 2851 C CA . PRO A 1 364 ? 19.651 18.139 -22.982 1.00 64.44 364 PRO A CA 1
ATOM 2852 C C . PRO A 1 364 ? 20.963 18.041 -22.193 1.00 64.44 364 PRO A C 1
ATOM 2854 O O . PRO A 1 364 ? 21.605 19.072 -21.976 1.00 64.44 364 PRO A O 1
ATOM 2857 N N . SER A 1 365 ? 21.400 16.839 -21.791 1.00 60.09 365 SER A N 1
ATOM 2858 C CA . SER A 1 365 ? 22.685 16.654 -21.103 1.00 60.09 365 SER A CA 1
ATOM 2859 C C . SER A 1 365 ? 23.880 16.999 -22.006 1.00 60.09 365 SER A C 1
ATOM 2861 O O . SER A 1 365 ? 24.858 17.585 -21.531 1.00 60.09 365 SER A O 1
ATOM 2863 N N . ALA A 1 366 ? 23.749 16.787 -23.323 1.00 53.12 366 ALA A N 1
ATOM 2864 C CA . ALA A 1 366 ? 24.759 17.115 -24.329 1.00 53.12 366 ALA A CA 1
ATOM 2865 C C . ALA A 1 366 ? 24.991 18.632 -24.499 1.00 53.12 366 ALA A C 1
ATOM 2867 O O . ALA A 1 366 ? 25.983 19.043 -25.103 1.00 53.12 366 ALA A O 1
ATOM 2868 N N . GLN A 1 367 ? 24.104 19.479 -23.957 1.00 51.25 367 GLN A N 1
ATOM 2869 C CA . GLN A 1 367 ? 24.205 20.944 -24.019 1.00 51.25 367 GLN A CA 1
ATOM 2870 C C . GLN A 1 367 ? 24.739 21.586 -22.727 1.00 51.25 367 GLN A C 1
ATOM 2872 O O . GLN A 1 367 ? 24.928 22.805 -22.675 1.00 51.25 367 GLN A O 1
ATOM 2877 N N . THR A 1 368 ? 24.990 20.803 -21.673 1.00 49.28 368 THR A N 1
ATOM 2878 C CA . THR A 1 368 ? 25.478 21.338 -20.394 1.00 49.28 368 THR A CA 1
ATOM 2879 C C . THR A 1 368 ? 26.996 21.540 -20.419 1.00 49.28 368 THR A C 1
ATOM 2881 O O . THR A 1 368 ? 27.770 20.661 -20.781 1.00 49.28 368 THR A O 1
ATOM 2884 N N . SER A 1 369 ? 27.451 22.731 -20.018 1.00 43.38 369 SER A N 1
ATOM 2885 C CA . SER A 1 369 ? 28.858 23.173 -20.004 1.00 43.38 369 SER A CA 1
ATOM 2886 C C . SER A 1 369 ? 29.757 22.438 -18.992 1.00 43.38 369 SER A C 1
ATOM 2888 O O . SER A 1 369 ? 30.903 22.830 -18.765 1.00 43.38 369 SER A O 1
ATOM 2890 N N . THR A 1 370 ? 29.262 21.360 -18.385 1.00 44.72 370 THR A N 1
ATOM 2891 C CA . THR A 1 370 ? 29.925 20.548 -17.363 1.00 44.72 370 THR A CA 1
ATOM 2892 C C . THR A 1 370 ? 30.592 19.317 -17.972 1.00 44.72 370 THR A C 1
ATOM 2894 O O . THR A 1 370 ? 30.259 18.200 -17.610 1.00 44.72 370 THR A O 1
ATOM 2897 N N . GLY A 1 371 ? 31.538 19.508 -18.896 1.00 42.59 371 GLY A N 1
ATOM 2898 C CA . GLY A 1 371 ? 32.639 18.565 -19.173 1.00 42.59 371 GLY A CA 1
ATOM 2899 C C . GLY A 1 371 ? 32.333 17.086 -19.484 1.00 42.59 371 GLY A C 1
ATOM 2900 O O . GLY A 1 371 ? 33.279 16.299 -19.512 1.00 42.59 371 GLY A O 1
ATOM 2901 N N . LEU A 1 372 ? 31.084 16.679 -19.712 1.00 45.41 372 LEU A N 1
ATOM 2902 C CA . LEU A 1 372 ? 30.741 15.325 -20.144 1.00 45.41 372 LEU A CA 1
ATOM 2903 C C . LEU A 1 372 ? 30.946 15.232 -21.665 1.00 45.41 372 LEU A C 1
ATOM 2905 O O . LEU A 1 372 ? 30.602 16.173 -22.384 1.00 45.41 372 LEU A O 1
ATOM 2909 N N . PRO A 1 373 ? 31.576 14.160 -22.177 1.00 47.88 373 PRO A N 1
ATOM 2910 C CA . PRO A 1 373 ? 31.903 14.073 -23.591 1.00 47.88 373 PRO A CA 1
ATOM 2911 C C . PRO A 1 373 ? 30.623 13.997 -24.428 1.00 47.88 373 PRO A C 1
ATOM 2913 O O . PRO A 1 373 ? 29.699 13.266 -24.084 1.00 47.88 373 PRO A O 1
ATOM 2916 N N . ALA A 1 374 ? 30.628 14.685 -25.571 1.00 53.38 374 ALA A N 1
ATOM 2917 C CA . ALA A 1 374 ? 29.596 14.593 -26.610 1.00 53.38 374 ALA A CA 1
ATOM 2918 C C . ALA A 1 374 ? 29.383 13.153 -27.142 1.00 53.38 374 ALA A C 1
ATOM 2920 O O . ALA A 1 374 ? 28.411 12.892 -27.841 1.00 53.38 374 ALA A O 1
ATOM 2921 N N . ASP A 1 375 ? 30.263 12.220 -26.763 1.00 62.31 375 ASP A N 1
ATOM 2922 C CA . ASP A 1 375 ? 30.294 10.823 -27.182 1.00 62.31 375 ASP A CA 1
ATOM 2923 C C . ASP A 1 375 ? 29.973 9.885 -25.999 1.00 62.31 375 ASP A C 1
ATOM 2925 O O . ASP A 1 375 ? 30.835 9.152 -25.500 1.00 62.31 375 ASP A O 1
ATOM 2929 N N . ILE A 1 376 ? 28.731 9.908 -25.502 1.00 73.44 376 ILE A N 1
ATOM 2930 C CA . ILE A 1 376 ? 28.280 8.935 -24.493 1.00 73.44 376 ILE A CA 1
ATOM 2931 C C . ILE A 1 376 ? 28.263 7.545 -25.135 1.00 73.44 376 ILE A C 1
ATOM 2933 O O . ILE A 1 376 ? 27.452 7.257 -26.007 1.00 73.44 376 ILE A O 1
ATOM 2937 N N . LYS A 1 377 ? 29.137 6.647 -24.680 1.00 79.62 377 LYS A N 1
ATOM 2938 C CA . LYS A 1 377 ? 29.214 5.274 -25.187 1.00 79.62 377 LYS A CA 1
ATOM 2939 C C . LYS A 1 377 ? 28.606 4.281 -24.200 1.00 79.62 377 LYS A C 1
ATOM 2941 O O . LYS A 1 377 ? 29.016 4.222 -23.042 1.00 79.62 377 LYS A O 1
ATOM 2946 N N . TRP A 1 378 ? 27.673 3.456 -24.666 1.00 87.19 378 TRP A N 1
ATOM 2947 C CA . TRP A 1 378 ? 27.106 2.374 -23.860 1.00 87.19 378 TRP A CA 1
ATOM 2948 C C . TRP A 1 378 ? 28.110 1.213 -23.757 1.00 87.19 378 TRP A C 1
ATOM 2950 O O . TRP A 1 378 ? 28.654 0.766 -24.763 1.00 87.19 378 TRP A O 1
ATOM 2960 N N . VAL A 1 379 ? 28.365 0.718 -22.538 1.00 87.25 379 VAL A N 1
ATOM 2961 C CA . VAL A 1 379 ? 29.377 -0.332 -22.248 1.00 87.25 379 VAL A CA 1
ATOM 2962 C C . VAL A 1 379 ? 28.722 -1.649 -21.785 1.00 87.25 379 VAL A C 1
ATOM 2964 O O . VAL A 1 379 ? 29.380 -2.641 -21.477 1.00 87.25 379 VAL A O 1
ATOM 2967 N N . CYS A 1 380 ? 27.392 -1.702 -21.749 1.00 89.06 380 CYS A N 1
ATOM 2968 C CA . CYS A 1 380 ? 26.598 -2.855 -21.325 1.00 89.06 380 CYS A CA 1
ATOM 2969 C C . CYS A 1 380 ? 26.487 -3.958 -22.403 1.00 89.06 380 CYS A C 1
ATOM 2971 O O . CYS A 1 380 ? 25.401 -4.413 -22.752 1.00 89.06 380 CYS A O 1
ATOM 2973 N N . GLU A 1 381 ? 27.623 -4.468 -22.892 1.00 90.19 381 GLU A N 1
ATOM 2974 C CA . GLU A 1 381 ? 27.715 -5.475 -23.972 1.00 90.19 381 GLU A CA 1
ATOM 2975 C C . GLU A 1 381 ? 26.972 -6.797 -23.685 1.00 90.19 381 GLU A C 1
ATOM 2977 O O . GLU A 1 381 ? 26.740 -7.612 -24.582 1.00 90.19 381 GLU A O 1
ATOM 2982 N N . LYS A 1 382 ? 26.621 -7.056 -22.418 1.00 94.69 382 LYS A N 1
ATOM 2983 C CA . LYS A 1 382 ? 25.870 -8.243 -21.986 1.00 94.69 382 LYS A CA 1
ATOM 2984 C C . LYS A 1 382 ? 24.354 -8.101 -22.110 1.00 94.69 382 LYS A C 1
ATOM 2986 O O . LYS A 1 382 ? 23.663 -9.096 -21.866 1.00 94.69 382 LYS A O 1
ATOM 2991 N N . MET A 1 383 ? 23.855 -6.928 -22.497 1.00 95.69 383 MET A N 1
ATOM 2992 C CA . MET A 1 383 ? 22.429 -6.651 -22.614 1.00 95.69 383 MET A CA 1
ATOM 2993 C C . MET A 1 383 ? 21.780 -7.600 -23.619 1.00 95.69 383 MET A C 1
ATOM 2995 O O . MET A 1 383 ? 22.255 -7.738 -24.739 1.00 95.69 383 MET A O 1
ATOM 2999 N N . LYS A 1 384 ? 20.703 -8.263 -23.198 1.00 96.75 384 LYS A N 1
ATOM 3000 C CA . LYS A 1 384 ? 19.897 -9.198 -23.995 1.00 96.75 384 LYS A CA 1
ATOM 3001 C C . LYS A 1 384 ? 18.510 -8.659 -24.290 1.00 96.75 384 LYS A C 1
ATOM 3003 O O . LYS A 1 384 ? 17.940 -8.990 -25.327 1.00 96.75 384 LYS A O 1
ATOM 3008 N N . ARG A 1 385 ? 17.963 -7.864 -23.371 1.00 97.88 385 ARG A N 1
ATOM 3009 C CA . ARG A 1 385 ? 16.635 -7.277 -23.491 1.00 97.88 385 ARG A CA 1
ATOM 3010 C C . ARG A 1 385 ? 16.652 -5.823 -23.048 1.00 97.88 385 ARG A C 1
ATOM 3012 O O . ARG A 1 385 ? 17.150 -5.518 -21.964 1.00 97.88 385 ARG A O 1
ATOM 3019 N N . LEU A 1 386 ? 16.063 -4.979 -23.884 1.00 97.38 386 LEU A N 1
ATOM 3020 C CA . LEU A 1 386 ? 15.769 -3.587 -23.592 1.00 97.38 386 LEU A CA 1
ATOM 3021 C C . LEU A 1 386 ? 14.309 -3.314 -23.946 1.00 97.38 386 LEU A C 1
ATOM 3023 O O . LEU A 1 386 ? 13.903 -3.479 -25.097 1.00 97.38 386 LEU A O 1
ATOM 3027 N N . ASP A 1 387 ? 13.526 -2.920 -22.948 1.00 98.62 387 ASP A N 1
ATOM 3028 C CA . ASP A 1 387 ? 12.131 -2.533 -23.129 1.00 98.62 387 ASP A CA 1
ATOM 3029 C C . ASP A 1 387 ? 11.948 -1.046 -22.832 1.00 98.62 387 ASP A C 1
ATOM 3031 O O . ASP A 1 387 ? 12.119 -0.600 -21.699 1.00 98.62 387 ASP A O 1
ATOM 3035 N N . LEU A 1 388 ? 11.608 -0.294 -23.871 1.00 98.06 388 LEU A N 1
ATOM 3036 C CA . LEU A 1 388 ? 11.358 1.144 -23.876 1.00 98.06 388 LEU A CA 1
ATOM 3037 C C . LEU A 1 388 ? 9.921 1.448 -24.329 1.00 98.06 388 LEU A C 1
ATOM 3039 O O . LEU A 1 388 ? 9.605 2.581 -24.702 1.00 98.06 388 LEU A O 1
ATOM 3043 N N . SER A 1 389 ? 9.041 0.446 -24.322 1.00 98.62 389 SER A N 1
ATOM 3044 C CA . SER A 1 389 ? 7.666 0.581 -24.801 1.00 98.62 389 SER A CA 1
ATOM 3045 C C . SER A 1 389 ? 6.857 1.590 -23.983 1.00 98.62 389 SER A C 1
ATOM 3047 O O . SER A 1 389 ? 7.114 1.769 -22.798 1.00 98.62 389 SER A O 1
ATOM 3049 N N . HIS A 1 390 ? 5.826 2.203 -24.560 1.00 98.56 390 HIS A N 1
ATOM 3050 C CA . HIS A 1 390 ? 4.963 3.163 -23.860 1.00 98.56 390 HIS A CA 1
ATOM 3051 C C . HIS A 1 390 ? 5.760 4.315 -23.224 1.00 98.56 390 HIS A C 1
ATOM 3053 O O . HIS A 1 390 ? 5.681 4.556 -22.020 1.00 98.56 390 HIS A O 1
ATOM 3059 N N . ASN A 1 391 ? 6.535 5.013 -24.050 1.00 98.44 391 ASN A N 1
ATOM 3060 C CA . ASN A 1 391 ? 7.273 6.224 -23.692 1.00 98.44 391 ASN A CA 1
ATOM 3061 C C . ASN A 1 391 ? 6.923 7.355 -24.680 1.00 98.44 391 ASN A C 1
ATOM 3063 O O . ASN A 1 391 ? 5.903 7.316 -25.372 1.00 98.44 391 ASN A O 1
ATOM 3067 N N . ARG A 1 392 ? 7.731 8.416 -24.713 1.00 96.44 392 ARG A N 1
ATOM 3068 C CA . ARG A 1 392 ? 7.579 9.578 -25.599 1.00 96.44 392 ARG A CA 1
ATOM 3069 C C . ARG A 1 392 ? 8.804 9.763 -26.499 1.00 96.44 392 ARG A C 1
ATOM 3071 O O . ARG A 1 392 ? 9.089 10.885 -26.901 1.00 96.44 392 ARG A O 1
ATOM 3078 N N . LEU A 1 393 ? 9.522 8.683 -26.812 1.00 94.62 393 LEU A N 1
ATOM 3079 C CA . LEU A 1 393 ? 10.753 8.752 -27.598 1.00 94.62 393 LEU A CA 1
ATOM 3080 C C . LEU A 1 393 ? 10.457 9.207 -29.031 1.00 94.62 393 LEU A C 1
ATOM 3082 O O . LEU A 1 393 ? 9.540 8.689 -29.680 1.00 94.62 393 LEU A O 1
ATOM 3086 N N . HIS A 1 394 ? 11.240 10.167 -29.519 1.00 91.88 394 HIS A N 1
ATOM 3087 C CA . HIS A 1 394 ? 11.146 10.706 -30.881 1.00 91.88 394 HIS A CA 1
ATOM 3088 C C . HIS A 1 394 ? 12.268 10.214 -31.803 1.00 91.88 394 HIS A C 1
ATOM 3090 O O . HIS A 1 394 ? 12.047 10.069 -33.010 1.00 91.88 394 HIS A O 1
ATOM 3096 N N . SER A 1 395 ? 13.426 9.909 -31.223 1.00 89.25 395 SER A N 1
ATOM 3097 C CA . SER A 1 395 ? 14.603 9.319 -31.857 1.00 89.25 395 SER A CA 1
ATOM 3098 C C . SER A 1 395 ? 15.192 8.233 -30.956 1.00 89.25 395 SER A C 1
ATOM 3100 O O . SER A 1 395 ? 14.694 7.980 -29.856 1.00 89.25 395 SER A O 1
ATOM 3102 N N . LEU A 1 396 ? 16.236 7.574 -31.450 1.00 88.19 396 LEU A N 1
ATOM 3103 C CA . LEU A 1 396 ? 17.088 6.683 -30.673 1.00 88.19 396 LEU A CA 1
ATOM 3104 C C . LEU A 1 396 ? 18.546 7.071 -30.933 1.00 88.19 396 LEU A C 1
ATOM 3106 O O . LEU A 1 396 ? 18.852 7.462 -32.063 1.00 88.19 396 LEU A O 1
ATOM 3110 N N . PRO A 1 397 ? 19.442 6.911 -29.945 1.00 84.38 397 PRO A N 1
ATOM 3111 C CA . PRO A 1 397 ? 20.829 7.303 -30.113 1.00 84.38 397 PRO A CA 1
ATOM 3112 C C . PRO A 1 397 ? 21.572 6.357 -31.064 1.00 84.38 397 PRO A C 1
ATOM 3114 O O . PRO A 1 397 ? 21.205 5.192 -31.237 1.00 84.38 397 PRO A O 1
ATOM 3117 N N . ASP A 1 398 ? 22.690 6.827 -31.614 1.00 75.81 398 ASP A N 1
ATOM 3118 C CA . ASP A 1 398 ? 23.615 6.021 -32.430 1.00 75.81 398 ASP A CA 1
ATOM 3119 C C . ASP A 1 398 ? 24.596 5.200 -31.562 1.00 75.81 398 ASP A C 1
ATOM 3121 O O . ASP A 1 398 ? 25.540 4.584 -32.049 1.00 75.81 398 ASP A O 1
ATOM 3125 N N . THR A 1 399 ? 24.376 5.167 -30.246 1.00 72.88 399 THR A N 1
ATOM 3126 C CA . THR A 1 399 ? 25.294 4.618 -29.234 1.00 72.88 399 THR A CA 1
ATOM 3127 C C . THR A 1 399 ? 25.143 3.106 -29.005 1.00 72.88 399 THR A C 1
ATOM 3129 O O . THR A 1 399 ? 25.916 2.511 -28.251 1.00 72.88 399 THR A O 1
ATOM 3132 N N . PHE A 1 400 ? 24.199 2.449 -29.693 1.00 74.25 400 PHE A N 1
ATOM 3133 C CA . PHE A 1 400 ? 23.922 1.003 -29.607 1.00 74.25 400 PHE A CA 1
ATOM 3134 C C . PHE A 1 400 ? 24.987 0.105 -30.264 1.00 74.25 400 PHE A C 1
ATOM 3136 O O . PHE A 1 400 ? 24.838 -1.120 -30.275 1.00 74.25 400 PHE A O 1
ATOM 3143 N N . THR A 1 401 ? 26.055 0.671 -30.829 1.00 73.06 401 THR A N 1
ATOM 3144 C CA . THR A 1 401 ? 27.059 -0.024 -31.659 1.00 73.06 401 THR A CA 1
ATOM 3145 C C . THR A 1 401 ? 27.660 -1.280 -31.014 1.00 73.06 401 THR A C 1
ATOM 3147 O O . THR A 1 401 ? 28.006 -2.231 -31.716 1.00 73.06 401 THR A O 1
ATOM 3150 N N . ASP A 1 402 ? 27.739 -1.333 -29.683 1.00 76.69 402 ASP A N 1
ATOM 3151 C CA . ASP A 1 402 ? 28.360 -2.449 -28.959 1.00 76.69 402 ASP A CA 1
ATOM 3152 C C . ASP A 1 402 ? 27.366 -3.421 -28.300 1.00 76.69 402 ASP A C 1
ATOM 3154 O O . ASP A 1 402 ? 27.777 -4.425 -27.711 1.00 76.69 402 ASP A O 1
ATOM 3158 N N . LEU A 1 403 ? 26.050 -3.224 -28.458 1.00 86.88 403 LEU A N 1
ATOM 3159 C CA . LEU A 1 403 ? 25.023 -4.114 -27.894 1.00 86.88 403 LEU A CA 1
ATOM 3160 C C . LEU A 1 403 ? 24.802 -5.376 -28.740 1.00 86.88 403 LEU A C 1
ATOM 3162 O O . LEU A 1 403 ? 23.682 -5.775 -29.056 1.00 86.88 403 LEU A O 1
ATOM 3166 N N . ARG A 1 404 ? 25.890 -6.068 -29.084 1.00 88.81 404 ARG A N 1
ATOM 3167 C CA . ARG A 1 404 ? 25.868 -7.243 -2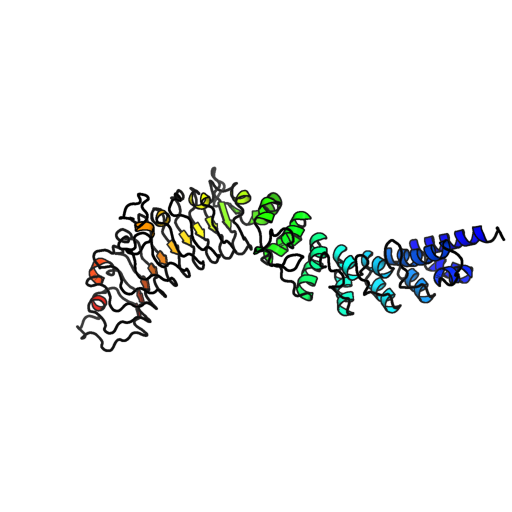9.969 1.00 88.81 404 ARG A CA 1
ATOM 3168 C C . ARG A 1 404 ? 25.056 -8.408 -29.420 1.00 88.81 404 ARG A C 1
ATOM 3170 O O . ARG A 1 404 ? 24.697 -9.291 -30.187 1.00 88.81 404 ARG A O 1
ATOM 3177 N N . ARG A 1 405 ? 24.817 -8.469 -28.109 1.00 93.12 405 ARG A N 1
ATOM 3178 C CA . ARG A 1 405 ? 24.041 -9.536 -27.455 1.00 93.12 405 ARG A CA 1
ATOM 3179 C C . ARG A 1 405 ? 22.565 -9.192 -27.281 1.00 93.12 405 ARG A C 1
ATOM 3181 O O . ARG A 1 405 ? 21.861 -9.980 -26.656 1.00 93.12 405 ARG A O 1
ATOM 3188 N N . LEU A 1 406 ? 22.112 -8.041 -27.780 1.00 94.06 406 LEU A N 1
ATOM 3189 C CA . LEU A 1 406 ? 20.721 -7.638 -27.668 1.00 94.06 406 LEU A CA 1
ATOM 3190 C C . LEU A 1 406 ? 19.868 -8.534 -28.567 1.00 94.06 406 LEU A C 1
ATOM 3192 O O . LEU A 1 406 ? 20.019 -8.517 -29.783 1.00 94.06 406 LEU A O 1
ATOM 3196 N N . ASN A 1 407 ? 18.970 -9.304 -27.956 1.00 95.25 407 ASN A N 1
ATOM 3197 C CA . ASN A 1 407 ? 18.073 -10.228 -28.645 1.00 95.25 407 ASN A CA 1
ATOM 3198 C C . ASN A 1 407 ? 16.665 -9.646 -28.788 1.00 95.25 407 ASN A C 1
ATOM 3200 O O . ASN A 1 407 ? 15.972 -9.951 -29.756 1.00 95.25 407 ASN A O 1
ATOM 3204 N N . VAL A 1 408 ? 16.226 -8.853 -27.809 1.00 97.31 408 VAL A N 1
ATOM 3205 C CA . VAL A 1 408 ? 14.865 -8.314 -27.741 1.00 97.31 408 VAL A CA 1
ATOM 3206 C C . VAL A 1 408 ? 14.930 -6.811 -27.521 1.00 97.31 408 VAL A C 1
ATOM 3208 O O . VAL A 1 408 ? 15.434 -6.359 -26.491 1.00 97.31 408 VAL A O 1
ATOM 3211 N N . LEU A 1 409 ? 14.381 -6.058 -28.469 1.00 96.62 409 LEU A N 1
ATOM 3212 C CA . LEU A 1 409 ? 14.212 -4.615 -28.377 1.00 96.62 409 LEU A CA 1
ATOM 3213 C C . LEU A 1 409 ? 12.733 -4.272 -28.539 1.00 96.62 409 LEU A C 1
ATOM 3215 O O . LEU A 1 409 ? 12.128 -4.559 -29.573 1.00 96.62 409 LEU A O 1
ATOM 3219 N N . MET A 1 410 ? 12.152 -3.672 -27.504 1.00 98.50 410 MET A N 1
ATOM 3220 C CA . MET A 1 410 ? 10.753 -3.255 -27.507 1.00 98.50 410 MET A CA 1
ATOM 3221 C C . MET A 1 410 ? 10.665 -1.733 -27.451 1.00 98.50 410 MET A C 1
ATOM 3223 O O . MET A 1 410 ? 11.171 -1.102 -26.528 1.00 98.50 410 MET A O 1
ATOM 3227 N N . LEU A 1 411 ? 10.038 -1.158 -28.469 1.00 97.94 411 LEU A N 1
ATOM 3228 C CA . LEU A 1 411 ? 9.898 0.276 -28.728 1.00 97.94 411 LEU A CA 1
ATOM 3229 C C . LEU A 1 411 ? 8.436 0.646 -29.015 1.00 97.94 411 LEU A C 1
ATOM 3231 O O . LEU A 1 411 ? 8.155 1.7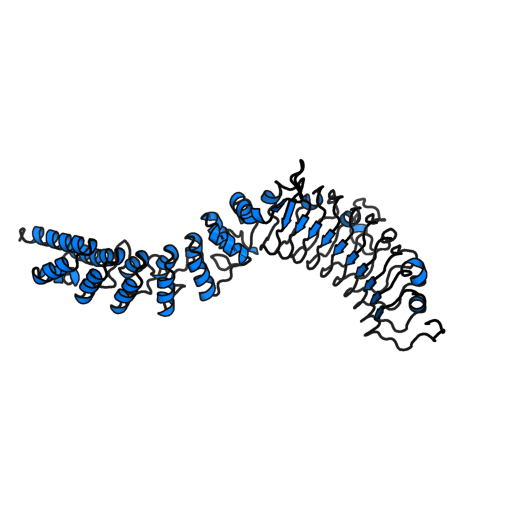40 -29.515 1.00 97.94 411 LEU A O 1
ATOM 3235 N N . SER A 1 412 ? 7.499 -0.261 -28.731 1.00 98.25 412 SER A N 1
ATOM 3236 C CA . SER A 1 412 ? 6.086 -0.062 -29.043 1.00 98.25 412 SER A CA 1
ATOM 3237 C C . SER A 1 412 ? 5.517 1.167 -28.327 1.00 98.25 412 SER A C 1
ATOM 3239 O O . SER A 1 412 ? 6.002 1.545 -27.264 1.00 98.25 412 SER A O 1
ATOM 3241 N N . HIS A 1 413 ? 4.492 1.808 -28.888 1.00 98.44 413 HIS A N 1
ATOM 3242 C CA . HIS A 1 413 ? 3.853 2.987 -28.293 1.00 98.44 413 HIS A CA 1
ATOM 3243 C C . HIS A 1 413 ? 4.851 4.113 -27.961 1.00 98.44 413 HIS A C 1
ATOM 3245 O O . HIS A 1 413 ? 4.967 4.545 -26.814 1.00 98.44 413 HIS A O 1
ATOM 3251 N N . ASN A 1 414 ? 5.565 4.586 -28.980 1.00 98.19 414 ASN A N 1
ATOM 3252 C CA . ASN A 1 414 ? 6.437 5.760 -28.915 1.00 98.19 414 ASN A CA 1
ATOM 3253 C C . ASN A 1 414 ? 6.065 6.746 -30.040 1.00 98.19 414 ASN A C 1
ATOM 3255 O O . ASN A 1 414 ? 4.979 6.687 -30.619 1.00 98.19 414 ASN A O 1
ATOM 3259 N N . SER A 1 415 ? 6.926 7.720 -30.323 1.00 96.19 415 SER A N 1
ATOM 3260 C CA . SER A 1 415 ? 6.744 8.704 -31.394 1.00 96.19 415 SER A CA 1
ATOM 3261 C C . SER A 1 415 ? 7.916 8.708 -32.379 1.00 96.19 415 SER A C 1
ATOM 3263 O O . SER A 1 415 ? 8.230 9.756 -32.949 1.00 96.19 415 SER A O 1
ATOM 3265 N N . LEU A 1 416 ? 8.535 7.542 -32.596 1.00 95.25 416 LEU A N 1
ATOM 3266 C CA . LEU A 1 416 ? 9.681 7.378 -33.487 1.00 95.25 416 LEU A CA 1
ATOM 3267 C C . LEU A 1 416 ? 9.274 7.636 -34.938 1.00 95.25 416 LEU A C 1
ATOM 3269 O O . LEU A 1 416 ? 8.317 7.038 -35.437 1.00 95.25 416 LEU A O 1
ATOM 3273 N N . LYS A 1 417 ? 10.009 8.520 -35.616 1.00 92.94 417 LYS A N 1
ATOM 3274 C CA . LYS A 1 417 ? 9.813 8.824 -37.047 1.00 92.94 417 LYS A CA 1
ATOM 3275 C C . LYS A 1 417 ? 10.666 7.943 -37.953 1.00 92.94 417 LYS A C 1
ATOM 3277 O O . LYS A 1 417 ? 10.237 7.584 -39.047 1.00 92.94 417 LYS A O 1
ATOM 3282 N N . GLU A 1 418 ? 11.847 7.586 -37.474 1.00 90.31 418 GLU A N 1
ATOM 3283 C CA . GLU A 1 418 ? 12.813 6.738 -38.156 1.00 90.31 418 GLU A CA 1
ATOM 3284 C C . GLU A 1 418 ? 13.579 5.891 -37.138 1.00 90.31 418 GLU A C 1
ATOM 3286 O O . GLU A 1 418 ? 13.572 6.178 -35.939 1.00 90.31 418 GLU A O 1
ATOM 3291 N N . LEU A 1 419 ? 14.199 4.819 -37.626 1.00 88.88 419 LEU A N 1
ATOM 3292 C CA . LEU A 1 419 ? 15.173 4.042 -36.865 1.00 88.88 419 LEU A CA 1
ATOM 3293 C C . LEU A 1 419 ? 16.588 4.479 -37.273 1.00 88.88 419 LEU A C 1
ATOM 3295 O O . LEU A 1 419 ? 16.767 4.887 -38.425 1.00 88.88 419 LEU A O 1
ATOM 3299 N N . PRO A 1 420 ? 17.587 4.351 -36.383 1.00 82.56 420 PRO A N 1
ATOM 3300 C CA . PRO A 1 420 ? 18.956 4.758 -36.675 1.00 82.56 420 PRO A CA 1
ATOM 3301 C C . PRO A 1 420 ? 19.543 4.118 -37.944 1.00 82.56 420 PRO A C 1
ATOM 3303 O O . PRO A 1 420 ? 19.190 2.980 -38.289 1.00 82.56 420 PRO A O 1
ATOM 3306 N N . PRO A 1 421 ? 20.458 4.814 -38.648 1.00 76.62 421 PRO A N 1
ATOM 3307 C CA . PRO A 1 421 ? 21.056 4.315 -39.879 1.00 76.62 421 PRO A CA 1
ATOM 3308 C C . PRO A 1 421 ? 21.758 2.964 -39.699 1.00 76.62 421 PRO A C 1
ATOM 3310 O O . PRO A 1 421 ? 22.364 2.666 -38.671 1.00 76.62 421 PRO A O 1
ATOM 3313 N N . SER A 1 422 ? 21.755 2.153 -40.756 1.00 67.81 422 SER A N 1
ATOM 3314 C CA . SER A 1 422 ? 22.279 0.779 -40.765 1.00 67.81 422 SER A CA 1
ATOM 3315 C C . SER A 1 422 ? 23.751 0.641 -40.372 1.00 67.81 422 SER A C 1
ATOM 3317 O O . SER A 1 422 ? 24.151 -0.441 -39.950 1.00 67.81 422 SER A O 1
ATOM 3319 N N . CYS A 1 423 ? 24.545 1.704 -40.527 1.00 60.09 423 CYS A N 1
ATOM 3320 C CA . CYS A 1 423 ? 25.955 1.775 -40.141 1.00 60.09 423 CYS A CA 1
ATOM 3321 C C . CYS A 1 423 ? 26.180 2.122 -38.661 1.00 60.09 423 CYS A C 1
ATOM 3323 O O . CYS A 1 423 ? 27.279 1.891 -38.162 1.00 60.09 423 CYS A O 1
ATOM 3325 N N . SER A 1 424 ?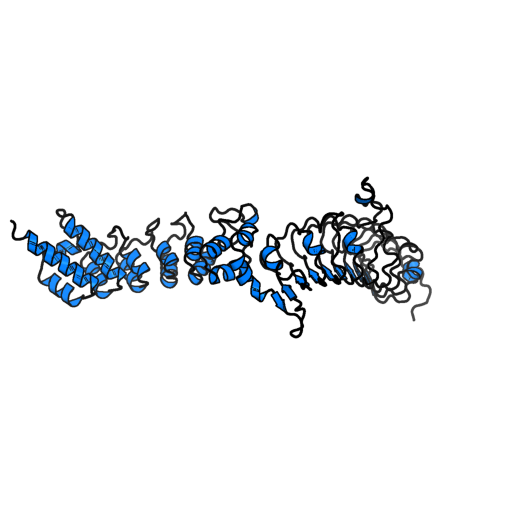 25.162 2.660 -37.983 1.00 64.88 424 SER A N 1
ATOM 3326 C CA . SER A 1 424 ? 25.240 3.150 -36.602 1.00 64.88 424 SER A CA 1
ATOM 3327 C C . SER A 1 424 ? 24.713 2.138 -35.576 1.00 64.88 424 SER A C 1
ATOM 3329 O O . SER A 1 424 ? 25.086 2.189 -34.409 1.00 64.88 424 SER A O 1
ATOM 3331 N N . TRP A 1 425 ? 23.877 1.175 -35.980 1.00 73.75 425 TRP A N 1
ATOM 3332 C CA . TRP A 1 425 ? 23.346 0.142 -35.080 1.00 73.75 425 TRP A CA 1
ATOM 3333 C C . TRP A 1 425 ? 24.123 -1.174 -35.163 1.00 73.75 425 TRP A C 1
ATOM 3335 O O . TRP A 1 425 ? 24.269 -1.760 -36.232 1.00 73.75 425 TRP A O 1
ATOM 3345 N N . GLY A 1 426 ? 24.613 -1.649 -34.011 1.00 72.19 426 GLY A N 1
ATOM 3346 C CA . GLY A 1 426 ? 25.457 -2.847 -33.877 1.00 72.19 426 GLY A CA 1
ATOM 3347 C C . GLY A 1 426 ? 24.781 -4.048 -33.206 1.00 72.19 426 GLY A C 1
ATOM 3348 O O . GLY A 1 426 ? 25.453 -4.993 -32.784 1.00 72.19 426 GLY A O 1
ATOM 3349 N N . CYS A 1 427 ? 23.450 -4.039 -33.116 1.00 82.88 427 CYS A N 1
ATOM 3350 C CA . CYS A 1 427 ? 22.628 -5.084 -32.495 1.00 82.88 427 CYS A CA 1
ATOM 3351 C C . CYS A 1 427 ? 22.464 -6.328 -33.392 1.00 82.88 427 CYS A C 1
ATOM 3353 O O . CYS A 1 427 ? 21.354 -6.754 -33.677 1.00 82.88 427 CYS A O 1
ATOM 3355 N N . ILE A 1 428 ? 23.569 -6.920 -33.846 1.00 85.62 428 ILE A N 1
ATOM 3356 C CA . ILE A 1 428 ? 23.600 -7.979 -34.876 1.00 85.62 428 ILE A CA 1
ATOM 3357 C C . ILE A 1 428 ? 22.825 -9.270 -34.529 1.00 85.62 428 ILE A C 1
ATOM 3359 O O . ILE A 1 428 ? 22.377 -9.997 -35.414 1.00 85.62 428 ILE A O 1
ATOM 3363 N N . ASN A 1 429 ? 22.637 -9.569 -33.241 1.00 89.69 429 ASN A N 1
ATOM 3364 C CA . ASN A 1 429 ? 21.905 -10.759 -32.788 1.00 89.69 429 ASN A CA 1
ATOM 3365 C C . ASN A 1 429 ? 20.447 -10.456 -32.408 1.00 89.69 429 ASN A C 1
ATOM 3367 O O . ASN A 1 429 ? 19.845 -11.213 -31.643 1.00 89.69 429 ASN A O 1
ATOM 3371 N N . LEU A 1 430 ? 19.878 -9.359 -32.916 1.00 92.44 430 LEU A N 1
ATOM 3372 C CA . LEU A 1 430 ? 18.496 -9.004 -32.629 1.00 92.44 430 LEU A CA 1
ATOM 3373 C C . LEU A 1 430 ? 17.543 -10.030 -33.250 1.00 92.44 430 LEU A C 1
ATOM 3375 O O . LEU A 1 430 ? 17.537 -10.233 -34.459 1.00 92.44 430 LEU A O 1
ATOM 3379 N N . VAL A 1 431 ? 16.733 -10.665 -32.403 1.00 95.38 431 VAL A N 1
ATOM 3380 C CA . VAL A 1 431 ? 15.762 -11.709 -32.769 1.00 95.38 431 VAL A CA 1
ATOM 3381 C C . VAL A 1 431 ? 14.353 -11.131 -32.855 1.00 95.38 431 VAL A C 1
ATOM 3383 O O . VAL A 1 431 ? 13.567 -11.525 -33.717 1.00 95.38 431 VAL A O 1
ATOM 3386 N N . GLN A 1 432 ? 14.026 -10.197 -31.963 1.00 96.81 432 GLN A N 1
ATOM 3387 C CA . GLN A 1 432 ? 12.717 -9.565 -31.895 1.00 96.81 432 GLN A CA 1
ATOM 3388 C C . GLN A 1 432 ? 12.849 -8.048 -31.815 1.00 96.81 432 GLN A C 1
ATOM 3390 O O . GLN A 1 432 ? 13.509 -7.520 -30.917 1.00 96.81 432 GLN A O 1
ATOM 3395 N N . LEU A 1 433 ? 12.147 -7.375 -32.725 1.00 96.31 433 LEU A N 1
ATOM 3396 C CA . LEU A 1 433 ? 11.970 -5.932 -32.743 1.00 96.31 433 LEU A CA 1
ATOM 3397 C C . LEU A 1 433 ? 10.478 -5.609 -32.774 1.00 96.31 433 LEU A C 1
ATOM 3399 O O . LEU A 1 433 ? 9.760 -6.034 -33.682 1.00 96.31 433 LEU A O 1
ATOM 3403 N N . ASP A 1 434 ? 10.023 -4.843 -31.789 1.00 98.06 434 ASP A N 1
ATOM 3404 C CA . ASP A 1 434 ? 8.659 -4.325 -31.753 1.00 98.06 434 ASP A CA 1
ATOM 3405 C C . ASP A 1 434 ? 8.664 -2.800 -31.797 1.00 98.06 434 ASP A C 1
ATOM 3407 O O . ASP A 1 434 ? 9.046 -2.151 -30.829 1.00 98.06 434 ASP A O 1
ATOM 3411 N N . CYS A 1 435 ? 8.217 -2.239 -32.917 1.00 97.19 435 CYS A N 1
ATOM 3412 C CA . CYS A 1 435 ? 8.022 -0.806 -33.120 1.00 97.19 435 CYS A CA 1
ATOM 3413 C C . CYS A 1 435 ? 6.545 -0.478 -33.397 1.00 97.19 435 CYS A C 1
ATOM 3415 O O . CYS A 1 435 ? 6.240 0.510 -34.070 1.00 97.19 435 CYS A O 1
ATOM 3417 N N . THR A 1 436 ? 5.616 -1.297 -32.901 1.00 98.06 436 THR A N 1
ATOM 3418 C CA . THR A 1 436 ? 4.169 -1.076 -33.031 1.00 98.06 436 THR A CA 1
ATOM 3419 C C . THR A 1 436 ? 3.762 0.298 -32.492 1.00 98.06 436 THR A C 1
ATOM 3421 O O . THR A 1 436 ? 4.332 0.758 -31.508 1.00 98.06 436 THR A O 1
ATOM 3424 N N . MET A 1 437 ? 2.767 0.961 -33.089 1.00 97.88 437 MET A N 1
ATOM 3425 C CA . MET A 1 437 ? 2.268 2.269 -32.629 1.00 97.88 437 MET A CA 1
ATOM 3426 C C . MET A 1 437 ? 3.382 3.332 -32.567 1.00 97.88 437 MET A C 1
ATOM 3428 O O . MET A 1 437 ? 3.671 3.894 -31.511 1.00 97.88 437 MET A O 1
ATOM 3432 N N . ASN A 1 438 ? 4.016 3.590 -33.713 1.00 98.06 438 ASN A N 1
ATOM 3433 C CA . ASN A 1 438 ? 5.004 4.655 -33.915 1.00 98.06 438 ASN A CA 1
ATOM 3434 C C . ASN A 1 438 ? 4.638 5.491 -35.161 1.00 98.06 438 ASN A C 1
ATOM 3436 O O . ASN A 1 438 ? 3.510 5.455 -35.655 1.00 98.06 438 ASN A O 1
ATOM 3440 N N . GLN A 1 439 ? 5.569 6.308 -35.657 1.00 96.56 439 GLN A N 1
ATOM 3441 C CA . GLN A 1 439 ? 5.388 7.153 -36.841 1.00 96.56 439 GLN A CA 1
ATOM 3442 C C . GLN A 1 439 ? 6.324 6.746 -37.990 1.00 96.56 439 GLN A C 1
ATOM 3444 O O . GLN A 1 439 ? 6.597 7.571 -38.864 1.00 96.56 439 GLN A O 1
ATOM 3449 N N . LEU A 1 440 ? 6.794 5.493 -37.997 1.00 94.62 440 LEU A N 1
ATOM 3450 C CA . LEU A 1 440 ? 7.746 4.986 -38.983 1.00 94.62 440 LEU A CA 1
ATOM 3451 C C . LEU A 1 440 ? 7.123 4.957 -40.379 1.00 94.62 440 LEU A C 1
ATOM 3453 O O . LEU A 1 440 ? 5.963 4.575 -40.552 1.00 94.62 440 LEU A O 1
ATOM 3457 N N . THR A 1 441 ? 7.911 5.351 -41.374 1.00 92.00 441 THR A N 1
ATOM 3458 C CA . THR A 1 441 ? 7.506 5.357 -42.790 1.00 92.00 441 THR A CA 1
ATOM 3459 C C . THR A 1 441 ? 8.266 4.331 -43.625 1.00 92.00 441 THR A C 1
ATOM 3461 O O . THR A 1 441 ? 7.716 3.826 -44.603 1.00 92.00 441 THR A O 1
ATOM 3464 N N . ASP A 1 442 ? 9.496 4.000 -43.225 1.00 89.31 442 ASP A N 1
ATOM 3465 C CA . ASP A 1 442 ? 10.338 2.978 -43.839 1.00 89.31 442 ASP A CA 1
ATOM 3466 C C . ASP A 1 442 ? 11.335 2.405 -42.805 1.00 89.31 442 ASP A C 1
ATOM 3468 O O . ASP A 1 442 ? 11.501 2.950 -41.711 1.00 89.31 442 ASP A O 1
ATOM 3472 N N . LEU A 1 443 ? 12.004 1.307 -43.156 1.00 88.69 443 LEU A N 1
ATOM 3473 C CA . LEU A 1 443 ? 13.187 0.787 -42.475 1.00 88.69 443 LEU A CA 1
ATOM 3474 C C . LEU A 1 443 ? 14.471 1.341 -43.122 1.00 88.69 443 LEU A C 1
ATOM 3476 O O . LEU A 1 443 ? 14.503 1.533 -44.342 1.00 88.69 443 LEU A O 1
ATOM 3480 N N . PRO A 1 444 ? 15.554 1.545 -42.350 1.00 86.44 444 PRO A N 1
ATOM 3481 C CA . PRO A 1 444 ? 16.801 2.101 -42.868 1.00 86.44 444 PRO A CA 1
ATOM 3482 C C . PRO A 1 444 ? 17.442 1.206 -43.944 1.00 86.44 444 PRO A C 1
ATOM 3484 O O . PRO A 1 444 ? 17.438 -0.020 -43.859 1.00 86.44 444 PRO A O 1
ATOM 3487 N N . ILE A 1 445 ? 18.014 1.819 -44.987 1.00 82.12 445 ILE A N 1
ATOM 3488 C CA . ILE A 1 445 ? 18.577 1.097 -46.143 1.00 82.12 445 ILE A CA 1
ATOM 3489 C C . ILE A 1 445 ? 19.718 0.176 -45.711 1.00 82.12 445 ILE A C 1
ATOM 3491 O O . ILE A 1 445 ? 20.676 0.626 -45.086 1.00 82.12 445 ILE A O 1
ATOM 3495 N N . GLY A 1 446 ? 19.647 -1.105 -46.079 1.00 79.00 446 GLY A N 1
ATOM 3496 C CA . GLY A 1 446 ? 20.686 -2.089 -45.763 1.00 79.00 446 GLY A CA 1
ATOM 3497 C C . GLY A 1 446 ? 20.645 -2.633 -44.330 1.00 79.00 446 GLY A C 1
ATOM 3498 O O . GLY A 1 446 ? 21.538 -3.393 -43.958 1.00 79.00 446 GLY A O 1
ATOM 3499 N N . CYS A 1 447 ? 19.616 -2.301 -43.540 1.00 79.81 447 CYS A N 1
ATOM 3500 C CA . CYS A 1 447 ? 19.481 -2.769 -42.157 1.00 79.81 447 CYS A CA 1
ATOM 3501 C C . CYS A 1 447 ? 19.390 -4.295 -42.054 1.00 79.81 447 CYS A C 1
ATOM 3503 O O . CYS A 1 447 ? 19.914 -4.883 -41.108 1.00 79.81 447 CYS A O 1
ATOM 3505 N N . ALA A 1 448 ? 18.789 -4.936 -43.062 1.00 77.06 448 ALA A N 1
ATOM 3506 C CA . ALA A 1 448 ? 18.663 -6.385 -43.173 1.00 77.06 448 ALA A CA 1
ATOM 3507 C C . ALA A 1 448 ? 20.017 -7.104 -43.190 1.00 77.06 448 ALA A C 1
ATOM 3509 O O . ALA A 1 448 ? 20.144 -8.176 -42.608 1.00 77.06 448 ALA A O 1
ATOM 3510 N N . ASN A 1 449 ? 21.040 -6.491 -43.792 1.00 76.94 449 ASN A N 1
ATOM 3511 C CA . ASN A 1 449 ? 22.376 -7.077 -43.903 1.00 76.94 449 ASN A CA 1
ATOM 3512 C C . ASN A 1 449 ? 23.338 -6.611 -42.800 1.00 76.94 449 ASN A C 1
ATOM 3514 O O . ASN A 1 449 ? 24.406 -7.201 -42.655 1.00 76.94 449 ASN A O 1
ATOM 3518 N N . SER A 1 450 ? 23.000 -5.559 -42.043 1.00 78.50 450 SER A N 1
ATOM 3519 C CA . SER A 1 450 ? 23.887 -5.014 -41.010 1.00 78.50 450 SER A CA 1
ATOM 3520 C C . SER A 1 450 ? 23.541 -5.496 -39.603 1.00 78.50 450 SER A C 1
ATOM 3522 O O . SER A 1 450 ? 24.359 -6.169 -38.985 1.00 78.50 450 SER A O 1
ATOM 3524 N N . TRP A 1 451 ? 22.343 -5.195 -39.097 1.00 78.44 451 TRP A N 1
ATOM 3525 C CA . TRP A 1 451 ? 21.967 -5.479 -37.704 1.00 78.44 451 TRP A CA 1
ATOM 3526 C C . TRP A 1 451 ? 20.646 -6.237 -37.548 1.00 78.44 451 TRP A C 1
ATOM 3528 O O . TRP A 1 451 ? 20.423 -6.847 -36.510 1.00 78.44 451 TRP A O 1
ATOM 3538 N N . MET A 1 452 ? 19.792 -6.278 -38.575 1.00 80.12 452 MET A N 1
ATOM 3539 C CA . MET A 1 452 ? 18.551 -7.066 -38.567 1.00 80.12 452 MET A CA 1
ATOM 3540 C C . MET A 1 452 ? 18.715 -8.475 -39.167 1.00 80.12 452 MET A C 1
ATOM 3542 O O . MET A 1 452 ? 17.724 -9.167 -39.384 1.00 80.12 452 MET A O 1
ATOM 3546 N N . HIS A 1 453 ? 19.938 -8.931 -39.451 1.00 81.75 453 HIS A N 1
ATOM 3547 C CA . HIS A 1 453 ? 20.139 -10.191 -40.176 1.00 81.75 453 HIS A CA 1
ATOM 3548 C C . HIS A 1 453 ? 19.639 -11.428 -39.410 1.00 81.75 453 HIS A C 1
ATOM 3550 O O . HIS A 1 453 ? 19.283 -12.420 -40.032 1.00 81.75 453 HIS A O 1
ATOM 3556 N N . SER A 1 454 ? 19.598 -11.387 -38.073 1.00 89.12 454 SER A N 1
ATOM 3557 C CA . SER A 1 454 ? 19.116 -12.491 -37.221 1.00 89.12 454 SER A CA 1
ATOM 3558 C C . SER A 1 454 ? 17.630 -12.378 -36.853 1.00 89.12 454 SER A C 1
ATOM 3560 O O . SER A 1 454 ? 17.146 -13.142 -36.017 1.00 89.12 454 SER A O 1
ATOM 3562 N N . LEU A 1 455 ? 16.913 -11.402 -37.418 1.00 91.56 455 LEU A N 1
ATOM 3563 C CA . LEU A 1 455 ? 15.583 -11.025 -36.955 1.00 91.56 455 LEU A CA 1
ATOM 3564 C C . LEU A 1 455 ? 14.536 -12.077 -37.343 1.00 91.56 455 LEU A C 1
ATOM 3566 O O . LEU A 1 455 ? 14.315 -12.347 -38.521 1.00 91.56 455 LEU A O 1
ATOM 3570 N N . GLU A 1 456 ? 13.850 -12.631 -36.343 1.00 94.38 456 GLU A N 1
ATOM 3571 C CA . GLU A 1 456 ? 12.779 -13.619 -36.521 1.00 94.38 456 GLU A CA 1
ATOM 3572 C C . GLU A 1 456 ? 11.385 -12.998 -36.417 1.00 94.38 456 GLU A C 1
ATOM 3574 O O . GLU A 1 456 ? 10.444 -13.489 -37.045 1.00 94.38 456 GLU A O 1
ATOM 3579 N N . ARG A 1 457 ? 11.231 -11.960 -35.585 1.00 95.75 457 ARG A N 1
ATOM 3580 C CA . ARG A 1 457 ? 9.944 -11.324 -35.274 1.00 95.75 457 ARG A CA 1
ATOM 3581 C C . ARG A 1 457 ? 10.054 -9.814 -35.421 1.00 95.75 457 ARG A C 1
ATOM 3583 O O . ARG A 1 457 ? 10.823 -9.177 -34.700 1.00 95.75 457 ARG A O 1
ATOM 3590 N N . LEU A 1 458 ? 9.255 -9.256 -36.323 1.00 94.75 458 LEU A N 1
ATOM 3591 C CA . LEU A 1 458 ? 9.192 -7.827 -36.597 1.00 94.75 458 LEU A CA 1
ATOM 3592 C C . LEU A 1 458 ? 7.747 -7.342 -36.505 1.00 94.75 458 LEU A C 1
ATOM 3594 O O . LEU A 1 458 ? 6.908 -7.688 -37.339 1.00 94.75 458 LEU A O 1
ATOM 3598 N N . HIS A 1 459 ? 7.471 -6.519 -35.497 1.00 96.31 459 HIS A N 1
ATOM 3599 C CA . HIS A 1 459 ? 6.165 -5.899 -35.303 1.00 96.31 459 HIS A CA 1
ATOM 3600 C C . HIS A 1 459 ? 6.235 -4.412 -35.657 1.00 96.31 459 HIS A C 1
ATOM 3602 O O . HIS A 1 459 ? 6.979 -3.641 -35.054 1.00 96.31 459 HIS A O 1
ATOM 3608 N N . LEU A 1 460 ? 5.474 -4.023 -36.675 1.00 95.44 460 LEU A N 1
ATOM 3609 C CA . LEU A 1 460 ? 5.406 -2.679 -37.251 1.00 95.44 460 LEU A CA 1
ATOM 3610 C C . LEU A 1 460 ? 3.951 -2.206 -37.381 1.00 95.44 460 LEU A C 1
ATOM 3612 O O . LEU A 1 460 ? 3.656 -1.281 -38.146 1.00 95.44 460 LEU A O 1
ATOM 3616 N N . ALA A 1 461 ? 3.028 -2.825 -36.644 1.00 96.00 461 ALA A N 1
ATOM 3617 C CA . ALA A 1 461 ? 1.619 -2.472 -36.688 1.00 96.00 461 ALA A CA 1
ATOM 3618 C C . ALA A 1 461 ? 1.390 -1.004 -36.295 1.00 96.00 461 ALA A C 1
ATOM 3620 O O . ALA A 1 461 ? 2.152 -0.436 -35.512 1.00 96.00 461 ALA A O 1
ATOM 3621 N N . HIS A 1 462 ? 0.336 -0.377 -36.821 1.00 97.19 462 HIS A N 1
ATOM 3622 C CA . HIS A 1 462 ? -0.019 1.016 -36.513 1.00 97.19 462 HIS A CA 1
ATOM 3623 C C . HIS A 1 462 ? 1.138 2.011 -36.729 1.00 97.19 462 HIS A C 1
ATOM 3625 O O . HIS A 1 462 ? 1.490 2.786 -35.840 1.00 97.19 462 HIS A O 1
ATOM 3631 N N . ASN A 1 463 ? 1.734 1.982 -37.919 1.00 96.38 463 ASN A N 1
ATOM 3632 C CA . ASN A 1 463 ? 2.735 2.948 -38.370 1.00 96.38 463 ASN A CA 1
ATOM 3633 C C . ASN A 1 463 ? 2.231 3.692 -39.626 1.00 96.38 463 ASN A C 1
ATOM 3635 O O . ASN A 1 463 ? 1.031 3.730 -39.915 1.00 96.38 463 ASN A O 1
ATOM 3639 N N . ARG A 1 464 ? 3.134 4.347 -40.363 1.00 95.00 464 ARG A N 1
ATOM 3640 C CA . ARG A 1 464 ? 2.836 5.141 -41.565 1.00 95.00 464 ARG A CA 1
ATOM 3641 C C . ARG A 1 464 ? 3.481 4.560 -42.828 1.00 95.00 464 ARG A C 1
ATOM 3643 O O . ARG A 1 464 ? 3.757 5.305 -43.766 1.00 95.00 464 ARG A O 1
ATOM 3650 N N . PHE A 1 465 ? 3.711 3.247 -42.881 1.00 91.56 465 PHE A N 1
ATOM 3651 C CA . PHE A 1 465 ? 4.246 2.597 -44.081 1.00 91.56 465 PHE A CA 1
ATOM 3652 C C . PHE A 1 465 ? 3.231 2.687 -45.227 1.00 91.56 465 PHE A C 1
ATOM 3654 O O . PHE A 1 465 ? 2.093 2.236 -45.088 1.00 91.56 465 PHE A O 1
ATOM 3661 N N . SER A 1 466 ? 3.639 3.256 -46.363 1.00 88.94 466 SER A N 1
ATOM 3662 C CA . SER A 1 466 ? 2.821 3.364 -47.585 1.00 88.94 466 SER A CA 1
ATOM 3663 C C . SER A 1 466 ? 3.105 2.253 -48.606 1.00 88.94 466 SER A C 1
ATOM 3665 O O . SER A 1 466 ? 2.279 1.957 -49.477 1.00 88.94 466 SER A O 1
ATOM 3667 N N . GLN A 1 467 ? 4.268 1.616 -48.476 1.00 84.44 467 GLN A N 1
ATOM 3668 C CA . GLN A 1 467 ? 4.774 0.529 -49.308 1.00 84.44 467 GLN A CA 1
ATOM 3669 C C . GLN A 1 467 ? 5.640 -0.410 -48.461 1.00 84.44 467 GLN A C 1
ATOM 3671 O O . GLN A 1 467 ? 6.165 -0.012 -47.421 1.00 84.44 467 GLN A O 1
ATOM 3676 N N . ILE A 1 468 ? 5.821 -1.646 -48.921 1.00 79.31 468 ILE A N 1
ATOM 3677 C CA . ILE A 1 468 ? 6.795 -2.571 -48.330 1.00 79.31 468 ILE A CA 1
ATOM 3678 C C . ILE A 1 468 ? 8.142 -2.328 -49.014 1.00 79.31 468 ILE A C 1
ATOM 3680 O O . ILE A 1 468 ? 8.277 -2.556 -50.219 1.00 79.31 468 ILE A O 1
ATOM 3684 N N . SER A 1 469 ? 9.136 -1.850 -48.267 1.00 73.81 469 SER A N 1
ATOM 3685 C CA . SER A 1 469 ? 10.463 -1.588 -48.822 1.00 73.81 469 SER A CA 1
ATOM 3686 C C . SER A 1 469 ? 11.242 -2.868 -49.107 1.00 73.81 469 SER A C 1
ATOM 3688 O O . SER A 1 469 ? 11.011 -3.921 -48.506 1.00 73.81 469 SER A O 1
ATOM 3690 N N . ARG A 1 470 ? 12.212 -2.777 -50.030 1.00 73.62 470 ARG A N 1
ATOM 3691 C CA . ARG A 1 470 ? 13.107 -3.900 -50.368 1.00 73.62 470 ARG A CA 1
ATOM 3692 C C . ARG A 1 470 ? 13.867 -4.425 -49.147 1.00 73.62 470 ARG A C 1
ATOM 3694 O O . ARG A 1 470 ? 14.109 -5.622 -49.069 1.00 73.62 470 ARG A O 1
ATOM 3701 N N . ASN A 1 471 ? 14.146 -3.565 -48.168 1.00 74.25 471 ASN A N 1
ATOM 3702 C CA . ASN A 1 471 ? 14.820 -3.948 -46.929 1.00 74.25 471 ASN A CA 1
ATOM 3703 C C . ASN A 1 471 ? 14.063 -5.064 -46.186 1.00 74.25 471 ASN A C 1
ATOM 3705 O O . ASN A 1 471 ? 14.685 -5.994 -45.692 1.00 74.25 471 ASN A O 1
ATOM 3709 N N . ILE A 1 472 ? 12.724 -5.026 -46.160 1.00 77.56 472 ILE A N 1
ATOM 3710 C CA . ILE A 1 472 ? 11.909 -6.065 -45.505 1.00 77.56 472 ILE A CA 1
ATOM 3711 C C . ILE A 1 472 ? 12.045 -7.406 -46.238 1.00 77.56 472 ILE A C 1
ATOM 3713 O O . ILE A 1 472 ? 12.124 -8.452 -45.601 1.00 77.56 472 ILE A O 1
ATOM 3717 N N . THR A 1 473 ? 12.116 -7.383 -47.575 1.00 75.44 473 THR A N 1
ATOM 3718 C CA . THR A 1 473 ? 12.274 -8.605 -48.386 1.00 75.44 473 THR A CA 1
ATOM 3719 C C . THR A 1 473 ? 13.653 -9.256 -48.257 1.00 75.44 473 THR A C 1
ATOM 3721 O O . THR A 1 473 ? 13.817 -10.399 -48.665 1.00 75.44 473 THR A O 1
ATOM 3724 N N . GLU A 1 474 ? 14.633 -8.551 -47.688 1.00 81.50 474 GLU A N 1
ATOM 3725 C CA . GLU A 1 474 ? 15.993 -9.053 -47.451 1.00 81.50 474 GLU A CA 1
ATOM 3726 C C . GLU A 1 474 ? 16.152 -9.721 -46.067 1.00 81.50 474 GLU A C 1
ATOM 3728 O O . GLU A 1 474 ? 17.204 -10.283 -45.770 1.00 81.50 474 GLU A O 1
ATOM 3733 N N . LEU A 1 475 ? 15.115 -9.707 -45.217 1.00 83.38 475 LEU A N 1
ATOM 3734 C CA . LEU A 1 475 ? 15.127 -10.336 -43.890 1.00 83.38 475 LEU A CA 1
ATOM 3735 C C . LEU A 1 475 ? 14.893 -11.853 -43.989 1.00 83.38 475 LEU A C 1
ATOM 3737 O O . LEU A 1 475 ? 13.794 -12.354 -43.760 1.00 83.38 475 LEU A O 1
ATOM 3741 N N . MET A 1 476 ? 15.952 -12.594 -44.318 1.00 81.94 476 MET A N 1
ATOM 3742 C CA . MET A 1 476 ? 15.893 -14.030 -44.645 1.00 81.94 476 MET A CA 1
ATOM 3743 C C . MET A 1 476 ? 15.418 -14.945 -43.502 1.00 81.94 476 MET A C 1
ATOM 3745 O O . MET A 1 476 ? 14.954 -16.052 -43.762 1.00 81.94 476 MET A O 1
ATOM 3749 N N . HIS A 1 477 ? 15.551 -14.512 -42.246 1.00 88.00 477 HIS A N 1
ATOM 3750 C CA . HIS A 1 477 ? 15.191 -15.299 -41.059 1.00 88.00 477 HIS A CA 1
ATOM 3751 C C . HIS A 1 477 ? 13.821 -14.931 -40.471 1.00 88.00 477 HIS A C 1
ATOM 3753 O O . HIS A 1 477 ? 13.417 -15.487 -39.448 1.00 88.00 477 HIS A O 1
ATOM 3759 N N . LEU A 1 478 ? 13.091 -14.015 -41.112 1.00 89.88 478 LEU A N 1
ATOM 3760 C CA . LEU A 1 478 ? 11.847 -13.489 -40.577 1.00 89.88 478 LEU A CA 1
ATOM 3761 C C . LEU A 1 478 ? 10.722 -14.530 -40.650 1.00 89.88 478 LEU A C 1
ATOM 3763 O O . LEU A 1 478 ? 10.352 -15.005 -41.720 1.00 89.88 478 LEU A O 1
ATOM 3767 N N . THR A 1 479 ? 10.148 -14.853 -39.493 1.00 91.25 479 THR A N 1
ATOM 3768 C CA . THR A 1 479 ? 9.034 -15.809 -39.353 1.00 91.25 479 THR A CA 1
ATOM 3769 C C . THR A 1 479 ? 7.715 -15.118 -39.029 1.00 91.25 479 THR A C 1
ATOM 3771 O O . THR A 1 479 ? 6.647 -15.627 -39.367 1.00 91.25 479 THR A O 1
ATOM 3774 N N . VAL A 1 480 ? 7.779 -13.949 -38.386 1.00 93.56 480 VAL A N 1
ATOM 3775 C CA . VAL A 1 480 ? 6.619 -13.138 -38.018 1.00 93.56 480 VAL A CA 1
ATOM 3776 C C . VAL A 1 480 ? 6.850 -11.709 -38.484 1.00 93.56 480 VAL A C 1
ATOM 3778 O O . VAL A 1 480 ? 7.804 -11.060 -38.056 1.00 93.56 480 VAL A O 1
ATOM 3781 N N . LEU A 1 481 ? 5.946 -11.222 -39.331 1.00 92.38 481 LEU A N 1
ATOM 3782 C CA . LEU A 1 481 ? 5.890 -9.837 -39.780 1.00 92.38 481 LEU A CA 1
ATOM 3783 C C . LEU A 1 481 ? 4.480 -9.300 -39.555 1.00 92.38 481 LEU A C 1
ATOM 3785 O O . LEU A 1 481 ? 3.534 -9.766 -40.190 1.00 92.38 481 LEU A O 1
ATOM 3789 N N . ASP A 1 482 ? 4.350 -8.310 -38.680 1.00 93.12 482 ASP A N 1
ATOM 3790 C CA . ASP A 1 482 ? 3.091 -7.601 -38.473 1.00 93.12 482 ASP A CA 1
ATOM 3791 C C . ASP A 1 482 ? 3.173 -6.190 -39.059 1.00 93.12 482 ASP A C 1
ATOM 3793 O O . ASP A 1 482 ? 3.880 -5.328 -38.544 1.00 93.12 482 ASP A O 1
ATOM 3797 N N . LEU A 1 483 ? 2.440 -5.965 -40.148 1.00 92.06 483 LEU A N 1
ATOM 3798 C CA . LEU A 1 483 ? 2.283 -4.668 -40.811 1.00 92.06 483 LEU A CA 1
ATOM 3799 C C . LEU A 1 483 ? 0.837 -4.156 -40.724 1.00 92.06 483 LEU A C 1
ATOM 3801 O O . LEU A 1 483 ? 0.446 -3.269 -41.487 1.00 92.06 483 LEU A O 1
ATOM 3805 N N . SER A 1 484 ? 0.022 -4.710 -39.824 1.00 93.00 484 SER A N 1
ATOM 3806 C CA . SER A 1 484 ? -1.385 -4.335 -39.686 1.00 93.00 484 SER A CA 1
ATOM 3807 C C . SER A 1 484 ? -1.556 -2.838 -39.398 1.00 93.00 484 SER A C 1
ATOM 3809 O O . SER A 1 484 ? -0.682 -2.174 -38.843 1.00 93.00 484 SER A O 1
ATOM 3811 N N . HIS A 1 485 ? -2.684 -2.267 -39.826 1.00 94.62 485 HIS A N 1
ATOM 3812 C CA . HIS A 1 485 ? -2.999 -0.849 -39.607 1.00 94.62 485 HIS A CA 1
ATOM 3813 C C . HIS A 1 485 ? -1.926 0.141 -40.117 1.00 94.62 485 HIS A C 1
ATOM 3815 O O . HIS A 1 485 ? -1.685 1.178 -39.502 1.00 94.62 485 HIS A O 1
ATOM 3821 N N . ASN A 1 486 ? -1.310 -0.169 -41.261 1.00 92.19 486 ASN A N 1
ATOM 3822 C CA . ASN A 1 486 ? -0.488 0.751 -42.055 1.00 92.19 486 ASN A CA 1
ATOM 3823 C C . ASN A 1 486 ? -1.249 1.255 -43.298 1.00 92.19 486 ASN A C 1
ATOM 3825 O O . ASN A 1 486 ? -2.396 0.883 -43.535 1.00 92.19 486 ASN A O 1
ATOM 3829 N N . GLN A 1 487 ? -0.610 2.097 -44.113 1.00 91.25 487 GLN A N 1
ATOM 3830 C CA . GLN A 1 487 ? -1.176 2.689 -45.336 1.00 91.25 487 GLN A CA 1
ATOM 3831 C C . GLN A 1 487 ? -0.676 1.977 -46.608 1.00 91.25 487 GLN A C 1
ATOM 3833 O O . GLN A 1 487 ? -0.515 2.596 -47.660 1.00 91.25 487 GLN A O 1
ATOM 3838 N N . ILE A 1 488 ? -0.392 0.674 -46.509 1.00 88.06 488 ILE A N 1
ATOM 3839 C CA . ILE A 1 488 ? 0.233 -0.103 -47.583 1.00 88.06 488 ILE A CA 1
ATOM 3840 C C . ILE A 1 488 ? -0.762 -0.290 -48.729 1.00 88.06 488 ILE A C 1
ATOM 3842 O O . ILE A 1 488 ? -1.772 -0.975 -48.592 1.00 88.06 488 ILE A O 1
ATOM 3846 N N . SER A 1 489 ? -0.452 0.320 -49.870 1.00 82.12 489 SER A N 1
ATOM 3847 C CA . SER A 1 489 ? -1.297 0.291 -51.073 1.00 82.12 489 SER A CA 1
ATOM 3848 C C . SER A 1 489 ? -0.890 -0.784 -52.085 1.00 82.12 489 SER A C 1
ATOM 3850 O O . SER A 1 489 ? -1.684 -1.158 -52.947 1.00 82.12 489 SER A O 1
ATOM 3852 N N . SER A 1 490 ? 0.341 -1.296 -51.991 1.00 76.12 490 SER A N 1
ATOM 3853 C CA . SER A 1 490 ? 0.864 -2.336 -52.877 1.00 76.12 490 SER A CA 1
ATOM 3854 C C . SER A 1 490 ? 1.886 -3.221 -52.165 1.00 76.12 490 SER A C 1
ATOM 3856 O O . SER A 1 490 ? 2.632 -2.773 -51.291 1.00 76.12 490 SER A O 1
ATOM 3858 N N . LEU A 1 491 ? 1.902 -4.497 -52.547 1.00 67.69 491 LEU A N 1
ATOM 3859 C CA . LEU A 1 491 ? 2.953 -5.439 -52.173 1.00 67.69 491 LEU A CA 1
ATOM 3860 C C . LEU A 1 491 ? 4.132 -5.282 -53.148 1.00 67.69 491 LEU A C 1
ATOM 3862 O O . LEU A 1 491 ? 3.908 -4.935 -54.313 1.00 67.69 491 LEU A O 1
ATOM 3866 N N . PRO A 1 492 ? 5.379 -5.534 -52.712 1.00 65.06 492 PRO A N 1
ATOM 3867 C CA . PRO A 1 492 ? 6.520 -5.433 -53.598 1.00 65.06 492 PRO A CA 1
ATOM 3868 C C . PRO A 1 492 ? 6.355 -6.467 -54.719 1.00 65.06 492 PRO A C 1
ATOM 3870 O O . PRO A 1 492 ? 5.778 -7.536 -54.490 1.00 65.06 492 PRO A O 1
ATOM 3873 N N . PRO A 1 493 ? 6.828 -6.171 -55.942 1.00 55.47 493 PRO A N 1
ATOM 3874 C CA . PRO A 1 493 ? 6.749 -7.118 -57.042 1.00 55.47 493 PRO A CA 1
ATOM 3875 C C . PRO A 1 493 ? 7.439 -8.412 -56.611 1.00 55.47 493 PRO A C 1
ATOM 3877 O O . PRO A 1 493 ? 8.636 -8.412 -56.322 1.00 55.47 493 PRO A O 1
ATOM 3880 N N . VAL A 1 494 ? 6.657 -9.490 -56.521 1.00 47.38 494 VAL A N 1
ATOM 3881 C CA . VAL A 1 494 ? 7.100 -10.807 -56.061 1.00 47.38 494 VAL A CA 1
ATOM 3882 C C . VAL A 1 494 ? 8.304 -11.229 -56.899 1.00 47.38 494 VAL A C 1
ATOM 3884 O O . VAL A 1 494 ? 8.160 -11.628 -58.053 1.00 47.38 494 VAL A O 1
ATOM 3887 N N . ARG A 1 495 ? 9.511 -11.154 -56.333 1.00 44.41 495 ARG A N 1
ATOM 3888 C CA . ARG A 1 495 ? 10.601 -12.019 -56.777 1.00 44.41 495 ARG A CA 1
ATOM 3889 C C . ARG A 1 495 ? 10.454 -13.306 -55.987 1.00 44.41 495 ARG A C 1
ATOM 3891 O O . ARG A 1 495 ? 10.621 -13.321 -54.777 1.00 44.41 495 ARG A O 1
ATOM 3898 N N . THR A 1 496 ? 10.072 -14.355 -56.703 1.00 40.88 496 THR A N 1
ATOM 3899 C CA . THR A 1 496 ? 10.102 -15.766 -56.310 1.00 40.88 496 THR A CA 1
ATOM 3900 C C . THR A 1 496 ? 11.360 -16.115 -55.516 1.00 40.88 496 THR A C 1
ATOM 3902 O O . THR A 1 496 ? 12.346 -16.497 -56.131 1.00 40.88 496 THR A O 1
ATOM 3905 N N . VAL A 1 497 ? 11.326 -16.000 -54.187 1.00 37.00 497 VAL A N 1
ATOM 3906 C CA . VAL A 1 497 ? 12.130 -16.800 -53.248 1.00 37.00 497 VAL A CA 1
ATOM 3907 C C . VAL A 1 497 ? 11.393 -16.855 -51.900 1.00 37.00 497 VAL A C 1
ATOM 3909 O O . VAL A 1 497 ? 11.748 -16.177 -50.947 1.00 37.00 497 VAL A O 1
ATOM 3912 N N . LEU A 1 498 ? 10.329 -17.649 -51.832 1.00 29.48 498 LEU A N 1
ATOM 3913 C CA . LEU A 1 498 ? 9.890 -18.284 -50.588 1.00 29.48 498 LEU A CA 1
ATOM 3914 C C . LEU A 1 498 ? 9.571 -19.734 -50.967 1.00 29.48 498 LEU A C 1
ATOM 3916 O O . LEU A 1 498 ? 8.528 -20.007 -51.561 1.00 29.48 498 LEU A O 1
ATOM 3920 N N . THR A 1 499 ? 10.533 -20.622 -50.726 1.00 31.92 499 THR A N 1
ATOM 3921 C CA . THR A 1 499 ? 10.334 -22.076 -50.623 1.00 31.92 499 THR A CA 1
ATOM 3922 C C . THR A 1 499 ? 10.532 -22.473 -49.184 1.00 31.92 499 THR A C 1
ATOM 3924 O O . THR A 1 499 ? 11.565 -22.019 -48.637 1.00 31.92 499 THR A O 1
#

Radius of gyration: 37.09 Å; chains: 1; bounding box: 72×46×124 Å

InterPro domains:
  IPR001611 Leucine-rich repeat [PF00560] (477-493)
  IPR001611 Leucine-rich repeat [PF13855] (273-331)
  IPR001611 Leucine-rich repeat [PF13855] (382-440)
  IPR001611 Leucine-rich repeat [PS51450] (382-404)
  IPR001611 Leucine-rich repeat [PS51450] (405-426)
  IPR001611 Leucine-rich repeat [PS51450] (477-498)
  IPR002110 Ankyrin repeat [PF12796] (61-145)
  IPR002110 Ankyrin repeat [PS50088] (54-86)
  IPR002110 Ankyrin repeat [PS50088] (89-118)
  IPR002110 Ankyrin repeat [PS50088] (117-149)
  IPR002110 Ankyrin repeat [SM00248] (54-83)
  IPR002110 Ankyrin repeat [SM00248] (86-115)
  IPR002110 Ankyrin repeat [SM00248] (117-146)
  IPR002110 Ankyrin repeat [SM00248] (148-178)
  IPR002110 Ankyrin repeat [SM00248] (190-219)
  IPR003591 Leucine-rich repeat, typical subtype [SM00369] (270-293)
  IPR003591 Leucine-rich repeat, typical subtype [SM00369] (318-341)
  IPR003591 Leucine-rich repeat, typical subtype [SM00369] (380-402)
  IPR003591 Leucine-rich repeat, typical subtype [SM00369] (403-426)
  IPR003591 Leucine-rich repeat, typical subtype [SM00369] (452-474)

Foldseek 3Di:
DVVVVVVLVVLLVVLQVCLLVLVLVVNVVSVVVDVSSLCLLQVVPPDDPVSLQSNLNSLLNNLLCVSQSSNLVSLVSHHDQQRADPVEGSLLSNLLSLPLVSNVSSVVSVRDQQDADPRHSLLSCLLNLSVVNNVVCVVVPHDQCSYLVQRSLLNNLLSLNQVSNVVCCVVVVDDQQAFSVGDGCVVDQNCRGSLNSNLVSVNLVSNLVSQVVLRADHPNNCVVRVPSVLVSQVVQWDWDDDDDPQTAIEGAQESRQYQADSCSSCVVHQQRYAYYAHAQYAHAADDLVNLLRQNHAYYANDNYAYQAHDDQPRARNNLNHAEEHHEHYAHQAYYLNVLQNQNHAYYHHAQYAHAAYPLDPPDVVCVDPPPDDNQSARNNLNYAEDAHANYAYAAYHLRQQRVCNHAYYHHANYAYAAYDALVSHNPQNHAEYAHHQYAYAAHHPCNCVRRLVNYAEYHHANYAHQAHDVSVVSNPNHNYYHHHNYNHPDYDDDDDDDD

Organism: Geodia barretti (NCBI:txid519541)

Sequence (499 aa):
MDRMESGDDDVASSVFSMCTSGDAKSLKALYLREPYVTSIIQQTHKGEPSSKRIAEKTLYASALRGHYETTQFLLEKGANPNASTALGTPIYAAVKSGSLEMVKLLIKYDANYRIKGGFSPVYIACIEGKLPILKYLVNIGADLFSFDNPPLVFTACSAGKLDVLNYLMDEMDYDIHRTMHGEDALRTDGRDTLLYTACQRGKTDVAQYLMSQGAYITQTITNTFPQIIKALLRDKFRAVGKPDPIQLYQARLKEMGLAEIPWGVLADYTPCLTRLELRSNYLTSLPDKIFQLPALKNLDISHNRLPEVCQEDVLWECRSLTDFDASHNQITYVPSGLFQVPQLTNVQLSYNLLSHLPGDPDDPSAQTSTGLPADIKWVCEKMKRLDLSHNRLHSLPDTFTDLRRLNVLMLSHNSLKELPPSCSWGCINLVQLDCTMNQLTDLPIGCANSWMHSLERLHLAHNRFSQISRNITELMHLTVLDLSHNQISSLPPVRTVLT

pLDDT: mean 87.4, std 13.07, range [29.48, 98.75]